Protein AF-A0ABD0LF87-F1 (afdb_monomer_lite)

Secondary structure (DSSP, 8-state):
----B---SSS-----SS---S-EEE-SS--SS-----SS---S-EEE--EEESS--EEEE-GGGTGGGEEEEEEE-SEEBTTB--EEEEEEE-GGGTT--EEEEEEEEEEEEE---TT-SS--S-EEEEEEEEEEEEE-SS-EEEEE-TTS-SS-SS--B-S-TT--S--B--S---TTTTTHHHHHHHHHTT-EEEEE-S-GGGS-GGG-SEEEEES--SPPPHHHHHHHHHHHHTT-EEEEE-----HHHHHHS-EEETTTTEEE--SSSSS-HHHHHHHHGGGT-EEEEEEEEEEEEETTEEEEEEEEEEEEE--TTSEEEEEEEEEHHHHHHHS---EEEEEEEEEEEE--SSTT--EEEEES--TTT-SSS-SS--HHHHHHHHHHHHH----TTT--SPPPPPP--S-------

Structure (mmCIF, N/CA/C/O backbone):
data_AF-A0ABD0LF87-F1
#
_entry.id   AF-A0ABD0LF87-F1
#
loop_
_atom_site.group_PDB
_atom_site.id
_atom_site.type_symbol
_atom_site.label_atom_id
_atom_site.label_alt_id
_atom_site.label_comp_id
_atom_site.label_asym_id
_atom_site.label_entity_id
_atom_site.label_seq_id
_atom_site.pdbx_PDB_ins_code
_atom_site.Cartn_x
_atom_site.Cartn_y
_atom_site.Cartn_z
_atom_site.occupancy
_atom_site.B_iso_or_equiv
_atom_site.auth_seq_id
_atom_site.auth_comp_id
_atom_site.auth_asym_id
_atom_site.auth_atom_id
_atom_site.pdbx_PDB_model_num
ATOM 1 N N . MET A 1 1 ? 60.309 19.559 -19.993 1.00 33.53 1 MET A N 1
ATOM 2 C CA . MET A 1 1 ? 59.482 19.916 -18.822 1.00 33.53 1 MET A CA 1
ATOM 3 C C . MET A 1 1 ? 58.079 19.515 -19.223 1.00 33.53 1 MET A C 1
ATOM 5 O O . MET A 1 1 ? 57.554 20.128 -20.139 1.00 33.53 1 MET A O 1
ATOM 9 N N . VAL A 1 2 ? 57.564 18.403 -18.695 1.00 36.59 2 VAL A N 1
ATOM 10 C CA . VAL A 1 2 ? 56.225 17.924 -19.071 1.00 36.59 2 VAL A CA 1
ATOM 11 C C . VAL A 1 2 ? 55.220 18.906 -18.485 1.00 36.59 2 VAL A C 1
ATOM 13 O O . VAL A 1 2 ? 55.272 19.192 -17.288 1.00 36.59 2 VAL A O 1
ATOM 16 N N . LEU A 1 3 ? 54.385 19.489 -19.340 1.00 37.03 3 LEU A N 1
ATOM 17 C CA . LEU A 1 3 ? 53.330 20.401 -18.923 1.00 37.03 3 LEU A CA 1
ATOM 18 C C . LEU A 1 3 ? 52.067 19.556 -18.755 1.00 37.03 3 LEU A C 1
ATOM 20 O O . LEU A 1 3 ? 51.491 19.108 -19.739 1.00 37.03 3 LEU A O 1
ATOM 24 N N . THR A 1 4 ? 51.678 19.280 -17.513 1.00 38.22 4 THR A N 1
ATOM 25 C CA . THR A 1 4 ? 50.438 18.558 -17.206 1.00 38.22 4 THR A CA 1
ATOM 26 C C . THR A 1 4 ? 49.334 19.585 -16.991 1.00 38.22 4 THR A C 1
ATOM 28 O O . THR A 1 4 ? 49.434 20.403 -16.075 1.00 38.22 4 THR A O 1
ATOM 31 N N . VAL A 1 5 ? 48.296 19.571 -17.827 1.00 41.12 5 VAL A N 1
ATOM 32 C CA . VAL A 1 5 ? 47.159 20.498 -17.714 1.00 41.12 5 VAL A CA 1
ATOM 33 C C . VAL A 1 5 ? 45.900 19.693 -17.412 1.00 41.12 5 VAL A C 1
ATOM 35 O O . VAL A 1 5 ? 45.488 18.859 -18.210 1.00 41.12 5 VAL A O 1
ATOM 38 N N . GLY A 1 6 ? 45.296 19.930 -16.247 1.00 33.97 6 GLY A N 1
ATOM 39 C CA . GLY A 1 6 ? 43.991 19.378 -15.884 1.00 33.97 6 GLY A CA 1
ATOM 40 C C . GLY A 1 6 ? 42.908 20.438 -16.061 1.00 33.97 6 GLY A C 1
ATOM 41 O O . GLY A 1 6 ? 42.973 21.485 -15.419 1.00 33.97 6 GLY A O 1
ATOM 42 N N . GLY A 1 7 ? 41.920 20.174 -16.916 1.00 37.59 7 GLY A N 1
ATOM 43 C CA . GLY A 1 7 ? 40.782 21.062 -17.150 1.00 37.59 7 GLY A CA 1
ATOM 44 C C . GLY A 1 7 ? 39.470 20.285 -17.226 1.00 37.59 7 GLY A C 1
ATOM 45 O O . GLY A 1 7 ? 39.374 19.286 -17.931 1.00 37.59 7 GLY A O 1
ATOM 46 N N . LEU A 1 8 ? 38.461 20.751 -16.489 1.00 35.38 8 LEU A N 1
ATOM 47 C CA . LEU A 1 8 ? 37.076 20.288 -16.572 1.00 35.38 8 LEU A CA 1
ATOM 48 C C . LEU A 1 8 ? 36.273 21.302 -17.398 1.00 35.38 8 LEU A C 1
ATOM 50 O O . LEU A 1 8 ? 36.164 22.459 -16.997 1.00 35.38 8 LEU A O 1
ATOM 54 N N . GLY A 1 9 ? 35.661 20.861 -18.500 1.00 39.66 9 GLY A N 1
ATOM 55 C CA . GLY A 1 9 ? 34.565 21.584 -19.158 1.00 39.66 9 GLY A CA 1
ATOM 56 C C . GLY A 1 9 ? 34.793 22.015 -20.612 1.00 39.66 9 GLY A C 1
ATOM 57 O O . GLY A 1 9 ? 35.902 22.016 -21.128 1.00 39.66 9 GLY A O 1
ATOM 58 N N . HIS A 1 10 ? 33.685 22.394 -21.261 1.00 37.75 10 HIS A N 1
ATOM 59 C CA . HIS A 1 10 ? 33.508 22.713 -22.689 1.00 37.75 10 HIS A CA 1
ATOM 60 C C . HIS A 1 10 ? 34.242 23.970 -23.222 1.00 37.75 10 HIS A C 1
ATOM 62 O O . HIS A 1 10 ? 33.817 24.550 -24.221 1.00 37.75 10 HIS A O 1
ATOM 68 N N . HIS A 1 11 ? 35.330 24.413 -22.595 1.00 40.56 11 HIS A N 1
ATOM 69 C CA . HIS A 1 11 ? 36.119 25.554 -23.068 1.00 40.56 11 HIS A CA 1
ATOM 70 C C . HIS A 1 11 ? 37.506 25.096 -23.534 1.00 40.56 11 HIS A C 1
ATOM 72 O O . HIS A 1 11 ? 38.064 24.148 -22.988 1.00 40.56 11 HIS A O 1
ATOM 78 N N . GLY A 1 12 ? 38.033 25.741 -24.581 1.00 39.53 12 GLY A N 1
ATOM 79 C CA . GLY A 1 12 ? 39.335 25.412 -25.165 1.00 39.53 12 GLY A CA 1
ATOM 80 C C . GLY A 1 12 ? 40.473 25.454 -24.138 1.00 39.53 12 GLY A C 1
ATOM 81 O O . GLY A 1 12 ? 40.430 26.222 -23.177 1.00 39.53 12 GLY A O 1
ATOM 82 N N . VAL A 1 13 ? 41.484 24.606 -24.337 1.00 45.25 13 VAL A N 1
ATOM 83 C CA . VAL A 1 13 ? 42.685 24.552 -23.491 1.00 45.25 13 VAL A CA 1
ATOM 84 C C . VAL A 1 13 ? 43.708 25.552 -24.029 1.00 45.25 13 VAL A C 1
ATOM 86 O O . VAL A 1 13 ? 44.352 25.283 -25.039 1.00 45.25 13 VAL A O 1
ATOM 89 N N . ASP A 1 14 ? 43.863 26.687 -23.345 1.00 39.56 14 ASP A N 1
ATOM 90 C CA . ASP A 1 14 ? 44.859 27.716 -23.672 1.00 39.56 14 ASP A CA 1
ATOM 91 C C . ASP A 1 14 ? 46.142 27.521 -22.849 1.00 39.56 14 ASP A C 1
ATOM 93 O O . ASP A 1 14 ? 46.138 27.621 -21.619 1.00 39.56 14 ASP A O 1
ATOM 97 N N . CYS A 1 15 ? 47.272 27.296 -23.523 1.00 45.88 15 CYS A N 1
ATOM 98 C CA . CYS A 1 15 ? 48.593 27.202 -22.893 1.00 45.88 15 CYS A CA 1
ATOM 99 C C . CYS A 1 15 ? 49.389 28.499 -23.100 1.00 45.88 15 CYS A C 1
ATOM 101 O O . CYS A 1 15 ? 49.680 28.874 -24.233 1.00 45.88 15 CYS A O 1
ATOM 103 N N . TRP A 1 16 ? 49.788 29.168 -22.012 1.00 35.72 16 TRP A N 1
ATOM 104 C CA . TRP A 1 16 ? 50.552 30.422 -22.058 1.00 35.72 16 TRP A CA 1
ATOM 105 C C . TRP A 1 16 ? 52.007 30.201 -21.608 1.00 35.72 16 TRP A C 1
ATOM 107 O O . TRP A 1 16 ? 52.248 29.826 -20.461 1.00 35.72 16 TRP A O 1
ATOM 117 N N . GLY A 1 17 ? 52.991 30.458 -22.482 1.00 43.91 17 GLY A N 1
ATOM 118 C CA . GLY A 1 17 ? 54.421 30.372 -22.141 1.00 43.91 17 GLY A CA 1
ATOM 119 C C . GLY A 1 17 ? 55.371 30.283 -23.345 1.00 43.91 17 GLY A C 1
ATOM 120 O O . GLY A 1 17 ? 54.944 30.176 -24.491 1.00 43.91 17 GLY A O 1
ATOM 121 N N . THR A 1 18 ? 56.686 30.330 -23.095 1.00 40.56 18 THR A N 1
ATOM 122 C CA . THR A 1 18 ? 57.717 30.062 -24.117 1.00 40.56 18 THR A CA 1
ATOM 123 C C . THR A 1 18 ? 57.697 28.571 -24.461 1.00 40.56 18 THR A C 1
ATOM 125 O O . THR A 1 18 ? 57.829 27.760 -23.548 1.00 40.56 18 THR A O 1
ATOM 128 N N . GLY A 1 19 ? 57.495 28.225 -25.738 1.00 44.94 19 GLY A N 1
ATOM 129 C CA . GLY A 1 19 ? 57.107 26.887 -26.211 1.00 44.94 19 GLY A CA 1
ATOM 130 C C . GLY A 1 19 ? 57.844 25.682 -25.606 1.00 44.94 19 GLY A C 1
ATOM 131 O O . GLY A 1 19 ? 59.015 25.752 -25.228 1.00 44.94 19 GLY A O 1
ATOM 132 N N . THR A 1 20 ? 57.137 24.552 -25.535 1.00 43.94 20 THR A N 1
ATOM 133 C CA . THR A 1 20 ? 57.639 23.267 -25.033 1.00 43.94 20 THR A CA 1
ATOM 134 C C . THR A 1 20 ? 58.163 22.390 -26.175 1.00 43.94 20 THR A C 1
ATOM 136 O O . THR A 1 20 ? 57.627 22.387 -27.278 1.00 43.94 20 THR A O 1
ATOM 139 N N . SER A 1 21 ? 59.223 21.620 -25.910 1.00 43.53 21 SER A N 1
ATOM 140 C CA . SER A 1 21 ? 59.815 20.644 -26.844 1.00 43.53 21 SER A CA 1
ATOM 141 C C . SER A 1 21 ? 59.520 19.181 -26.470 1.00 43.53 21 SER A C 1
ATOM 143 O O . SER A 1 21 ? 60.155 18.269 -26.992 1.00 43.53 21 SER A O 1
ATOM 145 N N . SER A 1 22 ? 58.587 18.950 -25.541 1.00 45.72 22 SER A N 1
ATOM 146 C CA . SER A 1 22 ? 58.173 17.625 -25.051 1.00 45.72 22 SER A CA 1
ATOM 147 C C . SER A 1 22 ? 56.683 17.374 -25.310 1.00 45.72 22 SER A C 1
ATOM 149 O O . SER A 1 22 ? 55.935 18.334 -25.500 1.00 45.72 22 SER A O 1
ATOM 151 N N . THR A 1 23 ? 56.263 16.103 -25.321 1.00 45.34 23 THR A N 1
ATOM 152 C CA . THR A 1 23 ? 54.857 15.670 -25.447 1.00 45.34 23 THR A CA 1
ATOM 153 C C . THR A 1 23 ? 53.969 16.362 -24.411 1.00 45.34 23 THR A C 1
ATOM 155 O O . THR A 1 23 ? 54.395 16.587 -23.271 1.00 45.34 23 THR A O 1
ATOM 158 N N . VAL A 1 24 ? 52.762 16.740 -24.831 1.00 47.25 24 VAL A N 1
ATOM 159 C CA . VAL A 1 24 ? 51.715 17.306 -23.972 1.00 47.25 24 VAL A CA 1
ATOM 160 C C . VAL A 1 24 ? 50.645 16.232 -23.792 1.00 47.25 24 VAL A C 1
ATOM 162 O O . VAL A 1 24 ? 49.949 15.910 -24.752 1.00 47.25 24 VAL A O 1
ATOM 165 N N . ASP A 1 25 ? 50.530 15.695 -22.575 1.00 42.47 25 ASP A N 1
ATOM 166 C CA . ASP A 1 25 ? 49.552 14.655 -22.238 1.00 42.47 25 ASP A CA 1
ATOM 167 C C . ASP A 1 25 ? 48.288 15.290 -21.650 1.00 42.47 25 ASP A C 1
ATOM 169 O O . ASP A 1 25 ? 48.321 15.903 -20.573 1.00 42.47 25 ASP A O 1
ATOM 173 N N . CYS A 1 26 ? 47.158 15.112 -22.332 1.00 46.09 26 CYS A N 1
ATOM 174 C CA . CYS A 1 26 ? 45.856 15.599 -21.882 1.00 46.09 26 CYS A CA 1
ATOM 175 C C . CYS A 1 26 ? 45.095 14.482 -21.150 1.00 46.09 26 CYS A C 1
ATOM 177 O O . CYS A 1 26 ? 44.627 13.529 -21.768 1.00 46.09 26 CYS A O 1
ATOM 179 N N . TRP A 1 27 ? 44.926 14.615 -19.831 1.00 37.59 27 TRP A N 1
ATOM 180 C CA . TRP A 1 27 ? 44.174 13.664 -19.001 1.00 37.59 27 TRP A CA 1
ATOM 181 C C . TRP A 1 27 ? 42.794 14.250 -18.652 1.00 37.59 27 TRP A C 1
ATOM 183 O O . TRP A 1 27 ? 42.719 15.268 -17.963 1.00 37.59 27 TRP A O 1
ATOM 193 N N . GLY A 1 28 ? 41.694 13.636 -19.112 1.00 42.78 28 GLY A N 1
ATOM 194 C CA . GLY A 1 28 ? 40.325 14.114 -18.839 1.00 42.78 28 GLY A CA 1
ATOM 195 C C . GLY A 1 28 ? 39.301 13.781 -19.934 1.00 42.78 28 GLY A C 1
ATOM 196 O O . GLY A 1 28 ? 39.541 12.925 -20.774 1.00 42.78 28 GLY A O 1
ATOM 197 N N . THR A 1 29 ? 38.149 14.466 -19.942 1.00 35.53 29 THR A N 1
ATOM 198 C CA . THR A 1 29 ? 36.982 14.192 -20.820 1.00 35.53 29 THR A CA 1
ATOM 199 C C . THR A 1 29 ? 37.167 14.534 -22.309 1.00 35.53 29 THR A C 1
ATOM 201 O O . THR A 1 29 ? 36.178 14.608 -23.033 1.00 35.53 29 THR A O 1
ATOM 204 N N . GLY A 1 30 ? 38.399 14.757 -22.773 1.00 41.75 30 GLY A N 1
ATOM 205 C CA . GLY A 1 30 ? 38.693 15.216 -24.134 1.00 41.75 30 GLY A CA 1
ATOM 206 C C . GLY A 1 30 ? 38.186 16.636 -24.435 1.00 41.75 30 GLY A C 1
ATOM 207 O O . GLY A 1 30 ? 37.290 17.164 -23.774 1.00 41.75 30 GLY A O 1
ATOM 208 N N . THR A 1 31 ? 38.775 17.279 -25.445 1.00 38.94 31 THR A N 1
ATOM 209 C CA . THR A 1 31 ? 38.328 18.571 -25.988 1.00 38.94 31 THR A CA 1
ATOM 210 C C . THR A 1 31 ? 37.788 18.365 -27.406 1.00 38.94 31 THR A C 1
ATOM 212 O O . THR A 1 31 ? 38.346 17.602 -28.189 1.00 38.94 31 THR A O 1
ATOM 215 N N . SER A 1 32 ? 36.689 19.034 -27.761 1.00 39.66 32 SER A N 1
ATOM 216 C CA . SER A 1 32 ? 36.088 18.979 -29.108 1.00 39.66 32 SER A CA 1
ATOM 217 C C . SER A 1 32 ? 36.500 20.153 -30.013 1.00 39.66 32 SER A C 1
ATOM 219 O O . SER A 1 32 ? 35.931 20.336 -31.088 1.00 39.66 32 SER A O 1
ATOM 221 N N . SER A 1 33 ? 37.476 20.963 -29.586 1.00 38.09 33 SER A N 1
ATOM 222 C CA . SER A 1 33 ? 37.966 22.162 -30.280 1.00 38.09 33 SER A CA 1
ATOM 223 C C . SER A 1 33 ? 39.459 22.060 -30.613 1.00 38.09 33 SER A C 1
ATOM 225 O O . SER A 1 33 ? 40.201 21.366 -29.921 1.00 38.09 33 SER A O 1
ATOM 227 N N . THR A 1 34 ? 39.915 22.805 -31.628 1.00 39.31 34 THR A N 1
ATOM 228 C CA . THR A 1 34 ? 41.345 23.015 -31.923 1.00 39.31 34 THR A CA 1
ATOM 229 C C . THR A 1 34 ? 42.090 23.491 -30.676 1.00 39.31 34 THR A C 1
ATOM 231 O O . THR A 1 34 ? 41.661 24.446 -30.031 1.00 39.31 34 THR A O 1
ATOM 234 N N . VAL A 1 35 ? 43.197 22.824 -30.342 1.00 45.72 35 VAL A N 1
ATOM 235 C CA . VAL A 1 35 ? 44.143 23.272 -29.312 1.00 45.72 35 VAL A CA 1
ATOM 236 C C . VAL A 1 35 ? 44.964 24.409 -29.917 1.00 45.72 35 VAL A C 1
ATOM 238 O O . VAL A 1 35 ? 45.737 24.171 -30.844 1.00 45.72 35 VAL A O 1
ATOM 241 N N . ASP A 1 36 ? 44.765 25.640 -29.445 1.00 38.16 36 ASP A N 1
ATOM 242 C CA . ASP A 1 36 ? 45.473 26.820 -29.952 1.00 38.16 36 ASP A CA 1
ATOM 243 C C . ASP A 1 36 ? 46.607 27.198 -28.984 1.00 38.16 36 ASP A C 1
ATOM 245 O O . ASP A 1 36 ? 46.387 27.503 -27.814 1.00 38.16 36 ASP A O 1
ATOM 249 N N . CYS A 1 37 ? 47.855 27.113 -29.445 1.00 41.19 37 CYS A N 1
ATOM 250 C CA . CYS A 1 37 ? 49.040 27.431 -28.646 1.00 41.19 37 CYS A CA 1
ATOM 251 C C . CYS A 1 37 ? 49.646 28.745 -29.145 1.00 41.19 37 CYS A C 1
ATOM 253 O O . CYS A 1 37 ? 50.353 28.771 -30.154 1.00 41.19 37 CYS A O 1
ATOM 255 N N . TRP A 1 38 ? 49.404 29.844 -28.432 1.00 34.50 38 TRP A N 1
ATOM 256 C CA . TRP A 1 38 ? 49.941 31.153 -28.810 1.00 34.50 38 TRP A CA 1
ATOM 257 C C . TRP A 1 38 ? 51.393 31.323 -28.328 1.00 34.50 38 TRP A C 1
ATOM 259 O O . TRP A 1 38 ? 51.665 31.448 -27.136 1.00 34.50 38 TRP A O 1
ATOM 269 N N . GLY A 1 39 ? 52.338 31.325 -29.278 1.00 45.84 39 GLY A N 1
ATOM 270 C CA . GLY A 1 39 ? 53.790 31.389 -29.053 1.00 45.84 39 GLY A CA 1
ATOM 271 C C . GLY A 1 39 ? 54.588 30.932 -30.286 1.00 45.84 39 GLY A C 1
ATOM 272 O O . GLY A 1 39 ? 54.054 30.901 -31.389 1.00 45.84 39 GLY A O 1
ATOM 273 N N . THR A 1 40 ? 55.860 30.537 -30.134 1.00 34.28 40 THR A N 1
ATOM 274 C CA . THR A 1 40 ? 56.743 30.074 -31.240 1.00 34.28 40 THR A CA 1
ATOM 275 C C . THR A 1 40 ? 56.353 28.722 -31.872 1.00 34.28 40 THR A C 1
ATOM 277 O O . THR A 1 40 ? 57.175 28.116 -32.554 1.00 34.28 40 THR A O 1
ATOM 280 N N . GLY A 1 41 ? 55.115 28.258 -31.675 1.00 41.09 41 GLY A N 1
ATOM 281 C CA . GLY A 1 41 ? 54.602 26.978 -32.161 1.00 41.09 41 GLY A CA 1
ATOM 282 C C . GLY A 1 41 ? 55.087 25.768 -31.355 1.00 41.09 41 GLY A C 1
ATOM 283 O O . GLY A 1 41 ? 56.213 25.734 -30.855 1.00 41.09 41 GLY A O 1
ATOM 284 N N . THR A 1 42 ? 54.214 24.769 -31.234 1.00 39.78 42 THR A N 1
ATOM 285 C CA . THR A 1 42 ? 54.488 23.442 -30.664 1.00 39.78 42 THR A CA 1
ATOM 286 C C . THR A 1 42 ? 54.944 22.514 -31.792 1.00 39.78 42 THR A C 1
ATOM 288 O O . THR A 1 42 ? 54.279 22.422 -32.820 1.00 39.78 42 THR A O 1
ATOM 291 N N . SER A 1 43 ? 56.085 21.838 -31.635 1.00 43.03 43 SER A N 1
ATOM 292 C CA . SER A 1 43 ? 56.636 20.902 -32.634 1.00 43.03 43 SER A CA 1
ATOM 293 C C . SER A 1 43 ? 56.532 19.425 -32.224 1.00 43.03 43 SER A C 1
ATOM 295 O O . SER A 1 43 ? 57.102 18.566 -32.895 1.00 43.03 43 SER A O 1
ATOM 297 N N . SER A 1 44 ? 55.819 19.123 -31.133 1.00 46.03 44 SER A N 1
ATOM 298 C CA . SER A 1 44 ? 55.598 17.775 -30.593 1.00 46.03 44 SER A CA 1
ATOM 299 C C . SER A 1 44 ? 54.147 17.303 -30.765 1.00 46.03 44 SER A C 1
ATOM 301 O O . SER A 1 44 ? 53.229 18.107 -30.926 1.00 46.03 44 SER A O 1
ATOM 303 N N . THR A 1 45 ? 53.954 15.981 -30.751 1.00 40.69 45 THR A N 1
ATOM 304 C CA . THR A 1 45 ? 52.655 15.296 -30.806 1.00 40.69 45 THR A CA 1
ATOM 305 C C . THR A 1 45 ? 51.815 15.569 -29.552 1.00 40.69 45 THR A C 1
ATOM 307 O O . THR A 1 45 ? 52.342 15.627 -28.439 1.00 40.69 45 THR A O 1
ATOM 310 N N . VAL A 1 46 ? 50.505 15.743 -29.747 1.00 43.75 46 VAL A N 1
ATOM 311 C CA . VAL A 1 46 ? 49.490 15.831 -28.685 1.00 43.75 46 VAL A CA 1
ATOM 312 C C . VAL A 1 46 ? 48.811 14.469 -28.593 1.00 43.75 46 VAL A C 1
ATOM 314 O O . VAL A 1 46 ? 48.330 13.980 -29.614 1.00 43.75 46 VAL A O 1
ATOM 317 N N . ASP A 1 47 ? 48.795 13.873 -27.402 1.00 37.94 47 ASP A N 1
ATOM 318 C CA . ASP A 1 47 ? 48.276 12.525 -27.160 1.00 37.94 47 ASP A CA 1
ATOM 319 C C . ASP A 1 47 ? 47.032 12.570 -26.247 1.00 37.94 47 ASP A C 1
ATOM 321 O O . ASP A 1 47 ? 47.041 13.196 -25.180 1.00 37.94 47 ASP A O 1
ATOM 325 N N . CYS A 1 48 ? 45.935 11.953 -26.698 1.00 40.47 48 CYS A N 1
ATOM 326 C CA . CYS A 1 48 ? 44.607 12.004 -26.077 1.00 40.47 48 CYS A CA 1
ATOM 327 C C . CYS A 1 48 ? 44.055 10.579 -25.894 1.00 40.47 48 CYS A C 1
ATOM 329 O O . CYS A 1 48 ? 43.708 9.920 -26.873 1.00 40.47 48 CYS A O 1
ATOM 331 N N . TRP A 1 49 ? 43.894 10.125 -24.646 1.00 36.62 49 TRP A N 1
ATOM 332 C CA . TRP A 1 49 ? 43.511 8.742 -24.318 1.00 36.62 49 TRP A CA 1
ATOM 333 C C . TRP A 1 49 ? 42.017 8.600 -23.948 1.00 36.62 49 TRP A C 1
ATOM 335 O O . TRP A 1 49 ? 41.525 9.315 -23.075 1.00 36.62 49 TRP A O 1
ATOM 345 N N . GLY A 1 50 ? 41.296 7.642 -24.560 1.00 40.44 50 GLY A N 1
ATOM 346 C CA . GLY A 1 50 ? 39.902 7.287 -24.221 1.00 40.44 50 GLY A CA 1
ATOM 347 C C . GLY A 1 50 ? 39.277 6.222 -25.141 1.00 40.44 50 GLY A C 1
ATOM 348 O O . GLY A 1 50 ? 39.480 6.276 -26.348 1.00 40.44 50 GLY A O 1
ATOM 349 N N . THR A 1 51 ? 38.492 5.265 -24.612 1.00 42.03 51 THR A N 1
ATOM 350 C CA . THR A 1 51 ? 37.653 4.373 -25.455 1.00 42.03 51 THR A CA 1
ATOM 351 C C . THR A 1 51 ? 36.272 4.990 -25.660 1.00 42.03 51 THR A C 1
ATOM 353 O O . THR A 1 51 ? 35.739 5.626 -24.748 1.00 42.03 51 THR A O 1
ATOM 356 N N . GLY A 1 52 ? 35.699 4.849 -26.855 1.00 43.72 52 GLY A N 1
ATOM 357 C CA . GLY A 1 52 ? 34.439 5.481 -27.245 1.00 43.72 52 GLY A CA 1
ATOM 358 C C . GLY A 1 52 ? 33.384 4.473 -27.690 1.00 43.72 52 GLY A C 1
ATOM 359 O O . GLY A 1 52 ? 33.694 3.381 -28.171 1.00 43.72 52 GLY A O 1
ATOM 360 N N . THR A 1 53 ? 32.107 4.828 -27.560 1.00 44.22 53 THR A N 1
ATOM 361 C CA . THR A 1 53 ? 31.037 4.085 -28.240 1.00 44.22 53 THR A CA 1
ATOM 362 C C . THR A 1 53 ? 30.973 4.539 -29.696 1.00 44.22 53 THR A C 1
ATOM 364 O O . THR A 1 53 ? 30.538 5.654 -29.975 1.00 44.22 53 THR A O 1
ATOM 367 N N . SER A 1 54 ? 31.394 3.680 -30.625 1.00 49.59 54 SER A N 1
ATOM 368 C CA . SER A 1 54 ? 31.372 3.965 -32.072 1.00 49.59 54 SER A CA 1
ATOM 369 C C . SER A 1 54 ? 29.952 3.953 -32.650 1.00 49.59 54 SER A C 1
ATOM 371 O O . SER A 1 54 ? 29.626 4.651 -33.609 1.00 49.59 54 SER A O 1
ATOM 373 N N . SER A 1 55 ? 29.064 3.171 -32.029 1.00 61.94 55 SER A N 1
ATOM 374 C CA . SER A 1 55 ? 27.659 3.066 -32.414 1.00 61.94 55 SER A CA 1
ATOM 375 C C . SER A 1 55 ? 26.746 3.115 -31.196 1.00 61.94 55 SER A C 1
ATOM 377 O O . SER A 1 55 ? 27.104 2.663 -30.108 1.00 61.94 55 SER A O 1
ATOM 379 N N . THR A 1 56 ? 25.545 3.662 -31.381 1.00 73.69 56 THR A N 1
ATOM 380 C CA . THR A 1 56 ? 24.486 3.564 -30.377 1.00 73.69 56 THR A CA 1
ATOM 381 C C . THR A 1 56 ? 24.080 2.095 -30.207 1.00 73.69 56 THR A C 1
ATOM 383 O O . THR A 1 56 ? 23.986 1.384 -31.215 1.00 73.69 56 THR A O 1
ATOM 386 N N . PRO A 1 57 ? 23.832 1.618 -28.968 1.00 86.12 57 PRO A N 1
ATOM 387 C CA . PRO A 1 57 ? 23.353 0.258 -28.756 1.00 86.12 57 PRO A CA 1
ATOM 388 C C . PRO A 1 57 ? 22.087 -0.004 -29.573 1.00 86.12 57 PRO A C 1
ATOM 390 O O . PRO A 1 57 ? 21.220 0.867 -29.701 1.00 86.12 57 PRO A O 1
ATOM 393 N N . ARG A 1 58 ? 21.980 -1.211 -30.129 1.00 89.25 58 ARG A N 1
ATOM 394 C CA . ARG A 1 58 ? 20.867 -1.614 -30.992 1.00 89.25 58 ARG A CA 1
ATOM 395 C C . ARG A 1 58 ? 20.078 -2.738 -30.352 1.00 89.25 58 ARG A C 1
ATOM 397 O O . ARG A 1 58 ? 20.658 -3.720 -29.902 1.00 89.25 58 ARG A O 1
ATOM 404 N N . TRP A 1 59 ? 18.757 -2.593 -30.342 1.00 90.62 59 TRP A N 1
ATOM 405 C CA . TRP A 1 59 ? 17.829 -3.652 -29.964 1.00 90.62 59 TRP A CA 1
ATOM 406 C C . TRP A 1 59 ? 17.475 -4.504 -31.183 1.00 90.62 59 TRP A C 1
ATOM 408 O O . TRP A 1 59 ? 17.017 -3.982 -32.199 1.00 90.62 59 TRP A O 1
ATOM 418 N N . GLU A 1 60 ? 17.660 -5.814 -31.061 1.00 92.94 60 GLU A N 1
ATOM 419 C CA . GLU A 1 60 ? 17.352 -6.805 -32.087 1.00 92.94 60 GLU A CA 1
ATOM 420 C C . GLU A 1 60 ? 16.317 -7.793 -31.524 1.00 92.94 60 GLU A C 1
ATOM 422 O O . GLU A 1 60 ? 16.672 -8.740 -30.810 1.00 92.94 60 GLU A O 1
ATOM 427 N N . PRO A 1 61 ? 15.014 -7.573 -31.788 1.00 91.38 61 PRO A N 1
ATOM 428 C CA . PRO A 1 61 ? 13.961 -8.433 -31.270 1.00 91.38 61 PRO A CA 1
ATOM 429 C C . PRO A 1 61 ? 13.965 -9.794 -31.972 1.00 91.38 61 PRO A C 1
ATOM 431 O O . PRO A 1 61 ? 13.983 -9.877 -33.203 1.00 91.38 61 PRO A O 1
ATOM 434 N N . TYR A 1 62 ? 13.846 -10.881 -31.208 1.00 92.44 62 TYR A N 1
ATOM 435 C CA . TYR A 1 62 ? 13.630 -12.204 -31.791 1.00 92.44 62 TYR A CA 1
ATOM 436 C C . TYR A 1 62 ? 12.159 -12.353 -32.175 1.00 92.44 62 TYR A C 1
ATOM 438 O O . TYR A 1 62 ? 11.306 -12.613 -31.329 1.00 92.44 62 TYR A O 1
ATOM 446 N N . VAL A 1 63 ? 11.852 -12.186 -33.464 1.00 86.75 63 VAL A N 1
ATOM 447 C CA . VAL A 1 63 ? 10.473 -12.235 -33.987 1.00 86.75 63 VAL A CA 1
ATOM 448 C C . VAL A 1 63 ? 9.732 -13.530 -33.605 1.00 86.75 63 VAL A C 1
ATOM 450 O O . VAL A 1 63 ? 8.606 -13.422 -33.122 1.00 86.75 63 VAL A O 1
ATOM 453 N N . PRO A 1 64 ? 10.326 -14.739 -33.722 1.00 90.44 64 PRO A N 1
ATOM 454 C CA . PRO A 1 64 ? 9.651 -15.977 -33.315 1.00 90.44 64 PRO A CA 1
ATOM 455 C C . PRO A 1 64 ? 9.438 -16.101 -31.799 1.00 90.44 64 PRO A C 1
ATOM 457 O O . PRO A 1 64 ? 8.627 -16.910 -31.360 1.00 90.44 64 PRO A O 1
ATOM 460 N N . GLU A 1 65 ? 10.166 -15.317 -31.002 1.00 92.31 65 GLU A N 1
ATOM 461 C CA . GLU A 1 65 ? 10.146 -15.347 -29.535 1.00 92.31 65 GLU A CA 1
ATOM 462 C C . GLU A 1 65 ? 9.587 -14.044 -28.949 1.00 92.31 65 GLU A C 1
ATOM 464 O O . GLU A 1 65 ? 9.999 -13.598 -27.876 1.00 92.31 65 GLU A O 1
ATOM 469 N N . PHE A 1 66 ? 8.646 -13.426 -29.669 1.00 92.50 66 PHE A N 1
ATOM 470 C CA . PHE A 1 66 ? 7.871 -12.265 -29.225 1.00 92.50 66 PHE A CA 1
ATOM 471 C C . PHE A 1 66 ? 8.716 -11.044 -28.839 1.00 92.50 66 PHE A C 1
ATOM 473 O O . PHE A 1 66 ? 8.275 -10.212 -28.052 1.00 92.50 66 PHE A O 1
ATOM 480 N N . GLY A 1 67 ? 9.917 -10.880 -29.401 1.00 88.12 67 GLY A N 1
ATOM 481 C CA . GLY A 1 67 ? 10.781 -9.735 -29.094 1.00 88.12 67 GLY A CA 1
ATOM 482 C C . GLY A 1 67 ? 10.143 -8.374 -29.391 1.00 88.12 67 GLY A C 1
ATOM 483 O O . GLY A 1 67 ? 10.475 -7.390 -28.741 1.00 88.12 67 GLY A O 1
ATOM 484 N N . SER A 1 68 ? 9.174 -8.317 -30.311 1.00 88.69 68 SER A N 1
ATOM 485 C CA . SER A 1 68 ? 8.381 -7.112 -30.597 1.00 88.69 68 SER A CA 1
ATOM 486 C C . SER A 1 68 ? 7.473 -6.677 -29.444 1.00 88.69 68 SER A C 1
ATOM 488 O O . SER A 1 68 ? 6.913 -5.588 -29.496 1.00 88.69 68 SER A O 1
ATOM 490 N N . TYR A 1 69 ? 7.287 -7.518 -28.423 1.00 90.81 69 TYR A N 1
ATOM 491 C CA . TYR A 1 69 ? 6.517 -7.181 -27.225 1.00 90.81 69 TYR A CA 1
ATOM 492 C C . TYR A 1 69 ? 7.330 -6.422 -26.179 1.00 90.81 69 TYR A C 1
ATOM 494 O O . TYR A 1 69 ? 6.761 -5.966 -25.186 1.00 90.81 69 TYR A O 1
ATOM 502 N N . ILE A 1 70 ? 8.631 -6.254 -26.418 1.00 90.56 70 ILE A N 1
ATOM 503 C CA . ILE A 1 70 ? 9.543 -5.485 -25.584 1.00 90.56 70 ILE A CA 1
ATOM 504 C C . ILE A 1 70 ? 9.974 -4.239 -26.356 1.00 90.56 70 ILE A C 1
ATOM 506 O O . ILE A 1 70 ? 10.440 -4.316 -27.494 1.00 90.56 70 ILE A O 1
ATOM 510 N N . GLU A 1 71 ? 9.867 -3.097 -25.696 1.00 90.06 71 GLU A N 1
ATOM 511 C CA . GLU A 1 71 ? 10.485 -1.847 -26.107 1.00 90.06 71 GLU A CA 1
ATOM 512 C C . GLU A 1 71 ? 11.757 -1.649 -25.276 1.00 90.06 71 GLU A C 1
ATOM 514 O O . GLU A 1 71 ? 11.756 -1.827 -24.056 1.00 90.06 71 GLU A O 1
ATOM 519 N N . VAL A 1 72 ? 12.865 -1.333 -25.947 1.00 89.69 72 VAL A N 1
ATOM 520 C CA . VAL A 1 72 ? 14.163 -1.131 -25.298 1.00 89.69 72 VAL A CA 1
ATOM 521 C C . VAL A 1 72 ? 14.691 0.245 -25.668 1.00 89.69 72 VAL A C 1
ATOM 523 O O . VAL A 1 72 ? 14.782 0.587 -26.847 1.00 89.69 72 VAL A O 1
ATOM 526 N N . ALA A 1 73 ? 15.052 1.020 -24.652 1.00 89.38 73 ALA A N 1
ATOM 527 C CA . ALA A 1 73 ? 15.690 2.318 -24.796 1.00 89.38 73 ALA A CA 1
ATOM 528 C C . ALA A 1 73 ? 17.071 2.304 -24.139 1.00 89.38 73 ALA A C 1
ATOM 530 O O . ALA A 1 73 ? 17.314 1.579 -23.172 1.00 89.38 73 ALA A O 1
ATOM 531 N N . PHE A 1 74 ? 17.972 3.130 -24.661 1.00 87.44 74 PHE A N 1
ATOM 532 C CA . PHE A 1 74 ? 19.362 3.170 -24.226 1.00 87.44 74 PHE A CA 1
ATOM 533 C C . PHE A 1 74 ? 19.757 4.571 -23.787 1.00 87.44 74 PHE A C 1
ATOM 535 O O . PHE A 1 74 ? 19.373 5.558 -24.412 1.00 87.44 74 PHE A O 1
ATOM 542 N N . SER A 1 75 ? 20.573 4.641 -22.742 1.00 88.44 75 SER A N 1
ATOM 543 C CA . SER A 1 75 ? 21.328 5.839 -22.387 1.00 88.44 75 SER A CA 1
ATOM 544 C C . SER A 1 75 ? 22.776 5.431 -22.170 1.00 88.44 75 SER A C 1
ATOM 546 O O . SER A 1 75 ? 23.047 4.477 -21.442 1.00 88.44 75 SER A O 1
ATOM 548 N N . THR A 1 76 ? 23.707 6.097 -22.843 1.00 86.00 76 THR A N 1
ATOM 549 C CA . THR A 1 76 ? 25.119 5.707 -22.847 1.00 86.00 76 THR A CA 1
ATOM 550 C C . THR A 1 76 ? 26.024 6.908 -22.665 1.00 86.00 76 THR A C 1
ATOM 552 O O . THR A 1 76 ? 25.723 8.011 -23.120 1.00 86.00 76 THR A O 1
ATOM 555 N N . SER A 1 77 ? 27.174 6.679 -22.042 1.00 85.50 77 SER A N 1
ATOM 556 C CA . SER A 1 77 ? 28.294 7.619 -22.106 1.00 85.50 77 SER A CA 1
ATOM 557 C C . SER A 1 77 ? 28.982 7.520 -23.467 1.00 85.50 77 SER A C 1
ATOM 559 O O . SER A 1 77 ? 29.157 6.418 -23.977 1.00 85.50 77 SER A O 1
ATOM 561 N N . ALA A 1 78 ? 29.398 8.655 -24.038 1.00 80.75 78 ALA A N 1
ATOM 562 C CA . ALA A 1 78 ? 30.166 8.670 -25.289 1.00 80.75 78 ALA A CA 1
ATOM 563 C C . ALA A 1 78 ? 31.533 7.983 -25.139 1.00 80.75 78 ALA A C 1
ATOM 565 O O . ALA A 1 78 ? 32.040 7.393 -26.092 1.00 80.75 78 ALA A O 1
ATOM 566 N N . HIS A 1 79 ? 32.097 8.035 -23.929 1.00 80.81 79 HIS A N 1
ATOM 567 C CA . HIS A 1 79 ? 33.367 7.419 -23.577 1.00 80.81 79 HIS A CA 1
ATOM 568 C C . HIS A 1 79 ? 33.193 6.428 -22.431 1.00 80.81 79 HIS A C 1
ATOM 570 O O . HIS A 1 79 ? 32.444 6.679 -21.482 1.00 80.81 79 HIS A O 1
ATOM 576 N N . LEU A 1 80 ? 33.915 5.316 -22.523 1.00 79.81 80 LEU A N 1
ATOM 577 C CA . LEU A 1 80 ? 34.063 4.331 -21.463 1.00 79.81 80 LEU A CA 1
ATOM 578 C C . LEU A 1 80 ? 35.523 4.363 -20.998 1.00 79.81 80 LEU A C 1
ATOM 580 O O . LEU A 1 80 ? 36.455 4.408 -21.804 1.00 79.81 80 LEU A O 1
ATOM 584 N N . TRP A 1 81 ? 35.732 4.363 -19.689 1.00 79.62 81 TRP A N 1
ATOM 585 C CA . TRP A 1 81 ? 37.058 4.305 -19.080 1.00 79.62 81 TRP A CA 1
ATOM 586 C C . TRP A 1 81 ? 36.999 3.357 -17.885 1.00 79.62 81 TRP A C 1
ATOM 588 O O . TRP A 1 81 ? 35.920 3.172 -17.315 1.00 79.62 81 TRP A O 1
ATOM 598 N N . PRO A 1 82 ? 38.109 2.733 -17.458 1.00 76.81 82 PRO A N 1
ATOM 599 C CA . PRO A 1 82 ? 38.110 1.991 -16.208 1.00 76.81 82 PRO A CA 1
ATOM 600 C C . PRO A 1 82 ? 37.469 2.813 -15.080 1.00 76.81 82 PRO A C 1
ATOM 602 O O . PRO A 1 82 ? 37.900 3.928 -14.786 1.00 76.81 82 PRO A O 1
ATOM 605 N N . TRP A 1 83 ? 36.414 2.255 -14.480 1.00 77.50 83 TRP A N 1
ATOM 606 C CA . TRP A 1 83 ? 35.636 2.860 -13.389 1.00 77.50 83 TRP A CA 1
ATOM 607 C C . TRP A 1 83 ? 34.821 4.116 -13.751 1.00 77.50 83 TRP A C 1
ATOM 609 O O . TRP A 1 83 ? 34.293 4.761 -12.849 1.00 77.50 83 TRP A O 1
ATOM 619 N N . SER A 1 84 ? 34.689 4.476 -15.035 1.00 82.81 84 SER A N 1
ATOM 620 C CA . SER A 1 84 ? 33.889 5.625 -15.494 1.00 82.81 84 SER A CA 1
ATOM 621 C C . SER A 1 84 ? 33.096 5.324 -16.772 1.00 82.81 84 SER A C 1
ATOM 623 O O . SER A 1 84 ? 33.573 4.665 -17.694 1.00 82.81 84 SER A O 1
ATOM 625 N N . GLY A 1 85 ? 31.888 5.882 -16.854 1.00 85.38 85 GLY A N 1
ATOM 626 C CA . GLY A 1 85 ? 30.968 5.674 -17.971 1.00 85.38 85 GLY A CA 1
ATOM 627 C C . GLY A 1 85 ? 29.926 4.591 -17.690 1.00 85.38 85 GLY A C 1
ATOM 628 O O . GLY A 1 85 ? 30.054 3.795 -16.761 1.00 85.38 85 GLY A O 1
ATOM 629 N N . PHE A 1 86 ? 28.847 4.600 -18.469 1.00 86.94 86 PHE A N 1
ATOM 630 C CA . PHE A 1 86 ? 27.722 3.686 -18.282 1.00 86.94 86 PHE A CA 1
ATOM 631 C C . PHE A 1 86 ? 27.031 3.335 -19.599 1.00 86.94 86 PHE A C 1
ATOM 633 O O . PHE A 1 86 ? 27.059 4.096 -20.571 1.00 86.94 86 PHE A O 1
ATOM 640 N N . ILE A 1 87 ? 26.349 2.191 -19.576 1.00 86.81 87 ILE A N 1
ATOM 641 C CA . ILE A 1 87 ? 25.327 1.799 -20.542 1.00 86.81 87 ILE A CA 1
ATOM 642 C C . ILE A 1 87 ? 24.097 1.421 -19.722 1.00 86.81 87 ILE A C 1
ATOM 644 O O . ILE A 1 87 ? 24.111 0.439 -18.982 1.00 86.81 87 ILE A O 1
ATOM 648 N N . ALA A 1 88 ? 23.046 2.218 -19.834 1.00 89.56 88 ALA A N 1
ATOM 649 C CA . ALA A 1 88 ? 21.760 1.954 -19.219 1.00 89.56 88 ALA A CA 1
ATOM 650 C C . ALA A 1 88 ? 20.813 1.386 -20.274 1.00 89.56 88 ALA A C 1
ATOM 652 O O . ALA A 1 88 ? 20.650 1.958 -21.354 1.00 89.56 88 ALA A O 1
ATOM 653 N N . VAL A 1 89 ? 20.184 0.263 -19.936 1.00 90.31 89 VAL A N 1
ATOM 654 C CA . VAL A 1 89 ? 19.169 -0.397 -20.756 1.00 90.31 89 VAL A CA 1
ATOM 655 C C . VAL A 1 89 ? 17.842 -0.275 -20.019 1.00 90.31 89 VAL A C 1
ATOM 657 O O . VAL A 1 89 ? 17.670 -0.857 -18.949 1.00 90.31 89 VAL A O 1
ATOM 660 N N . SER A 1 90 ? 16.918 0.498 -20.578 1.00 90.62 90 SER A N 1
ATOM 661 C CA . SER A 1 90 ? 15.546 0.601 -20.089 1.00 90.62 90 SER A CA 1
ATOM 662 C C . SER A 1 90 ? 14.665 -0.341 -20.895 1.00 90.62 90 SER A C 1
ATOM 664 O O . SER A 1 90 ? 14.717 -0.334 -22.123 1.00 90.62 90 SER A O 1
ATOM 666 N N . ILE A 1 91 ? 13.890 -1.171 -20.203 1.00 90.69 91 ILE A N 1
ATOM 667 C CA . ILE A 1 91 ? 13.086 -2.236 -20.798 1.00 90.69 91 ILE A CA 1
ATOM 668 C C . ILE A 1 91 ? 11.637 -2.025 -20.376 1.00 90.69 91 ILE A C 1
ATOM 670 O O . ILE A 1 91 ? 11.326 -2.050 -19.184 1.00 90.69 91 ILE A O 1
ATOM 674 N N . THR A 1 92 ? 10.747 -1.867 -21.348 1.00 88.94 92 THR A N 1
ATOM 675 C CA . THR A 1 92 ? 9.310 -1.696 -21.127 1.00 88.94 92 THR A CA 1
ATOM 676 C C . THR A 1 92 ? 8.518 -2.707 -21.947 1.00 88.94 92 THR A C 1
ATOM 678 O O . THR A 1 92 ? 8.935 -3.145 -23.019 1.00 88.94 92 THR A O 1
ATOM 681 N N . ALA A 1 93 ? 7.362 -3.122 -21.433 1.00 88.38 93 ALA A N 1
ATOM 682 C CA . ALA A 1 93 ? 6.425 -3.909 -22.224 1.00 88.38 93 ALA A CA 1
ATOM 683 C C . ALA A 1 93 ? 5.731 -2.988 -23.237 1.00 88.38 93 ALA A C 1
ATOM 685 O O . ALA A 1 93 ? 5.260 -1.909 -22.876 1.00 88.38 93 ALA A O 1
ATOM 686 N N . SER A 1 94 ? 5.651 -3.419 -24.494 1.00 88.81 94 SER A N 1
ATOM 687 C CA . SER A 1 94 ? 4.912 -2.688 -25.527 1.00 88.81 94 SER A CA 1
ATOM 688 C C . SER A 1 94 ? 3.405 -2.713 -25.251 1.00 88.81 94 SER A C 1
ATOM 690 O O . SER A 1 94 ? 2.879 -3.658 -24.655 1.00 88.81 94 SER A O 1
ATOM 692 N N . LYS A 1 95 ? 2.665 -1.739 -25.792 1.00 85.88 95 LYS A N 1
ATOM 693 C CA . LYS A 1 95 ? 1.190 -1.715 -25.693 1.00 85.88 95 LYS A CA 1
ATOM 694 C C . LYS A 1 95 ? 0.517 -2.953 -26.298 1.00 85.88 95 LYS A C 1
ATOM 696 O O . LYS A 1 95 ? -0.551 -3.347 -25.840 1.00 85.88 95 LYS A O 1
ATOM 701 N N . ALA A 1 96 ? 1.138 -3.588 -27.295 1.00 87.38 96 ALA A N 1
ATOM 702 C CA . ALA A 1 96 ? 0.623 -4.815 -27.907 1.00 87.38 96 ALA A CA 1
ATOM 703 C C . ALA A 1 96 ? 0.612 -6.007 -26.932 1.00 87.38 96 ALA A C 1
ATOM 705 O O . ALA A 1 96 ? -0.166 -6.940 -27.110 1.00 87.38 96 ALA A O 1
ATOM 706 N N . ALA A 1 97 ? 1.439 -5.956 -25.885 1.00 88.69 97 ALA A N 1
ATOM 707 C CA . ALA A 1 97 ? 1.560 -6.998 -24.874 1.00 88.69 97 ALA A CA 1
ATOM 708 C C . ALA A 1 97 ? 0.695 -6.749 -23.624 1.00 88.69 97 ALA A C 1
ATOM 710 O O . ALA A 1 97 ? 0.806 -7.496 -22.657 1.00 88.69 97 ALA A O 1
ATOM 711 N N . ALA A 1 98 ? -0.172 -5.727 -23.624 1.00 84.00 98 ALA A N 1
ATOM 712 C CA . ALA A 1 98 ? -0.925 -5.304 -22.436 1.00 84.00 98 ALA A CA 1
ATOM 713 C C . ALA A 1 98 ? -1.785 -6.414 -21.797 1.00 84.00 98 ALA A C 1
ATOM 715 O O . ALA A 1 98 ? -1.982 -6.421 -20.586 1.00 84.00 98 ALA A O 1
ATOM 716 N N . SER A 1 99 ? -2.281 -7.357 -22.602 1.00 85.94 99 SER A N 1
ATOM 717 C CA . SER A 1 99 ? -3.082 -8.511 -22.162 1.00 85.94 99 SER A CA 1
ATOM 718 C C . SER A 1 99 ? -2.356 -9.852 -22.327 1.00 85.94 99 SER A C 1
ATOM 720 O O . SER A 1 99 ? -2.971 -10.910 -22.193 1.00 85.94 99 SER A O 1
ATOM 722 N N . TRP A 1 100 ? -1.058 -9.830 -22.635 1.00 89.94 100 TRP A N 1
ATOM 723 C CA . TRP A 1 100 ? -0.289 -11.026 -22.956 1.00 89.94 100 TRP A CA 1
ATOM 724 C C . TRP A 1 100 ? 0.558 -11.493 -21.772 1.00 89.94 100 TRP A C 1
ATOM 726 O O . TRP A 1 100 ? 1.298 -10.708 -21.181 1.00 89.94 100 TRP A O 1
ATOM 736 N N . ASP A 1 101 ? 0.477 -12.789 -21.466 1.00 90.31 101 ASP A N 1
ATOM 737 C CA . ASP A 1 101 ? 1.353 -13.472 -20.512 1.00 90.31 101 ASP A CA 1
ATOM 738 C C . ASP A 1 101 ? 2.337 -14.361 -21.276 1.00 90.31 101 ASP A C 1
ATOM 740 O O . ASP A 1 101 ? 1.937 -15.205 -22.086 1.00 90.31 101 ASP A O 1
ATOM 744 N N . GLY A 1 102 ? 3.631 -14.169 -21.031 1.00 91.38 102 GLY A N 1
ATOM 745 C CA . GLY A 1 102 ? 4.652 -15.024 -21.608 1.00 91.38 102 GLY A CA 1
ATOM 746 C C . GLY A 1 102 ? 6.066 -14.488 -21.455 1.00 91.38 102 GLY A C 1
ATOM 747 O O . GLY A 1 102 ? 6.350 -13.566 -20.690 1.00 91.38 102 GLY A O 1
ATOM 748 N N . ILE A 1 103 ? 6.993 -15.111 -22.180 1.00 94.69 103 ILE A N 1
ATOM 749 C CA . ILE A 1 103 ? 8.407 -14.737 -22.180 1.00 94.69 103 ILE A CA 1
ATOM 750 C C . ILE A 1 103 ? 8.763 -14.183 -23.550 1.00 94.69 103 ILE A C 1
ATOM 752 O O . ILE A 1 103 ? 8.663 -14.901 -24.543 1.00 94.69 103 ILE A O 1
ATOM 756 N N . ALA A 1 104 ? 9.207 -12.933 -23.580 1.00 94.56 104 ALA A N 1
ATOM 757 C CA . ALA A 1 104 ? 9.717 -12.279 -24.772 1.00 94.56 104 ALA A CA 1
ATOM 758 C C . ALA A 1 104 ? 11.252 -12.234 -24.735 1.00 94.56 104 ALA A C 1
ATOM 760 O O . ALA A 1 104 ? 11.862 -12.115 -23.661 1.00 94.56 104 ALA A O 1
ATOM 761 N N . LYS A 1 105 ? 11.884 -12.374 -25.904 1.00 96.19 105 LYS A N 1
ATOM 762 C CA . LYS A 1 105 ? 13.345 -12.420 -26.029 1.00 96.19 105 LYS A CA 1
ATOM 763 C C . LYS A 1 105 ? 13.874 -11.558 -27.170 1.00 96.19 105 LYS A C 1
ATOM 765 O O . LYS A 1 105 ? 13.191 -11.292 -28.155 1.00 96.19 105 LYS A O 1
ATOM 770 N N . GLY A 1 106 ? 15.131 -11.173 -27.041 1.00 94.44 106 GLY A N 1
ATOM 771 C CA . GLY A 1 106 ? 15.911 -10.532 -28.091 1.00 94.44 106 GLY A CA 1
ATOM 772 C C . GLY A 1 106 ? 17.338 -10.329 -27.620 1.00 94.44 106 GLY A C 1
ATOM 773 O O . GLY A 1 106 ? 17.760 -10.940 -26.634 1.00 94.44 106 GLY A O 1
ATOM 774 N N . GLN A 1 107 ? 18.077 -9.462 -28.292 1.00 95.19 107 GLN A N 1
ATOM 775 C CA . GLN A 1 107 ? 19.430 -9.117 -27.880 1.00 95.19 107 GLN A CA 1
ATOM 776 C C . GLN A 1 107 ? 19.727 -7.639 -28.088 1.00 95.19 107 GLN A C 1
ATOM 778 O O . GLN A 1 107 ? 19.151 -6.979 -28.951 1.00 95.19 107 GLN A O 1
ATOM 783 N N . VAL A 1 108 ? 20.636 -7.127 -27.269 1.00 93.69 108 VAL A N 1
ATOM 784 C CA . VAL A 1 108 ? 21.232 -5.807 -27.438 1.00 93.69 108 VAL A CA 1
ATOM 785 C C . VAL A 1 108 ? 22.633 -5.991 -27.986 1.00 93.69 108 VAL A C 1
ATOM 787 O O . VAL A 1 108 ? 23.438 -6.698 -27.383 1.00 93.69 108 VAL A O 1
ATOM 790 N N . THR A 1 109 ? 22.925 -5.333 -29.099 1.00 92.38 109 THR A N 1
ATOM 791 C CA . THR A 1 109 ? 24.245 -5.353 -29.728 1.00 92.38 109 THR A CA 1
ATOM 792 C C . THR A 1 109 ? 24.875 -3.970 -29.610 1.00 92.38 109 THR A C 1
ATOM 794 O O . THR A 1 109 ? 24.250 -2.962 -29.946 1.00 92.38 109 THR A O 1
ATOM 797 N N . LEU A 1 110 ? 26.109 -3.913 -29.114 1.00 89.75 110 LEU A N 1
ATOM 798 C CA . LEU A 1 110 ? 26.888 -2.685 -28.975 1.00 89.75 110 LEU A CA 1
ATOM 799 C C . LEU A 1 110 ? 28.305 -2.914 -29.486 1.00 89.75 110 LEU A C 1
ATOM 801 O O . LEU A 1 110 ? 28.973 -3.848 -29.052 1.00 89.75 110 LEU A O 1
ATOM 805 N N . THR A 1 111 ? 28.788 -2.018 -30.340 1.00 88.88 111 THR A N 1
ATOM 806 C CA . THR A 1 111 ? 30.189 -2.004 -30.764 1.00 88.88 111 THR A CA 1
ATOM 807 C C . THR A 1 111 ? 30.951 -0.920 -30.009 1.00 88.88 111 THR A C 1
ATOM 809 O O . THR A 1 111 ? 30.626 0.267 -30.102 1.00 88.88 111 THR A O 1
ATOM 812 N N . ILE A 1 112 ? 31.958 -1.353 -29.256 1.00 86.56 112 ILE A N 1
ATOM 813 C CA . ILE A 1 112 ? 32.904 -0.519 -28.516 1.00 86.56 112 ILE A CA 1
ATOM 814 C C . ILE A 1 112 ? 34.158 -0.372 -29.370 1.00 86.56 112 ILE A C 1
ATOM 816 O O . ILE A 1 112 ? 34.640 -1.355 -29.939 1.00 86.56 112 ILE A O 1
ATOM 820 N N . GLU A 1 113 ? 34.684 0.842 -29.446 1.00 85.62 113 GLU A N 1
ATOM 821 C CA . GLU A 1 113 ? 35.910 1.145 -30.169 1.00 85.62 113 GLU A CA 1
ATOM 822 C C . GLU A 1 113 ? 36.968 1.648 -29.190 1.00 85.62 113 GLU A C 1
ATOM 824 O O . GLU A 1 113 ? 36.722 2.549 -28.380 1.00 85.62 113 GLU A O 1
ATOM 829 N N . SER A 1 114 ? 38.142 1.030 -29.239 1.00 84.25 114 SER A N 1
ATOM 830 C CA . SER A 1 114 ? 39.315 1.481 -28.502 1.00 84.25 114 SER A CA 1
ATOM 831 C C . SER A 1 114 ? 40.385 1.959 -29.479 1.00 84.25 114 SER A C 1
ATOM 833 O O . SER A 1 114 ? 40.487 1.401 -30.577 1.00 84.25 114 SER A O 1
ATOM 835 N N . PRO A 1 115 ? 41.195 2.957 -29.090 1.00 81.56 115 PRO A N 1
ATOM 836 C CA . PRO A 1 115 ? 42.315 3.393 -29.909 1.00 81.56 115 PRO A CA 1
ATOM 837 C C . PRO A 1 115 ? 43.272 2.221 -30.212 1.00 81.56 115 PRO A C 1
ATOM 839 O O . PRO A 1 115 ? 43.279 1.229 -29.465 1.00 81.56 115 PRO A O 1
ATOM 842 N N . PRO A 1 116 ? 44.025 2.303 -31.324 1.00 80.44 116 PRO A N 1
ATOM 843 C CA . PRO A 1 116 ? 45.093 1.353 -31.625 1.00 80.44 116 PRO A CA 1
ATOM 844 C C . PRO A 1 116 ? 46.143 1.327 -30.507 1.00 80.44 116 PRO A C 1
ATOM 846 O O . PRO A 1 116 ? 46.252 2.260 -29.715 1.00 80.44 116 PRO A O 1
ATOM 849 N N . ASP A 1 117 ? 46.907 0.238 -30.421 1.00 75.62 117 ASP A N 1
ATOM 850 C CA . ASP A 1 117 ? 48.021 0.152 -29.479 1.00 75.62 117 ASP A CA 1
ATOM 851 C C . ASP A 1 117 ? 49.230 0.916 -30.025 1.00 75.62 117 ASP A C 1
ATOM 853 O O . ASP A 1 117 ? 49.919 0.438 -30.932 1.00 75.62 117 ASP A O 1
ATOM 857 N N . ASP A 1 118 ? 49.497 2.084 -29.437 1.00 66.69 118 ASP A N 1
ATOM 858 C CA . ASP A 1 118 ? 50.592 2.985 -29.817 1.00 66.69 118 ASP A CA 1
ATOM 859 C C . ASP A 1 118 ? 51.987 2.343 -29.702 1.00 66.69 118 ASP A C 1
ATOM 861 O O . ASP A 1 118 ? 52.965 2.868 -30.235 1.00 66.69 118 ASP A O 1
ATOM 865 N N . MET A 1 119 ? 52.108 1.201 -29.014 1.00 67.19 119 MET A N 1
ATOM 866 C CA . MET A 1 119 ? 53.361 0.446 -28.898 1.00 67.19 119 MET A CA 1
ATOM 867 C C . MET A 1 119 ? 53.552 -0.597 -30.009 1.00 67.19 119 MET A C 1
ATOM 869 O O . MET A 1 119 ? 54.569 -1.299 -30.018 1.00 67.19 119 MET A O 1
ATOM 873 N N . SER A 1 120 ? 52.608 -0.717 -30.946 1.00 67.56 120 SER A N 1
ATOM 874 C CA . SER A 1 120 ? 52.685 -1.655 -32.065 1.00 67.56 120 SER A CA 1
ATOM 875 C C . SER A 1 120 ? 52.791 -0.923 -33.411 1.00 67.56 120 SER A C 1
ATOM 877 O O . SER A 1 120 ? 51.950 -0.120 -33.790 1.00 67.56 120 SER A O 1
ATOM 879 N N . GLU A 1 121 ? 53.835 -1.227 -34.184 1.00 67.19 121 GLU A N 1
ATOM 880 C CA . GLU A 1 121 ? 54.057 -0.635 -35.520 1.00 67.19 121 GLU A CA 1
ATOM 881 C C . GLU A 1 121 ? 53.065 -1.154 -36.587 1.00 67.19 121 GLU A C 1
ATOM 883 O O . GLU A 1 121 ? 52.961 -0.613 -37.694 1.00 67.19 121 GLU A O 1
ATOM 888 N N . GLU A 1 122 ? 52.345 -2.229 -36.260 1.00 71.94 122 GLU A N 1
ATOM 889 C CA . GLU A 1 122 ? 51.455 -2.965 -37.160 1.00 71.94 122 GLU A CA 1
ATOM 890 C C . GLU A 1 122 ? 49.979 -2.571 -36.989 1.00 71.94 122 GLU A C 1
ATOM 892 O O . GLU A 1 122 ? 49.212 -2.673 -37.949 1.00 71.94 122 GLU A O 1
ATOM 897 N N . GLU A 1 123 ? 49.572 -2.078 -35.814 1.00 68.69 123 GLU A N 1
ATOM 898 C CA . GLU A 1 123 ? 48.181 -1.730 -35.527 1.00 68.69 123 GLU A CA 1
ATOM 899 C C . GLU A 1 123 ? 47.957 -0.224 -35.626 1.00 68.69 123 GLU A C 1
ATOM 901 O O . GLU A 1 123 ? 48.174 0.535 -34.692 1.00 68.69 123 GLU A O 1
ATOM 906 N N . LYS A 1 124 ? 47.523 0.216 -36.806 1.00 71.25 124 LYS A N 1
ATOM 907 C CA . LYS A 1 124 ? 47.265 1.637 -37.088 1.00 71.25 124 LYS A CA 1
ATOM 908 C C . LYS A 1 124 ? 45.787 2.007 -37.029 1.00 71.25 124 LYS A C 1
ATOM 910 O O . LYS A 1 124 ? 45.456 3.185 -37.047 1.00 71.25 124 LYS A O 1
ATOM 915 N N . GLU A 1 125 ? 44.915 1.005 -36.976 1.00 80.00 125 GLU A N 1
ATOM 916 C CA . GLU A 1 125 ? 43.466 1.173 -37.028 1.00 80.00 125 GLU A CA 1
ATOM 917 C C . GLU A 1 125 ? 42.836 0.928 -35.648 1.00 80.00 125 GLU A C 1
ATOM 919 O O . GLU A 1 125 ? 43.311 0.061 -34.909 1.00 80.00 125 GLU A O 1
ATOM 924 N N . PRO A 1 126 ? 41.748 1.637 -35.295 1.00 81.50 126 PRO A N 1
ATOM 925 C CA . PRO A 1 126 ? 41.027 1.409 -34.049 1.00 81.50 126 PRO A CA 1
ATOM 926 C C . PRO A 1 126 ? 40.534 -0.035 -33.902 1.00 81.50 126 PRO A C 1
ATOM 928 O O . PRO A 1 126 ? 39.993 -0.640 -34.834 1.00 81.50 126 PRO A O 1
ATOM 931 N N . ARG A 1 127 ? 40.653 -0.583 -32.690 1.00 84.69 127 ARG A N 1
ATOM 932 C CA . ARG A 1 127 ? 40.115 -1.908 -32.361 1.00 84.69 127 ARG A CA 1
ATOM 933 C C . ARG A 1 127 ? 38.615 -1.796 -32.136 1.00 84.69 127 ARG A C 1
ATOM 935 O O . ARG A 1 127 ? 38.165 -1.057 -31.263 1.00 84.69 127 ARG A O 1
ATOM 942 N N . GLN A 1 128 ? 37.839 -2.597 -32.856 1.00 86.44 128 GLN A N 1
ATOM 943 C CA . GLN A 1 128 ? 36.396 -2.703 -32.649 1.00 86.44 128 GLN A CA 1
ATOM 944 C C . GLN A 1 128 ? 36.044 -4.030 -31.981 1.00 86.44 128 GLN A C 1
ATOM 946 O O . GLN A 1 128 ? 36.391 -5.105 -32.467 1.00 86.44 128 GLN A O 1
ATOM 951 N N . SER A 1 129 ? 35.316 -3.957 -30.871 1.00 87.25 129 SER A N 1
ATOM 952 C CA . SER A 1 129 ? 34.780 -5.113 -30.154 1.00 87.25 129 SER A CA 1
ATOM 953 C C . SER A 1 129 ? 33.265 -5.018 -30.098 1.00 87.25 129 SER A C 1
ATOM 955 O O . SER A 1 129 ? 32.717 -4.033 -29.611 1.00 87.25 129 SER A O 1
ATOM 957 N N . THR A 1 130 ? 32.571 -6.046 -30.581 1.00 89.94 130 THR A N 1
ATOM 958 C CA . THR A 1 130 ? 31.106 -6.101 -30.513 1.00 89.94 130 THR A CA 1
ATOM 959 C C . THR A 1 130 ? 30.669 -6.987 -29.356 1.00 89.94 130 THR A C 1
ATOM 961 O O . THR A 1 130 ? 31.064 -8.148 -29.266 1.00 89.94 130 THR A O 1
ATOM 964 N N . VAL A 1 131 ? 29.852 -6.425 -28.471 1.00 90.00 131 VAL A N 1
ATOM 965 C CA . VAL A 1 131 ? 29.248 -7.097 -27.324 1.00 90.00 131 VAL A CA 1
ATOM 966 C C . VAL A 1 131 ? 27.784 -7.373 -27.638 1.00 90.00 131 VAL A C 1
ATOM 968 O O . VAL A 1 131 ? 27.048 -6.473 -28.047 1.00 90.00 131 VAL A O 1
ATOM 971 N N . THR A 1 132 ? 27.358 -8.611 -27.404 1.00 92.81 132 THR A N 1
ATOM 972 C CA . THR A 1 132 ? 25.965 -9.038 -27.549 1.00 92.81 132 THR A CA 1
ATOM 973 C C . THR A 1 132 ? 25.419 -9.454 -26.191 1.00 92.81 132 THR A C 1
ATOM 975 O O . THR A 1 132 ? 25.926 -10.382 -25.561 1.00 92.81 132 THR A O 1
ATOM 978 N N . LEU A 1 133 ? 24.372 -8.767 -25.743 1.00 92.50 133 LEU A N 1
ATOM 979 C CA . LEU A 1 133 ? 23.681 -9.020 -24.487 1.00 92.50 133 LEU A CA 1
ATOM 980 C C . LEU A 1 133 ? 22.298 -9.627 -24.779 1.00 92.50 133 LEU A C 1
ATOM 982 O O . LEU A 1 133 ? 21.391 -8.896 -25.183 1.00 92.50 133 LEU A O 1
ATOM 986 N N . PRO A 1 134 ? 22.096 -10.941 -24.584 1.00 94.56 134 PRO A N 1
ATOM 987 C CA . PRO A 1 134 ? 20.781 -11.547 -24.742 1.00 94.56 134 PRO A CA 1
ATOM 988 C C . PRO A 1 134 ? 19.838 -11.096 -23.616 1.00 94.56 134 PRO A C 1
ATOM 990 O O . PRO A 1 134 ? 20.181 -11.149 -22.435 1.00 94.56 134 PRO A O 1
ATOM 993 N N . ILE A 1 135 ? 18.623 -10.697 -23.984 1.00 93.88 135 ILE A N 1
ATOM 994 C CA . ILE A 1 135 ? 17.565 -10.257 -23.072 1.00 93.88 135 ILE A CA 1
ATOM 995 C C . ILE A 1 135 ? 16.430 -11.281 -23.074 1.00 93.88 135 ILE A C 1
ATOM 997 O O . ILE A 1 135 ? 15.950 -11.719 -24.121 1.00 93.88 135 ILE A O 1
ATOM 1001 N N . ARG A 1 136 ? 15.965 -11.632 -21.872 1.00 94.81 136 ARG A N 1
ATOM 1002 C CA . ARG A 1 136 ? 14.797 -12.485 -21.638 1.00 94.81 136 ARG A CA 1
ATOM 1003 C C . ARG A 1 136 ? 13.912 -11.842 -20.577 1.00 94.81 136 ARG A C 1
ATOM 1005 O O . ARG A 1 136 ? 14.334 -11.720 -19.431 1.00 94.81 136 ARG A O 1
ATOM 1012 N N . VAL A 1 137 ? 12.685 -11.481 -20.941 1.00 91.88 137 VAL A N 1
ATOM 1013 C CA . VAL A 1 137 ? 11.741 -10.767 -20.064 1.00 91.88 137 VAL A CA 1
ATOM 1014 C C . VAL A 1 137 ? 10.451 -11.565 -19.953 1.00 91.88 137 VAL A C 1
ATOM 1016 O O . VAL A 1 137 ? 9.889 -11.976 -20.966 1.00 91.88 137 VAL A O 1
ATOM 1019 N N . LYS A 1 138 ? 9.971 -11.785 -18.726 1.00 90.56 138 LYS A N 1
ATOM 1020 C CA . LYS A 1 138 ? 8.621 -12.302 -18.484 1.00 90.56 138 LYS A CA 1
ATOM 1021 C C . LYS A 1 138 ? 7.654 -11.120 -18.420 1.00 90.56 138 LYS A C 1
ATOM 1023 O O . LYS A 1 138 ? 7.831 -10.248 -17.573 1.00 90.56 138 LYS A O 1
ATOM 1028 N N . ILE A 1 139 ? 6.662 -11.102 -19.302 1.00 89.06 139 ILE A N 1
ATOM 1029 C CA . ILE A 1 139 ? 5.583 -10.111 -19.325 1.00 89.06 139 ILE A CA 1
ATOM 1030 C C . ILE A 1 139 ? 4.354 -10.769 -18.699 1.00 89.06 139 ILE A C 1
ATOM 1032 O O . ILE A 1 139 ? 4.029 -11.906 -19.036 1.00 89.06 139 ILE A O 1
ATOM 1036 N N . VAL A 1 140 ? 3.717 -10.077 -17.754 1.00 83.25 140 VAL A N 1
ATOM 1037 C CA . VAL A 1 140 ? 2.529 -10.559 -17.039 1.00 83.25 140 VAL A CA 1
ATOM 1038 C C . VAL A 1 140 ? 1.506 -9.423 -16.989 1.00 83.25 140 VAL A C 1
ATOM 1040 O O . VAL A 1 140 ? 1.843 -8.344 -16.492 1.00 83.25 140 VAL A O 1
ATOM 1043 N N . PRO A 1 141 ? 0.270 -9.630 -17.467 1.00 80.19 141 PRO A N 1
ATOM 1044 C CA . PRO A 1 141 ? -0.757 -8.602 -17.433 1.00 80.19 141 PRO A CA 1
ATOM 1045 C C . PRO A 1 141 ? -1.321 -8.456 -16.013 1.00 80.19 141 PRO A C 1
ATOM 1047 O O . PRO A 1 141 ? -1.534 -9.441 -15.307 1.00 80.19 141 PRO A O 1
ATOM 1050 N N . THR A 1 142 ? -1.634 -7.225 -15.595 1.00 71.31 142 THR A N 1
ATOM 1051 C CA . THR A 1 142 ? -2.510 -6.916 -14.438 1.00 71.31 142 THR A CA 1
ATOM 1052 C C . THR A 1 142 ? -2.086 -7.429 -13.046 1.00 71.31 142 THR A C 1
ATOM 1054 O O . THR A 1 142 ? -2.834 -7.260 -12.091 1.00 71.31 142 THR A O 1
ATOM 1057 N N . LYS A 1 143 ? -0.870 -7.976 -12.875 1.00 84.19 143 LYS A N 1
ATOM 1058 C CA . LYS A 1 143 ? -0.306 -8.397 -11.567 1.00 84.19 143 LYS A CA 1
ATOM 1059 C C . LYS A 1 143 ? 0.678 -7.389 -10.957 1.00 84.19 143 LYS A C 1
ATOM 1061 O O . LYS A 1 143 ? 1.588 -7.769 -10.216 1.00 84.19 143 LYS A O 1
ATOM 1066 N N . ARG A 1 144 ? 0.526 -6.109 -11.303 1.00 91.44 144 ARG A N 1
ATOM 1067 C CA . ARG A 1 144 ? 1.284 -5.006 -10.701 1.00 91.44 144 ARG A CA 1
ATOM 1068 C C . ARG A 1 144 ? 0.533 -4.449 -9.500 1.00 91.44 144 ARG A C 1
ATOM 1070 O O . ARG A 1 144 ? -0.609 -4.009 -9.638 1.00 91.44 144 ARG A O 1
ATOM 1077 N N . ILE A 1 145 ? 1.203 -4.480 -8.358 1.00 95.62 145 ILE A N 1
ATOM 1078 C CA . ILE A 1 145 ? 0.771 -3.923 -7.085 1.00 95.62 145 ILE A CA 1
ATOM 1079 C C . ILE A 1 145 ? 1.578 -2.651 -6.856 1.00 95.62 145 ILE A C 1
ATOM 1081 O O . ILE A 1 145 ? 2.804 -2.669 -6.982 1.00 95.62 145 ILE A O 1
ATOM 1085 N N . LEU A 1 146 ? 0.889 -1.569 -6.523 1.00 97.38 146 LEU A N 1
ATOM 1086 C CA . LEU A 1 146 ? 1.516 -0.356 -6.022 1.00 97.38 146 LEU A CA 1
ATOM 1087 C C . LEU A 1 146 ? 1.432 -0.381 -4.498 1.00 97.38 146 LEU A C 1
ATOM 1089 O O . LEU A 1 146 ? 0.332 -0.419 -3.962 1.00 97.38 146 LEU A O 1
ATOM 1093 N N . TRP A 1 147 ? 2.570 -0.413 -3.821 1.00 97.62 147 TRP A N 1
ATOM 1094 C CA . TRP A 1 147 ? 2.668 -0.246 -2.375 1.00 97.62 147 TRP A CA 1
ATOM 1095 C C . TRP A 1 147 ? 2.750 1.244 -2.064 1.00 97.62 147 TRP A C 1
ATOM 1097 O O . TRP A 1 147 ? 3.643 1.922 -2.580 1.00 97.62 147 TRP A O 1
ATOM 1107 N N . ASP A 1 148 ? 1.833 1.749 -1.251 1.00 97.62 148 ASP A N 1
ATOM 1108 C CA . ASP A 1 148 ? 1.936 3.096 -0.705 1.00 97.62 148 ASP A CA 1
ATOM 1109 C C . ASP A 1 148 ? 3.058 3.131 0.335 1.00 97.62 148 ASP A C 1
ATOM 1111 O O . ASP A 1 148 ? 2.944 2.482 1.352 1.00 97.62 148 ASP A O 1
ATOM 1115 N N . GLN A 1 149 ? 4.167 3.825 0.066 1.00 96.06 149 GLN A N 1
ATOM 1116 C CA . GLN A 1 149 ? 5.229 4.065 1.058 1.00 96.06 149 GLN A CA 1
ATOM 1117 C C . GLN A 1 149 ? 5.206 5.505 1.562 1.00 96.06 149 GLN A C 1
ATOM 1119 O O . GLN A 1 149 ? 5.926 5.865 2.497 1.00 96.06 149 GLN A O 1
ATOM 1124 N N . TYR A 1 150 ? 4.471 6.376 0.871 1.00 95.62 150 TYR A N 1
ATOM 1125 C CA . TYR A 1 150 ? 4.479 7.796 1.159 1.00 95.62 150 TYR A CA 1
ATOM 1126 C C . TYR A 1 150 ? 3.790 8.084 2.489 1.00 95.62 150 TYR A C 1
ATOM 1128 O O . TYR A 1 150 ? 4.260 8.975 3.192 1.00 95.62 150 TYR A O 1
ATOM 1136 N N . HIS A 1 151 ? 2.775 7.286 2.831 1.00 95.69 151 HIS A N 1
ATOM 1137 C CA . HIS A 1 151 ? 1.990 7.439 4.052 1.00 95.69 151 HIS A CA 1
ATOM 1138 C C . HIS A 1 151 ? 2.369 6.486 5.195 1.00 95.69 151 HIS A C 1
ATOM 1140 O O . HIS A 1 151 ? 1.678 6.462 6.207 1.00 95.69 151 HIS A O 1
ATOM 1146 N N . ASN A 1 152 ? 3.457 5.734 5.021 1.00 92.88 152 ASN A N 1
ATOM 1147 C CA . ASN A 1 152 ? 4.012 4.829 6.021 1.00 92.88 152 ASN A CA 1
ATOM 1148 C C . ASN A 1 152 ? 5.139 5.485 6.821 1.00 92.88 152 ASN A C 1
ATOM 1150 O O . ASN A 1 152 ? 5.921 6.291 6.284 1.00 92.88 152 ASN A O 1
ATOM 1154 N N . LEU A 1 153 ? 5.312 5.044 8.061 1.00 87.25 153 LEU A N 1
ATOM 1155 C CA . LEU A 1 153 ? 6.414 5.438 8.924 1.00 87.25 153 LEU A CA 1
ATOM 1156 C C . LEU A 1 153 ? 7.768 5.059 8.302 1.00 87.25 153 LEU A C 1
ATOM 1158 O O . LEU A 1 153 ? 8.140 3.901 8.157 1.00 87.25 153 LEU A O 1
ATOM 1162 N N . ARG A 1 154 ? 8.584 6.051 7.939 1.00 82.00 154 ARG A N 1
ATOM 1163 C CA . ARG A 1 154 ? 9.932 5.789 7.378 1.00 82.00 154 ARG A CA 1
ATOM 1164 C C . ARG A 1 154 ? 10.975 5.545 8.461 1.00 82.00 154 ARG A C 1
ATOM 1166 O O . ARG A 1 154 ? 11.892 4.746 8.297 1.00 82.00 154 ARG A O 1
ATOM 1173 N N . TYR A 1 155 ? 10.871 6.338 9.516 1.00 75.88 155 TYR A N 1
ATOM 1174 C CA . TYR A 1 155 ? 11.651 6.296 10.742 1.00 75.88 155 TYR A CA 1
ATOM 1175 C C . TYR A 1 155 ? 10.992 7.306 11.686 1.00 75.88 155 TYR A C 1
ATOM 1177 O O . TYR A 1 155 ? 10.825 8.460 11.273 1.00 75.88 155 TYR A O 1
ATOM 1185 N N . PRO A 1 156 ? 10.600 6.924 12.907 1.00 65.12 156 PRO A N 1
ATOM 1186 C CA . PRO A 1 156 ? 9.762 7.771 13.747 1.00 65.12 156 PRO A CA 1
ATOM 1187 C C . PRO A 1 156 ? 10.486 9.056 14.184 1.00 65.12 156 PRO A C 1
ATOM 1189 O O . PRO A 1 156 ? 11.533 8.987 14.835 1.00 65.12 156 PRO A O 1
ATOM 1192 N N . PRO A 1 157 ? 9.935 10.250 13.887 1.00 70.19 157 PRO A N 1
ATOM 1193 C CA . PRO A 1 157 ? 10.323 11.482 14.570 1.00 70.19 157 PRO A CA 1
ATOM 1194 C C . PRO A 1 157 ? 9.590 11.661 15.915 1.00 70.19 157 PRO A C 1
ATOM 1196 O O . PRO A 1 157 ? 9.978 12.531 16.695 1.00 70.19 157 PRO A O 1
ATOM 1199 N N . GLY A 1 158 ? 8.536 10.871 16.164 1.00 81.62 158 GLY A N 1
ATOM 1200 C CA . GLY A 1 158 ? 7.609 10.986 17.294 1.00 81.62 158 GLY A CA 1
ATOM 1201 C C . GLY A 1 158 ? 7.310 9.648 17.977 1.00 81.62 158 GLY A C 1
ATOM 1202 O O . GLY A 1 158 ? 8.039 8.671 17.787 1.00 81.62 158 GLY A O 1
ATOM 1203 N N . TYR A 1 159 ? 6.261 9.605 18.803 1.00 86.00 159 TYR A N 1
ATOM 1204 C CA . TYR A 1 159 ? 5.856 8.372 19.486 1.00 86.00 159 TYR A CA 1
ATOM 1205 C C . TYR A 1 159 ? 4.810 7.635 18.650 1.00 86.00 159 TYR A C 1
ATOM 1207 O O . TYR A 1 159 ? 3.628 7.971 18.689 1.00 86.00 159 TYR A O 1
ATOM 1215 N N . PHE A 1 160 ? 5.249 6.577 17.978 1.00 86.38 160 PHE A N 1
ATOM 1216 C CA . PHE A 1 160 ? 4.376 5.599 17.339 1.00 86.38 160 PHE A CA 1
ATOM 1217 C C . PHE A 1 160 ? 4.404 4.313 18.173 1.00 86.38 160 PHE A C 1
ATOM 1219 O O . PHE A 1 160 ? 5.490 3.759 18.385 1.00 86.38 160 PHE A O 1
ATOM 1226 N N . PRO A 1 161 ? 3.272 3.913 18.777 1.00 86.75 161 PRO A N 1
ATOM 1227 C CA . PRO A 1 161 ? 3.194 2.699 19.566 1.00 86.75 161 PRO A CA 1
ATOM 1228 C C . PRO A 1 161 ? 3.205 1.472 18.652 1.00 86.75 161 PRO A C 1
ATOM 1230 O O . PRO A 1 161 ? 2.875 1.569 17.482 1.00 86.75 161 PRO A O 1
ATOM 1233 N N . ARG A 1 162 ? 3.533 0.305 19.207 1.00 87.56 162 ARG A N 1
ATOM 1234 C CA . ARG A 1 162 ? 3.430 -0.965 18.476 1.00 87.56 162 ARG A CA 1
ATOM 1235 C C . ARG A 1 162 ? 2.002 -1.273 18.030 1.00 87.56 162 ARG A C 1
ATOM 123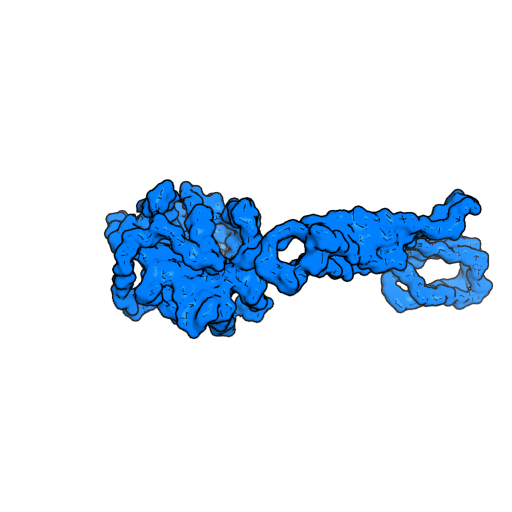7 O O . ARG A 1 162 ? 1.052 -1.036 18.787 1.00 87.56 162 ARG A O 1
ATOM 1244 N N . ASP A 1 163 ? 1.896 -1.978 16.912 1.00 86.56 163 ASP A N 1
ATOM 1245 C CA . ASP A 1 163 ? 0.635 -2.536 16.413 1.00 86.56 163 ASP A CA 1
ATOM 1246 C C . ASP A 1 163 ? 0.058 -3.513 17.430 1.00 86.56 163 ASP A C 1
ATOM 1248 O O . ASP A 1 163 ? -1.084 -3.391 17.856 1.00 86.56 163 ASP A O 1
ATOM 1252 N N . ASN A 1 164 ? 0.884 -4.427 17.945 1.00 89.06 164 ASN A N 1
ATOM 1253 C CA . ASN A 1 164 ? 0.456 -5.396 18.945 1.00 89.06 164 ASN A CA 1
ATOM 1254 C C . ASN A 1 164 ? 0.568 -4.861 20.385 1.00 89.06 164 ASN A C 1
ATOM 1256 O O . ASN A 1 164 ? 1.630 -4.901 21.016 1.00 89.06 164 ASN A O 1
ATOM 1260 N N . LEU A 1 165 ? -0.571 -4.497 20.980 1.00 88.94 165 LEU A N 1
ATOM 1261 C CA . LEU A 1 165 ? -0.667 -3.972 22.351 1.00 88.94 165 LEU A CA 1
ATOM 1262 C C . LEU A 1 165 ? -0.233 -4.955 23.458 1.00 88.94 165 LEU A C 1
ATOM 1264 O O . LEU A 1 165 ? -0.057 -4.547 24.615 1.00 88.94 165 LEU A O 1
ATOM 1268 N N . ARG A 1 166 ? -0.042 -6.252 23.166 1.00 87.56 166 ARG A N 1
ATOM 1269 C CA . ARG A 1 166 ? 0.536 -7.191 24.149 1.00 87.56 166 ARG A CA 1
ATOM 1270 C C . ARG A 1 166 ? 2.028 -6.973 24.369 1.00 87.56 166 ARG A C 1
ATOM 1272 O O . ARG A 1 166 ? 2.562 -7.434 25.386 1.00 87.56 166 ARG A O 1
ATOM 1279 N N . MET A 1 167 ? 2.703 -6.287 23.457 1.00 82.00 167 MET A N 1
ATOM 1280 C CA . MET A 1 167 ? 4.140 -6.071 23.514 1.00 82.00 167 MET A CA 1
ATOM 1281 C C . MET A 1 167 ? 4.493 -4.887 24.405 1.00 82.00 167 MET A C 1
ATOM 1283 O O . MET A 1 167 ? 4.309 -3.733 24.049 1.00 82.00 167 MET A O 1
ATOM 1287 N N . LYS A 1 168 ? 5.014 -5.186 25.600 1.00 74.62 168 LYS A N 1
ATOM 1288 C CA . LYS A 1 168 ? 5.287 -4.174 26.638 1.00 74.62 168 LYS A CA 1
ATOM 1289 C C . LYS A 1 168 ? 6.763 -3.841 26.839 1.00 74.62 168 LYS A C 1
ATOM 1291 O O . LYS A 1 168 ? 7.067 -2.893 27.553 1.00 74.62 168 LYS A O 1
ATOM 1296 N N . ASN A 1 169 ? 7.671 -4.643 26.282 1.00 71.31 169 ASN A N 1
ATOM 1297 C CA . ASN A 1 169 ? 9.108 -4.500 26.536 1.00 71.31 169 ASN A CA 1
ATOM 1298 C C . ASN A 1 169 ? 9.745 -3.363 25.728 1.00 71.31 169 ASN A C 1
ATOM 1300 O O . ASN A 1 169 ? 10.796 -2.869 26.123 1.00 71.31 169 ASN A O 1
ATOM 1304 N N . ASP A 1 170 ? 9.117 -2.970 24.622 1.00 72.38 170 ASP A N 1
ATOM 1305 C CA . ASP A 1 170 ? 9.581 -1.915 23.734 1.00 72.38 170 ASP A CA 1
ATOM 1306 C C . ASP A 1 170 ? 8.362 -1.193 23.141 1.00 72.38 170 ASP A C 1
ATOM 1308 O O . ASP A 1 170 ? 7.656 -1.784 22.319 1.00 72.38 170 ASP A O 1
ATOM 1312 N N . PRO A 1 171 ? 8.053 0.025 23.618 1.00 74.81 171 PRO A N 1
ATOM 1313 C CA . PRO A 1 171 ? 6.809 0.695 23.275 1.00 74.81 171 PRO A CA 1
ATOM 1314 C C . PRO A 1 171 ? 6.822 1.314 21.877 1.00 74.81 171 PRO A C 1
ATOM 1316 O O . PRO A 1 171 ? 5.745 1.625 21.388 1.00 74.81 171 PRO A O 1
ATOM 1319 N N . LEU A 1 172 ? 7.989 1.523 21.259 1.00 81.00 172 LEU A N 1
ATOM 1320 C CA . LEU A 1 172 ? 8.115 2.270 20.006 1.00 81.00 172 LEU A CA 1
ATOM 1321 C C . LEU A 1 172 ? 8.140 1.337 18.803 1.00 81.00 172 LEU A C 1
ATOM 1323 O O . LEU A 1 172 ? 8.847 0.330 18.856 1.00 81.00 172 LEU A O 1
ATOM 1327 N N . ASP A 1 173 ? 7.483 1.718 17.708 1.00 80.81 173 ASP A N 1
ATOM 1328 C CA . ASP A 1 173 ? 7.804 1.143 16.405 1.00 80.81 173 ASP A CA 1
ATOM 1329 C C . ASP A 1 173 ? 8.986 1.859 15.749 1.00 80.81 173 ASP A C 1
ATOM 1331 O O . ASP A 1 173 ? 8.919 3.033 15.400 1.00 80.81 173 ASP A O 1
ATOM 1335 N N . TRP A 1 174 ? 10.118 1.165 15.642 1.00 77.69 174 TRP A N 1
ATOM 1336 C CA . TRP A 1 174 ? 11.379 1.697 15.113 1.00 77.69 174 TRP A CA 1
ATOM 1337 C C . TRP A 1 174 ? 11.818 1.015 13.821 1.00 77.69 174 TRP A C 1
ATOM 1339 O O . TRP A 1 174 ? 12.880 1.361 13.291 1.00 77.69 174 TRP A O 1
ATOM 1349 N N . ASN A 1 175 ? 11.050 0.044 13.319 1.00 78.75 175 ASN A N 1
ATOM 1350 C CA . ASN A 1 175 ? 11.514 -0.814 12.233 1.00 78.75 175 ASN A CA 1
ATOM 1351 C C . ASN A 1 175 ? 11.312 -0.186 10.849 1.00 78.75 175 ASN A C 1
ATOM 1353 O O . ASN A 1 175 ? 11.992 -0.611 9.909 1.00 78.75 175 ASN A O 1
ATOM 1357 N N . GLY A 1 176 ? 10.478 0.857 10.765 1.00 82.19 176 GLY A N 1
ATOM 1358 C CA . GLY A 1 176 ? 10.156 1.585 9.545 1.00 82.19 176 GLY A CA 1
ATOM 1359 C C . GLY A 1 176 ? 9.386 0.700 8.570 1.00 82.19 176 GLY A C 1
ATOM 1360 O O . GLY A 1 176 ? 9.916 -0.300 8.083 1.00 82.19 176 GLY A O 1
ATOM 1361 N N . ASP A 1 177 ? 8.165 1.097 8.256 1.00 88.62 177 ASP A N 1
ATOM 1362 C CA . ASP A 1 177 ? 7.175 0.324 7.518 1.00 88.62 177 ASP A CA 1
ATOM 1363 C C . ASP A 1 177 ? 7.480 0.309 6.028 1.00 88.62 177 ASP A C 1
ATOM 1365 O O . ASP A 1 177 ? 6.989 1.112 5.233 1.00 88.62 177 ASP A O 1
ATOM 1369 N N . HIS A 1 178 ? 8.380 -0.598 5.641 1.00 92.88 178 HIS A N 1
ATOM 1370 C CA . HIS A 1 178 ? 8.856 -0.729 4.272 1.00 92.88 178 HIS A CA 1
ATOM 1371 C C . HIS A 1 178 ? 8.875 -2.187 3.817 1.00 92.88 178 HIS A C 1
ATOM 1373 O O . HIS A 1 178 ? 9.335 -3.103 4.501 1.00 92.88 178 HIS A O 1
ATOM 1379 N N . ILE A 1 179 ? 8.539 -2.406 2.542 1.00 93.56 179 ILE A N 1
ATOM 1380 C CA . ILE A 1 179 ? 8.565 -3.722 1.867 1.00 93.56 179 ILE A CA 1
ATOM 1381 C C . ILE A 1 179 ? 9.932 -4.437 1.849 1.00 93.56 179 ILE A C 1
ATOM 1383 O O . ILE A 1 179 ? 10.079 -5.519 1.278 1.00 93.56 179 ILE A O 1
ATOM 1387 N N . HIS A 1 180 ? 10.976 -3.809 2.384 1.00 91.69 180 HIS A N 1
ATOM 1388 C CA . HIS A 1 180 ? 12.346 -4.323 2.406 1.00 91.69 180 HIS A CA 1
ATOM 1389 C C . HIS A 1 180 ? 12.908 -4.440 3.830 1.00 91.69 180 HIS A C 1
ATOM 1391 O O . HIS A 1 180 ? 14.007 -4.976 3.985 1.00 91.69 180 HIS A O 1
ATOM 1397 N N . THR A 1 181 ? 12.154 -4.000 4.840 1.00 89.88 181 THR A N 1
ATOM 1398 C CA . THR A 1 181 ? 12.458 -4.102 6.271 1.00 89.88 181 THR A CA 1
ATOM 1399 C C . THR A 1 181 ? 11.492 -5.106 6.911 1.00 89.88 181 THR A C 1
ATOM 1401 O O . THR A 1 181 ? 11.639 -6.309 6.682 1.00 89.88 181 THR A O 1
ATOM 1404 N N . ASN A 1 182 ? 10.498 -4.643 7.661 1.00 89.62 182 ASN A N 1
ATOM 1405 C CA . ASN A 1 182 ? 9.538 -5.437 8.418 1.00 89.62 182 ASN A CA 1
ATOM 1406 C C . ASN A 1 182 ? 8.526 -6.189 7.533 1.00 89.62 182 ASN A C 1
ATOM 1408 O O . ASN A 1 182 ? 8.163 -7.327 7.840 1.00 89.62 182 ASN A O 1
ATOM 1412 N N . PHE A 1 183 ? 8.208 -5.658 6.350 1.00 94.44 183 PHE A N 1
ATOM 1413 C CA . PHE A 1 183 ? 7.365 -6.326 5.345 1.00 94.44 183 PHE A CA 1
ATOM 1414 C C . PHE A 1 183 ? 8.157 -7.151 4.309 1.00 94.44 183 PHE A C 1
ATOM 1416 O O . PHE A 1 183 ? 7.635 -7.530 3.252 1.00 94.44 183 PHE A O 1
ATOM 1423 N N . ARG A 1 184 ? 9.439 -7.452 4.567 1.00 94.50 184 ARG A N 1
ATOM 1424 C CA . ARG A 1 184 ? 10.311 -8.161 3.611 1.00 94.50 184 ARG A CA 1
ATOM 1425 C C . ARG A 1 184 ? 9.798 -9.550 3.231 1.00 94.50 184 ARG A C 1
ATOM 1427 O O . ARG A 1 184 ? 9.888 -9.912 2.053 1.00 94.50 184 ARG A O 1
ATOM 1434 N N . ASP A 1 185 ? 9.285 -10.337 4.173 1.00 95.12 185 ASP A N 1
ATOM 1435 C CA . ASP A 1 185 ? 8.839 -11.701 3.849 1.00 95.12 185 ASP A CA 1
ATOM 1436 C C . ASP A 1 185 ? 7.493 -11.692 3.118 1.00 95.12 185 ASP A C 1
ATOM 1438 O O . ASP A 1 185 ? 7.318 -12.464 2.172 1.00 95.12 185 ASP A O 1
ATOM 1442 N N . MET A 1 186 ? 6.601 -10.745 3.441 1.00 95.62 186 MET A N 1
ATOM 1443 C CA . MET A 1 186 ? 5.406 -10.463 2.639 1.00 95.62 186 MET A CA 1
ATOM 1444 C C . MET A 1 186 ? 5.801 -10.137 1.192 1.00 95.62 186 MET A C 1
ATOM 1446 O O . MET A 1 186 ? 5.286 -10.749 0.250 1.00 95.62 186 MET A O 1
ATOM 1450 N N . TYR A 1 187 ? 6.762 -9.228 0.990 1.00 96.06 187 TYR A N 1
ATOM 1451 C CA . TYR A 1 187 ? 7.277 -8.905 -0.341 1.00 96.06 187 TYR A CA 1
ATOM 1452 C C . TYR A 1 187 ? 7.791 -10.157 -1.062 1.00 96.06 187 TYR A C 1
ATOM 1454 O O . TYR A 1 187 ? 7.396 -10.420 -2.201 1.00 96.06 187 TYR A O 1
ATOM 1462 N N . GLN A 1 188 ? 8.621 -10.974 -0.409 1.00 95.75 188 GLN A N 1
ATOM 1463 C CA . GLN A 1 188 ? 9.120 -12.219 -1.002 1.00 95.75 188 GLN A CA 1
ATOM 1464 C C . GLN A 1 188 ? 7.982 -13.176 -1.372 1.00 95.75 188 GLN A C 1
ATOM 1466 O O . GLN A 1 188 ? 8.004 -13.755 -2.460 1.00 95.75 188 GLN A O 1
ATOM 1471 N N . HIS A 1 189 ? 6.963 -13.307 -0.522 1.00 95.38 189 HIS A N 1
ATOM 1472 C CA . HIS A 1 189 ? 5.792 -14.138 -0.789 1.00 95.38 189 HIS A CA 1
ATOM 1473 C C . HIS A 1 189 ? 5.026 -13.671 -2.037 1.00 95.38 189 HIS A C 1
ATOM 1475 O O . HIS A 1 189 ? 4.676 -14.485 -2.902 1.00 95.38 189 HIS A O 1
ATOM 1481 N N . LEU A 1 190 ? 4.817 -12.359 -2.180 1.00 94.88 190 LEU A N 1
ATOM 1482 C CA . LEU A 1 190 ? 4.177 -11.762 -3.354 1.00 94.88 190 LEU A CA 1
ATOM 1483 C C . LEU A 1 190 ? 4.994 -12.008 -4.628 1.00 94.88 190 LEU A C 1
ATOM 1485 O O . LEU A 1 190 ? 4.443 -12.445 -5.644 1.00 94.88 190 LEU A O 1
ATOM 1489 N N . ARG A 1 191 ? 6.317 -11.804 -4.568 1.00 93.00 191 ARG A N 1
ATOM 1490 C CA . ARG A 1 191 ? 7.228 -12.062 -5.697 1.00 93.00 191 ARG A CA 1
ATOM 1491 C C . ARG A 1 191 ? 7.225 -13.534 -6.103 1.00 93.00 191 ARG A C 1
ATOM 1493 O O . ARG A 1 191 ? 7.124 -13.831 -7.294 1.00 93.00 191 ARG A O 1
ATOM 1500 N N . ASN A 1 192 ? 7.253 -14.446 -5.133 1.00 93.56 192 ASN A N 1
ATOM 1501 C CA . ASN A 1 192 ? 7.172 -15.892 -5.363 1.00 93.56 192 ASN A CA 1
ATOM 1502 C C . ASN A 1 192 ? 5.819 -16.309 -5.962 1.00 93.56 192 ASN A C 1
ATOM 1504 O O . ASN A 1 192 ? 5.757 -17.244 -6.759 1.00 93.56 192 ASN A O 1
ATOM 1508 N N . SER A 1 193 ? 4.749 -15.576 -5.647 1.00 90.38 193 SER A N 1
ATOM 1509 C CA . SER A 1 193 ? 3.417 -15.754 -6.241 1.00 90.38 193 SER A CA 1
ATOM 1510 C C . SER A 1 193 ? 3.257 -15.092 -7.621 1.00 90.38 193 SER A C 1
ATOM 1512 O O . SER A 1 193 ? 2.201 -15.205 -8.243 1.00 90.38 193 SER A O 1
ATOM 1514 N N . GLY A 1 194 ? 4.304 -14.439 -8.139 1.00 89.25 194 GLY A N 1
ATOM 1515 C CA . GLY A 1 194 ? 4.334 -13.845 -9.477 1.00 89.25 194 GLY A CA 1
ATOM 1516 C C . GLY A 1 194 ? 3.810 -12.410 -9.565 1.00 89.25 194 GLY A C 1
ATOM 1517 O O . GLY A 1 194 ? 3.676 -11.899 -10.678 1.00 89.25 194 GLY A O 1
ATOM 1518 N N . TYR A 1 195 ? 3.538 -11.756 -8.434 1.00 91.62 195 TYR A N 1
ATOM 1519 C CA . TYR A 1 195 ? 3.184 -10.337 -8.396 1.00 91.62 195 TYR A CA 1
ATOM 1520 C C . TYR A 1 195 ? 4.421 -9.457 -8.505 1.00 91.62 195 TYR A C 1
ATOM 1522 O O . TYR A 1 195 ? 5.496 -9.812 -8.018 1.00 91.62 195 TYR A O 1
ATOM 1530 N N . TYR A 1 196 ? 4.270 -8.289 -9.122 1.00 91.75 196 TYR A N 1
ATOM 1531 C CA . TYR A 1 196 ? 5.282 -7.235 -9.157 1.00 91.75 196 TYR A CA 1
ATOM 1532 C C . TYR A 1 196 ? 4.848 -6.103 -8.247 1.00 91.75 196 TYR A C 1
ATOM 1534 O O . TYR A 1 196 ? 3.766 -5.566 -8.437 1.00 91.75 196 TYR A O 1
ATOM 1542 N N . VAL A 1 197 ? 5.690 -5.774 -7.271 1.00 94.88 197 VAL A N 1
ATOM 1543 C CA . VAL A 1 197 ? 5.429 -4.718 -6.292 1.00 94.88 197 VAL A CA 1
ATOM 1544 C C . VAL A 1 197 ? 6.323 -3.533 -6.627 1.00 94.88 197 VAL A C 1
ATOM 1546 O O . VAL A 1 197 ? 7.538 -3.702 -6.759 1.00 94.88 197 VAL A O 1
ATOM 1549 N N . GLU A 1 198 ? 5.711 -2.369 -6.793 1.00 95.12 198 GLU A N 1
ATOM 1550 C CA . GLU A 1 198 ? 6.376 -1.078 -6.960 1.00 95.12 198 GLU A CA 1
ATOM 1551 C C . GLU A 1 198 ? 6.117 -0.211 -5.727 1.00 95.12 198 GLU A C 1
ATOM 1553 O O . GLU A 1 198 ? 5.040 -0.289 -5.144 1.00 95.12 198 GLU A O 1
ATOM 1558 N N . VAL A 1 199 ? 7.106 0.582 -5.319 1.00 96.62 199 VAL A N 1
ATOM 1559 C CA . VAL A 1 199 ? 7.053 1.407 -4.104 1.00 96.62 199 VAL A CA 1
ATOM 1560 C C . VAL A 1 199 ? 6.720 2.841 -4.488 1.00 96.62 199 VAL A C 1
ATOM 1562 O O . VAL A 1 199 ? 7.504 3.499 -5.175 1.00 96.62 199 VAL A O 1
ATOM 1565 N N . LEU A 1 200 ? 5.576 3.337 -4.029 1.00 96.75 200 LEU A N 1
ATOM 1566 C CA . LEU A 1 200 ? 5.149 4.712 -4.236 1.00 96.75 200 LEU A CA 1
ATOM 1567 C C . LEU A 1 200 ? 5.709 5.610 -3.128 1.00 96.75 200 LEU A C 1
ATOM 1569 O O . LEU A 1 200 ? 5.182 5.654 -2.024 1.00 96.75 200 LEU A O 1
ATOM 1573 N N . GLY A 1 201 ? 6.770 6.355 -3.436 1.00 95.88 201 GLY A N 1
ATOM 1574 C CA . GLY A 1 201 ? 7.376 7.327 -2.518 1.00 95.88 201 GLY A CA 1
ATOM 1575 C C . GLY A 1 201 ? 6.815 8.752 -2.619 1.00 95.88 201 GLY A C 1
ATOM 1576 O O . GLY A 1 201 ? 7.487 9.685 -2.175 1.00 95.88 201 GLY A O 1
ATOM 1577 N N . SER A 1 202 ? 5.652 8.945 -3.246 1.00 96.56 202 SER A N 1
ATOM 1578 C CA . SER A 1 202 ? 5.023 10.247 -3.511 1.00 96.56 202 SER A CA 1
ATOM 1579 C C . SER A 1 202 ? 3.497 10.195 -3.323 1.00 96.56 202 SER A C 1
ATOM 1581 O O . SER A 1 202 ? 2.935 9.103 -3.308 1.00 96.56 202 SER A O 1
ATOM 1583 N N . PRO A 1 203 ? 2.808 11.347 -3.210 1.00 97.06 203 PRO A N 1
ATOM 1584 C CA . PRO A 1 203 ? 1.354 11.382 -3.071 1.00 97.06 203 PRO A CA 1
ATOM 1585 C C . PRO A 1 203 ? 0.631 10.667 -4.215 1.00 97.06 203 PRO A C 1
ATOM 1587 O O . PRO A 1 203 ? 1.129 10.587 -5.348 1.00 97.06 203 PRO A O 1
ATOM 1590 N N . PHE A 1 204 ? -0.607 10.239 -3.975 1.00 97.88 204 PHE A N 1
ATOM 1591 C CA . PHE A 1 204 ? -1.412 9.525 -4.964 1.00 97.88 204 PHE A CA 1
ATOM 1592 C C . PHE A 1 204 ? -1.587 10.317 -6.255 1.00 97.88 204 PHE A C 1
ATOM 1594 O O . PHE A 1 204 ? -1.674 9.722 -7.324 1.00 97.88 204 PHE A O 1
ATOM 1601 N N . THR A 1 205 ? -1.569 11.647 -6.204 1.00 96.75 205 THR A N 1
ATOM 1602 C CA . THR A 1 205 ? -1.663 12.521 -7.383 1.00 96.75 205 THR A CA 1
ATOM 1603 C C . THR A 1 205 ? -0.540 12.318 -8.413 1.00 96.75 205 THR A C 1
ATOM 1605 O O . THR A 1 205 ? -0.714 12.710 -9.568 1.00 96.75 205 THR A O 1
ATOM 1608 N N . CYS A 1 206 ? 0.576 11.680 -8.046 1.00 96.06 206 CYS A N 1
ATOM 1609 C CA . CYS A 1 206 ? 1.758 11.532 -8.898 1.00 96.06 206 CYS A CA 1
ATOM 1610 C C . CYS A 1 206 ? 1.807 10.252 -9.752 1.00 96.06 206 CYS A C 1
ATOM 1612 O O . CYS A 1 206 ? 2.691 10.157 -10.604 1.00 96.06 206 CYS A O 1
ATOM 1614 N N . PHE A 1 207 ? 0.908 9.277 -9.562 1.00 95.88 207 PHE A N 1
ATOM 1615 C CA . PHE A 1 207 ? 0.952 8.009 -10.308 1.00 95.88 207 PHE A CA 1
ATOM 1616 C C . PHE A 1 207 ? -0.237 7.806 -11.254 1.00 95.88 207 PHE A C 1
ATOM 1618 O O . PHE A 1 207 ? -1.372 8.195 -10.961 1.00 95.88 207 PHE A O 1
ATOM 1625 N N . ASP A 1 208 ? 0.022 7.122 -12.371 1.00 94.88 208 ASP A N 1
ATOM 1626 C CA . ASP A 1 208 ? -0.998 6.662 -13.315 1.00 94.88 208 ASP A CA 1
ATOM 1627 C C . ASP A 1 208 ? -1.562 5.304 -12.874 1.00 94.88 208 ASP A C 1
ATOM 1629 O O . ASP A 1 208 ? -0.902 4.269 -12.983 1.00 94.88 208 ASP A O 1
ATOM 1633 N N . ALA A 1 209 ? -2.801 5.307 -12.382 1.00 94.44 209 ALA A N 1
ATOM 1634 C CA . ALA A 1 209 ? -3.478 4.105 -11.909 1.00 94.44 209 ALA A CA 1
ATOM 1635 C C . ALA A 1 209 ? -3.730 3.057 -12.997 1.00 94.44 209 ALA A C 1
ATOM 1637 O O . ALA A 1 209 ? -3.846 1.880 -12.669 1.00 94.44 209 ALA A O 1
ATOM 1638 N N . SER A 1 210 ? -3.750 3.436 -14.281 1.00 90.81 210 SER A N 1
ATOM 1639 C CA . SER A 1 210 ? -3.957 2.481 -15.379 1.00 90.81 210 SER A CA 1
ATOM 1640 C C . SER A 1 210 ? -2.828 1.447 -15.507 1.00 90.81 210 SER A C 1
ATOM 1642 O O . SER A 1 210 ? -3.000 0.417 -16.158 1.00 90.81 210 SER A O 1
ATOM 1644 N N . GLN A 1 211 ? -1.677 1.705 -14.876 1.00 89.50 211 GLN A N 1
ATOM 1645 C CA . GLN A 1 211 ? -0.514 0.816 -14.869 1.00 89.50 211 GLN A CA 1
ATOM 1646 C C . GLN A 1 211 ? -0.574 -0.268 -13.779 1.00 89.50 211 GLN A C 1
ATOM 1648 O O . GLN A 1 211 ? 0.259 -1.183 -13.785 1.00 89.50 211 GLN A O 1
ATOM 1653 N N . TYR A 1 212 ? -1.534 -0.180 -12.854 1.00 93.31 212 TYR A N 1
ATOM 1654 C CA . TYR A 1 212 ? -1.609 -1.018 -11.660 1.00 93.31 212 TYR A CA 1
ATOM 1655 C C . TYR A 1 212 ? -2.955 -1.729 -11.564 1.00 93.31 212 TYR A C 1
ATOM 1657 O O . TYR A 1 212 ? -3.999 -1.175 -11.892 1.00 93.31 212 TYR A O 1
ATOM 1665 N N . GLY A 1 213 ? -2.930 -2.976 -11.092 1.00 92.81 213 GLY A N 1
ATOM 1666 C CA . GLY A 1 213 ? -4.155 -3.720 -10.794 1.00 92.81 213 GLY A CA 1
ATOM 1667 C C . GLY A 1 213 ? -4.673 -3.431 -9.387 1.00 92.81 213 GLY A C 1
ATOM 1668 O O . GLY A 1 213 ? -5.878 -3.467 -9.139 1.00 92.81 213 GLY A O 1
ATOM 1669 N N . THR A 1 214 ? -3.772 -3.163 -8.440 1.00 96.12 214 THR A N 1
ATOM 1670 C CA . THR A 1 214 ? -4.131 -2.934 -7.037 1.00 96.12 214 THR A CA 1
ATOM 1671 C C . THR A 1 214 ? -3.168 -1.954 -6.371 1.00 96.12 214 THR A C 1
ATOM 1673 O O . THR A 1 214 ? -1.955 -2.098 -6.511 1.00 96.12 214 THR A O 1
ATOM 1676 N N . LEU A 1 215 ? -3.716 -0.981 -5.646 1.00 98.00 215 LEU A N 1
ATOM 1677 C CA . LEU A 1 215 ? -3.022 -0.166 -4.653 1.00 98.00 215 LEU A CA 1
ATOM 1678 C C . LEU A 1 215 ? -3.135 -0.862 -3.291 1.00 98.00 215 LEU A C 1
ATOM 1680 O O . LEU A 1 215 ? -4.232 -1.239 -2.880 1.00 98.00 215 LEU A O 1
ATOM 1684 N N . LEU A 1 216 ? -2.007 -1.050 -2.623 1.00 98.12 216 LEU A N 1
ATOM 1685 C CA . LEU A 1 216 ? -1.890 -1.692 -1.325 1.00 98.12 216 LEU A CA 1
ATOM 1686 C C . LEU A 1 216 ? -1.472 -0.631 -0.301 1.00 98.12 216 LEU A C 1
ATOM 1688 O O . LEU A 1 216 ? -0.397 -0.048 -0.433 1.00 98.12 216 LEU A O 1
ATOM 1692 N N . ILE A 1 217 ? -2.352 -0.386 0.666 1.00 98.31 217 ILE A N 1
ATOM 1693 C CA . ILE A 1 217 ? -2.168 0.513 1.807 1.00 98.31 217 ILE A CA 1
ATOM 1694 C C . ILE A 1 217 ? -2.118 -0.393 3.034 1.00 98.31 217 ILE A C 1
ATOM 1696 O O . ILE A 1 217 ? -3.068 -1.136 3.281 1.00 98.31 217 ILE A O 1
ATOM 1700 N N . VAL A 1 218 ? -1.003 -0.413 3.745 1.00 97.19 218 VAL A N 1
ATOM 1701 C CA . VAL A 1 218 ? -0.791 -1.296 4.897 1.00 97.19 218 VAL A CA 1
ATOM 1702 C C . VAL A 1 218 ? -0.145 -0.450 5.963 1.00 97.19 218 VAL A C 1
ATOM 1704 O O . VAL A 1 218 ? 0.840 0.200 5.641 1.00 97.19 218 VAL A O 1
ATOM 1707 N N . ASP A 1 219 ? -0.714 -0.453 7.163 1.00 94.81 219 ASP A N 1
ATOM 1708 C CA . ASP A 1 219 ? -0.197 0.283 8.314 1.00 94.81 219 ASP A CA 1
ATOM 1709 C C . ASP A 1 219 ? 0.151 1.750 7.997 1.00 94.81 219 ASP A C 1
ATOM 1711 O O . ASP A 1 219 ? 1.304 2.153 7.940 1.00 94.81 219 ASP A O 1
ATOM 1715 N N . ALA A 1 220 ? -0.864 2.532 7.614 1.00 95.31 220 ALA A N 1
ATOM 1716 C CA . ALA A 1 220 ? -0.668 3.928 7.227 1.00 95.31 220 ALA A CA 1
ATOM 1717 C C . ALA A 1 220 ? -0.867 4.866 8.424 1.00 95.31 220 ALA A C 1
ATOM 1719 O O . ALA A 1 220 ? -1.942 4.880 9.038 1.00 95.31 220 ALA A O 1
ATOM 1720 N N . GLU A 1 221 ? 0.124 5.708 8.708 1.00 93.44 221 GLU A N 1
ATOM 1721 C CA . GLU A 1 221 ? 0.153 6.621 9.856 1.00 93.44 221 GLU A CA 1
ATOM 1722 C C . GLU A 1 221 ? 0.057 8.104 9.464 1.00 93.44 221 GLU A C 1
ATOM 1724 O O . GLU A 1 221 ? -0.276 8.951 10.299 1.00 93.44 221 GLU A O 1
ATOM 1729 N N . GLU A 1 222 ? 0.295 8.438 8.196 1.00 93.56 222 GLU A N 1
ATOM 1730 C CA . GLU A 1 222 ? 0.224 9.814 7.689 1.00 93.56 222 GLU A CA 1
ATOM 1731 C C . GLU A 1 222 ? -1.169 10.211 7.174 1.00 93.56 222 GLU A C 1
ATOM 1733 O O . GLU A 1 222 ? -2.052 9.391 6.915 1.00 93.56 222 GLU A O 1
ATOM 1738 N N . GLU A 1 223 ? -1.372 11.520 7.022 1.00 94.50 223 GLU A N 1
ATOM 1739 C CA . GLU A 1 223 ? -2.618 12.089 6.506 1.00 94.50 223 GLU A CA 1
ATOM 1740 C C . GLU A 1 223 ? -2.658 12.137 4.972 1.00 94.50 223 GLU A C 1
ATOM 1742 O O . GLU A 1 223 ? -1.644 12.350 4.311 1.00 94.50 223 GLU A O 1
ATOM 1747 N N . TYR A 1 224 ? -3.869 12.030 4.415 1.00 97.00 224 TYR A N 1
ATOM 1748 C CA . TYR A 1 224 ? -4.128 12.156 2.980 1.00 97.00 224 TYR A CA 1
ATOM 1749 C C . TYR A 1 224 ? -4.641 13.551 2.625 1.00 97.00 224 TYR A C 1
ATOM 1751 O O . TYR A 1 224 ? -5.551 14.085 3.272 1.00 97.00 224 TYR A O 1
ATOM 1759 N N . PHE A 1 225 ? -4.137 14.118 1.533 1.00 97.06 225 PHE A N 1
ATOM 1760 C CA . PHE A 1 225 ? -4.645 15.379 1.004 1.00 97.06 225 PHE A CA 1
ATOM 1761 C C . PHE A 1 225 ? -6.019 15.199 0.325 1.00 97.06 225 PHE A C 1
ATOM 1763 O O . PHE A 1 225 ? -6.285 14.160 -0.289 1.00 97.06 225 PHE A O 1
ATOM 1770 N N . PRO A 1 226 ? -6.906 16.215 0.334 1.00 97.69 226 PRO A N 1
ATOM 1771 C CA . PRO A 1 226 ? -8.210 16.143 -0.342 1.00 97.69 226 PRO A CA 1
ATOM 1772 C C . PRO A 1 226 ? -8.126 15.790 -1.839 1.00 97.69 226 PRO A C 1
ATOM 1774 O O . PRO A 1 226 ? -9.012 15.129 -2.400 1.00 97.69 226 PRO A O 1
ATOM 1777 N N . GLU A 1 227 ? -7.049 16.212 -2.502 1.00 97.94 227 GLU A N 1
ATOM 1778 C CA . GLU A 1 227 ? -6.757 15.886 -3.895 1.00 97.94 227 GLU A CA 1
ATOM 1779 C C . GLU A 1 227 ? -6.501 14.388 -4.086 1.00 97.94 227 GLU A C 1
ATOM 1781 O O . GLU A 1 227 ? -6.912 13.827 -5.103 1.00 97.94 227 GLU A O 1
ATOM 1786 N N . GLU A 1 228 ? -5.874 13.726 -3.114 1.00 98.44 228 GLU A N 1
ATOM 1787 C CA . GLU A 1 228 ? -5.624 12.284 -3.135 1.00 98.44 228 GLU A CA 1
ATOM 1788 C C . GLU A 1 228 ? -6.910 11.496 -2.954 1.00 98.44 228 GLU A C 1
ATOM 1790 O O . GLU A 1 228 ? -7.151 10.562 -3.715 1.00 98.44 228 GLU A O 1
ATOM 1795 N N . VAL A 1 229 ? -7.779 11.926 -2.035 1.00 98.38 229 VAL A N 1
ATOM 1796 C CA . VAL A 1 229 ? -9.109 11.329 -1.834 1.00 98.38 229 VAL A CA 1
ATOM 1797 C C . VAL A 1 229 ? -9.920 11.377 -3.131 1.00 98.38 229 VAL A C 1
ATOM 1799 O O . VAL A 1 229 ? -10.462 10.370 -3.597 1.00 98.38 229 VAL A O 1
ATOM 1802 N N . THR A 1 230 ? -9.946 12.546 -3.775 1.00 97.88 230 THR A N 1
ATOM 1803 C CA . THR A 1 230 ? -10.658 12.742 -5.046 1.00 97.88 230 THR A CA 1
ATOM 1804 C C . THR A 1 230 ? -10.045 11.903 -6.168 1.00 97.88 230 THR A C 1
ATOM 1806 O O . THR A 1 230 ? -10.762 11.276 -6.958 1.00 97.88 230 THR A O 1
ATOM 1809 N N . LYS A 1 231 ? -8.711 11.872 -6.245 1.00 97.88 231 LYS A N 1
ATOM 1810 C CA . LYS A 1 231 ? -7.971 11.115 -7.256 1.00 97.88 231 LYS A CA 1
ATOM 1811 C C . LYS A 1 231 ? -8.181 9.614 -7.093 1.00 97.88 231 LYS A C 1
ATOM 1813 O O . LYS A 1 231 ? -8.471 8.950 -8.085 1.00 97.88 231 LYS A O 1
ATOM 1818 N N . LEU A 1 232 ? -8.114 9.094 -5.868 1.00 98.25 232 LEU A N 1
ATOM 1819 C CA . LEU A 1 232 ? -8.332 7.680 -5.581 1.00 98.25 232 LEU A CA 1
ATOM 1820 C C . LEU A 1 232 ? -9.744 7.251 -5.979 1.00 98.25 232 LEU A C 1
ATOM 1822 O O . LEU A 1 232 ? -9.895 6.242 -6.663 1.00 98.25 232 LEU A O 1
ATOM 1826 N N . LYS A 1 233 ? -10.772 8.040 -5.641 1.00 97.44 233 LYS A N 1
ATOM 1827 C CA . LYS A 1 233 ? -12.153 7.750 -6.056 1.00 97.44 233 LYS A CA 1
ATOM 1828 C C . LYS A 1 233 ? -12.274 7.588 -7.568 1.00 97.44 233 LYS A C 1
ATOM 1830 O O . LYS A 1 233 ? -12.833 6.600 -8.041 1.00 97.44 233 LYS A O 1
ATOM 1835 N N . ARG A 1 234 ? -11.715 8.535 -8.322 1.00 97.19 234 ARG A N 1
ATOM 1836 C CA . ARG A 1 234 ? -11.718 8.497 -9.789 1.00 97.19 234 ARG A CA 1
ATOM 1837 C C . ARG A 1 234 ? -10.970 7.277 -10.330 1.00 97.19 234 ARG A C 1
ATOM 1839 O O . ARG A 1 234 ? -11.415 6.660 -11.293 1.00 97.19 234 ARG A O 1
ATOM 1846 N N . ASP A 1 235 ? -9.831 6.945 -9.744 1.00 97.56 235 ASP A N 1
ATOM 1847 C CA . ASP A 1 235 ? -9.006 5.834 -10.207 1.00 97.56 235 ASP A CA 1
ATOM 1848 C C . ASP A 1 235 ? -9.663 4.480 -9.919 1.00 97.56 235 ASP A C 1
ATOM 1850 O O . ASP A 1 235 ? -9.645 3.598 -10.780 1.00 97.56 235 ASP A O 1
ATOM 1854 N N . VAL A 1 236 ? -10.321 4.340 -8.764 1.00 97.44 236 VAL A N 1
ATOM 1855 C CA . VAL A 1 236 ? -11.133 3.160 -8.443 1.00 97.44 236 VAL A CA 1
ATOM 1856 C C . VAL A 1 236 ? -12.304 3.029 -9.403 1.00 97.44 236 VAL A C 1
ATOM 1858 O O . VAL A 1 236 ? -12.541 1.947 -9.943 1.00 97.44 236 VAL A O 1
ATOM 1861 N N . ASP A 1 237 ? -12.995 4.128 -9.706 1.00 96.19 237 ASP A N 1
ATOM 1862 C CA . ASP A 1 237 ? -14.064 4.110 -10.704 1.00 96.19 237 ASP A CA 1
ATOM 1863 C C . ASP A 1 237 ? -13.547 3.610 -12.062 1.00 96.19 237 ASP A C 1
ATOM 1865 O O . ASP A 1 237 ? -14.259 2.870 -12.743 1.00 96.19 237 ASP A O 1
ATOM 1869 N N . ASN A 1 238 ? -12.300 3.936 -12.418 1.00 95.06 238 ASN A N 1
ATOM 1870 C CA . ASN A 1 238 ? -11.618 3.529 -13.651 1.00 95.06 238 ASN A CA 1
ATOM 1871 C C . ASN A 1 238 ? -10.914 2.157 -13.588 1.00 95.06 238 ASN A C 1
ATOM 1873 O O . ASN A 1 238 ? -10.195 1.807 -14.524 1.00 95.06 238 ASN A O 1
ATOM 1877 N N . GLY A 1 239 ? -11.125 1.368 -12.531 1.00 94.00 239 GLY A N 1
ATOM 1878 C CA . GLY A 1 239 ? -10.693 -0.033 -12.470 1.00 94.00 239 GLY A CA 1
ATOM 1879 C C . GLY A 1 239 ? -9.532 -0.335 -11.524 1.00 94.00 239 GLY A C 1
ATOM 1880 O O . GLY A 1 239 ? -9.202 -1.510 -11.353 1.00 94.00 239 GLY A O 1
ATOM 1881 N N . LEU A 1 240 ? -8.938 0.670 -10.870 1.00 96.25 240 LEU A N 1
ATOM 1882 C CA . LEU A 1 240 ? -7.942 0.430 -9.823 1.00 96.25 240 LEU A CA 1
ATOM 1883 C C . LEU A 1 240 ? -8.606 -0.250 -8.625 1.00 96.25 240 LEU A C 1
ATOM 1885 O O . LEU A 1 240 ? -9.593 0.250 -8.095 1.00 96.25 240 LEU A O 1
ATOM 1889 N N . SER A 1 241 ? -8.057 -1.365 -8.157 1.00 97.31 241 SER A N 1
ATOM 1890 C CA . SER A 1 241 ? -8.495 -1.932 -6.879 1.00 97.31 241 SER A CA 1
ATOM 1891 C C . SER A 1 241 ? -7.653 -1.411 -5.719 1.00 97.31 241 SER A C 1
ATOM 1893 O O . SER A 1 241 ? -6.503 -1.030 -5.914 1.00 97.31 241 SER A O 1
ATOM 1895 N N . VAL A 1 242 ? -8.209 -1.406 -4.513 1.00 98.19 242 VAL A N 1
ATOM 1896 C CA . VAL A 1 242 ? -7.542 -0.945 -3.292 1.00 98.19 242 VAL A CA 1
ATOM 1897 C C . VAL A 1 242 ? -7.650 -2.029 -2.232 1.00 98.19 242 VAL A C 1
ATOM 1899 O O . VAL A 1 242 ? -8.709 -2.628 -2.051 1.00 98.19 242 VAL A O 1
ATOM 1902 N N . VAL A 1 243 ? -6.554 -2.285 -1.538 1.00 98.50 243 VAL A N 1
ATOM 1903 C CA . VAL A 1 243 ? -6.506 -3.169 -0.378 1.00 98.50 243 VAL A CA 1
ATOM 1904 C C . VAL A 1 243 ? -5.946 -2.361 0.778 1.00 98.50 243 VAL A C 1
ATOM 1906 O O . VAL A 1 243 ? -4.877 -1.771 0.630 1.00 98.50 243 VAL A O 1
ATOM 1909 N N . VAL A 1 244 ? -6.673 -2.331 1.890 1.00 98.69 244 VAL A N 1
ATOM 1910 C CA . VAL A 1 244 ? -6.266 -1.651 3.119 1.00 98.69 244 VAL A CA 1
ATOM 1911 C C . VAL A 1 244 ? -6.103 -2.687 4.222 1.00 98.69 244 VAL A C 1
ATOM 1913 O O . VAL A 1 244 ? -7.072 -3.370 4.556 1.00 98.69 244 VAL A O 1
ATOM 1916 N N . PHE A 1 245 ? -4.893 -2.792 4.762 1.00 98.31 245 PHE A N 1
ATOM 1917 C CA . PHE A 1 245 ? -4.624 -3.394 6.065 1.00 98.31 245 PHE A CA 1
ATOM 1918 C C . PHE A 1 245 ? -4.366 -2.235 7.028 1.00 98.31 245 PHE A C 1
ATOM 1920 O O . PHE A 1 245 ? -3.550 -1.366 6.736 1.00 98.31 245 PHE A O 1
ATOM 1927 N N 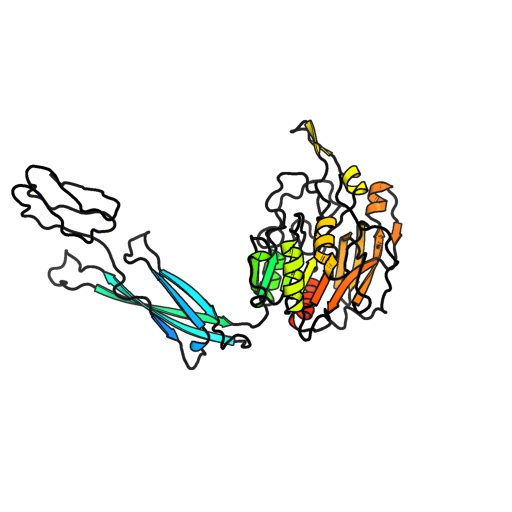. ALA A 1 246 ? -5.140 -2.160 8.098 1.00 96.94 246 ALA A N 1
ATOM 1928 C CA . ALA A 1 246 ? -5.004 -1.123 9.114 1.00 96.94 246 ALA A CA 1
ATOM 1929 C C . ALA A 1 246 ? -4.643 -1.758 10.457 1.00 96.94 246 ALA A C 1
ATOM 1931 O O . ALA A 1 246 ? -4.571 -2.972 10.544 1.00 96.94 246 ALA A O 1
ATOM 1932 N N . ASP A 1 247 ? -4.522 -0.956 11.509 1.00 95.88 247 ASP A N 1
ATOM 1933 C CA . ASP A 1 247 ? -4.310 -1.436 12.876 1.00 95.88 247 ASP A CA 1
ATOM 1934 C C . ASP A 1 247 ? -5.237 -0.720 13.854 1.00 95.88 247 ASP A C 1
ATOM 1936 O O . ASP A 1 247 ? -6.192 -0.031 13.471 1.00 95.88 247 ASP A O 1
ATOM 1940 N N . TRP A 1 248 ? -5.021 -0.918 15.150 1.00 96.12 248 TRP A N 1
ATOM 1941 C CA . TRP A 1 248 ? -5.811 -0.255 16.172 1.00 96.12 248 TRP A CA 1
ATOM 1942 C C . TRP A 1 248 ? -5.666 1.265 16.152 1.00 96.12 248 TRP A C 1
ATOM 1944 O O . TRP A 1 248 ? -4.590 1.832 15.965 1.00 96.12 248 TRP A O 1
ATOM 1954 N N . TYR A 1 249 ? -6.760 1.925 16.514 1.00 96.44 249 TYR A N 1
ATOM 1955 C CA . TYR A 1 249 ? -6.767 3.318 16.926 1.00 96.44 249 TYR A CA 1
ATOM 1956 C C . TYR A 1 249 ? -7.765 3.499 18.059 1.00 96.44 249 TYR A C 1
ATOM 1958 O O . TYR A 1 249 ? -8.935 3.174 17.907 1.00 96.44 249 TYR A O 1
ATOM 1966 N N . ASN A 1 250 ? -7.331 4.022 19.206 1.00 96.56 250 ASN A N 1
ATOM 1967 C CA . ASN A 1 250 ? -8.254 4.387 20.278 1.00 96.56 250 ASN A CA 1
ATOM 1968 C C . ASN A 1 250 ? -7.640 5.446 21.196 1.00 96.56 250 ASN A C 1
ATOM 1970 O O . ASN A 1 250 ? -6.694 5.172 21.936 1.00 96.56 250 ASN A O 1
ATOM 1974 N N . VAL A 1 251 ? -8.230 6.641 21.221 1.00 95.56 251 VAL A N 1
ATOM 1975 C CA . VAL A 1 251 ? -7.710 7.791 21.982 1.00 95.56 251 VAL A CA 1
ATOM 1976 C C . VAL A 1 251 ? -7.561 7.489 23.480 1.00 95.56 251 VAL A C 1
ATOM 1978 O O . VAL A 1 251 ? -6.614 7.945 24.126 1.00 95.56 251 VAL A O 1
ATOM 1981 N N . SER A 1 252 ? -8.474 6.708 24.064 1.00 95.38 252 SER A N 1
ATOM 1982 C CA . SER A 1 252 ? -8.398 6.347 25.487 1.00 95.38 252 SER A CA 1
ATOM 1983 C C . SER A 1 252 ? -7.248 5.381 25.763 1.00 95.38 252 SER A C 1
ATOM 1985 O O . SER A 1 252 ? -6.537 5.549 26.759 1.00 95.38 252 SER A O 1
ATOM 1987 N N . VAL A 1 253 ? -7.043 4.397 24.884 1.00 94.44 253 VAL A N 1
ATOM 1988 C CA . VAL A 1 253 ? -5.910 3.459 24.958 1.00 94.44 253 VAL A CA 1
ATOM 1989 C C . VAL A 1 253 ? -4.593 4.208 24.767 1.00 94.44 253 VAL A C 1
ATOM 1991 O O . VAL A 1 253 ? -3.702 4.069 25.602 1.00 94.44 253 VAL A O 1
ATOM 1994 N N . MET A 1 254 ? -4.497 5.088 23.767 1.00 93.81 254 MET A N 1
ATOM 1995 C CA . MET A 1 254 ? -3.317 5.930 23.522 1.00 93.81 254 MET A CA 1
ATOM 1996 C C . MET A 1 254 ? -2.933 6.751 24.766 1.00 93.81 254 MET A C 1
ATOM 1998 O O . MET A 1 254 ? -1.780 6.760 25.197 1.00 93.81 254 MET A O 1
ATOM 2002 N N . LYS A 1 255 ? -3.917 7.371 25.435 1.00 92.94 255 LYS A N 1
ATOM 2003 C CA . LYS A 1 255 ? -3.709 8.101 26.702 1.00 92.94 255 LYS A CA 1
ATOM 2004 C C . LYS A 1 255 ? -3.232 7.215 27.853 1.00 92.94 255 LYS A C 1
ATOM 2006 O O . LYS A 1 255 ? -2.613 7.726 28.792 1.00 92.94 255 LYS A O 1
ATOM 2011 N N . LYS A 1 256 ? -3.528 5.914 27.811 1.00 91.50 256 LYS A N 1
ATOM 2012 C CA . LYS A 1 256 ? -3.126 4.931 28.823 1.00 91.50 256 LYS A CA 1
ATOM 2013 C C . LYS A 1 256 ? -1.708 4.402 28.596 1.00 91.50 256 LYS A C 1
ATOM 2015 O O . LYS A 1 256 ? -1.021 4.167 29.587 1.00 91.50 256 LYS A O 1
ATOM 2020 N N . VAL A 1 257 ? -1.283 4.245 27.340 1.00 89.00 257 VAL A N 1
ATOM 2021 C CA . VAL A 1 257 ? 0.044 3.713 26.956 1.00 89.00 257 VAL A CA 1
ATOM 2022 C C . VAL A 1 257 ? 1.137 4.785 26.851 1.00 89.00 257 VAL A C 1
ATOM 2024 O O . VAL A 1 257 ? 2.268 4.492 26.464 1.00 89.00 257 VAL A O 1
ATOM 2027 N N . LYS A 1 258 ? 0.832 6.032 27.222 1.00 88.81 258 LYS A N 1
ATOM 2028 C CA . LYS A 1 258 ? 1.840 7.084 27.376 1.00 88.81 258 LYS A CA 1
ATOM 2029 C C . LYS A 1 258 ? 2.904 6.687 28.397 1.00 88.81 258 LYS A C 1
ATOM 2031 O O . LYS A 1 258 ? 2.589 6.111 29.443 1.00 88.81 258 LYS A O 1
ATOM 2036 N N . PHE A 1 259 ? 4.145 7.073 28.143 1.00 86.69 259 PHE A N 1
ATOM 2037 C CA . PHE A 1 259 ? 5.247 6.834 29.069 1.00 86.69 259 PHE A CA 1
ATOM 2038 C C . PHE A 1 259 ? 6.054 8.109 29.302 1.00 86.69 259 PHE A C 1
ATOM 2040 O O . PHE A 1 259 ? 5.963 9.081 28.552 1.00 86.69 259 PHE A O 1
ATOM 2047 N N . TYR A 1 260 ? 6.795 8.126 30.406 1.00 86.19 260 TYR A N 1
ATOM 2048 C CA . TYR A 1 260 ? 7.712 9.212 30.715 1.00 86.19 260 TYR A CA 1
ATOM 2049 C C . TYR A 1 260 ? 9.086 8.842 30.168 1.00 86.19 260 TYR A C 1
ATOM 2051 O O . TYR A 1 260 ? 9.683 7.875 30.639 1.00 86.19 260 TYR A O 1
ATOM 2059 N N . ASP A 1 261 ? 9.565 9.585 29.174 1.00 83.81 261 ASP A N 1
ATOM 2060 C CA . ASP A 1 261 ? 10.916 9.399 28.659 1.00 83.81 261 ASP A CA 1
ATOM 2061 C C . ASP A 1 261 ? 11.914 10.127 29.561 1.00 83.81 261 ASP A C 1
ATOM 2063 O O . ASP A 1 261 ? 11.850 11.346 29.757 1.00 83.81 261 ASP A O 1
ATOM 2067 N N . GLU A 1 262 ? 12.861 9.373 30.112 1.00 86.00 262 GLU A N 1
ATOM 2068 C CA . GLU A 1 262 ? 13.892 9.915 30.992 1.00 86.00 262 GLU A CA 1
ATOM 2069 C C . GLU A 1 262 ? 14.896 10.795 30.233 1.00 86.00 262 GLU A C 1
ATOM 2071 O O . GLU A 1 262 ? 15.461 11.722 30.826 1.00 86.00 262 GLU A O 1
ATOM 2076 N N . ASN A 1 263 ? 15.090 10.554 28.929 1.00 85.56 263 ASN A N 1
ATOM 2077 C CA . ASN A 1 263 ? 16.066 11.281 28.117 1.00 85.56 263 ASN A CA 1
ATOM 2078 C C . ASN A 1 263 ? 15.590 12.703 27.791 1.00 85.56 263 ASN A C 1
ATOM 2080 O O . ASN A 1 263 ? 16.321 13.665 28.043 1.00 85.56 263 ASN A O 1
ATOM 2084 N N . THR A 1 264 ? 14.361 12.869 27.289 1.00 85.06 264 THR A N 1
ATOM 2085 C CA . THR A 1 264 ? 13.775 14.196 27.033 1.00 85.06 264 THR A CA 1
ATOM 2086 C C . THR A 1 264 ? 13.118 14.815 28.264 1.00 85.06 264 THR A C 1
ATOM 2088 O O . THR A 1 264 ? 12.817 16.011 28.256 1.00 85.06 264 THR A O 1
ATOM 2091 N N . ARG A 1 265 ? 12.929 14.038 29.343 1.00 88.94 265 ARG A N 1
ATOM 2092 C CA . ARG A 1 265 ? 12.218 14.431 30.575 1.00 88.94 265 ARG A CA 1
ATOM 2093 C C . ARG A 1 265 ? 10.776 14.865 30.326 1.00 88.94 265 ARG A C 1
ATOM 2095 O O . ARG A 1 265 ? 10.254 15.739 31.029 1.00 88.94 265 ARG A O 1
ATOM 2102 N N . GLN A 1 266 ? 10.129 14.262 29.339 1.00 87.81 266 GLN A N 1
ATOM 2103 C CA . GLN A 1 266 ? 8.772 14.598 28.925 1.00 87.81 266 GLN A CA 1
ATOM 2104 C C . GLN A 1 266 ? 7.890 13.353 28.898 1.00 87.81 266 GLN A C 1
ATOM 2106 O O . GLN A 1 266 ? 8.359 12.228 28.742 1.00 87.81 266 GLN A O 1
ATOM 2111 N N . TRP A 1 267 ? 6.586 13.568 29.059 1.00 86.31 267 TRP A N 1
ATOM 2112 C CA . TRP A 1 267 ? 5.603 12.532 28.768 1.00 86.31 267 TRP A CA 1
ATOM 2113 C C . TRP A 1 267 ? 5.446 12.432 27.260 1.00 86.31 267 TRP A C 1
ATOM 2115 O O . TRP A 1 267 ? 5.010 13.393 26.630 1.00 86.31 267 TRP A O 1
ATOM 2125 N N . TRP A 1 268 ? 5.794 11.277 26.710 1.00 87.69 268 TRP A N 1
ATOM 2126 C CA . TRP A 1 268 ? 5.564 10.966 25.310 1.00 87.69 268 TRP A CA 1
ATOM 2127 C C . TRP A 1 268 ? 4.138 10.446 25.171 1.00 87.69 268 TRP A C 1
ATOM 2129 O O . TRP A 1 268 ? 3.736 9.478 25.824 1.00 87.69 268 TRP A O 1
ATOM 2139 N N . MET A 1 269 ? 3.363 11.143 24.349 1.00 88.88 269 MET A N 1
ATOM 2140 C CA . MET A 1 269 ? 2.000 10.790 23.973 1.00 88.88 269 MET A CA 1
ATOM 2141 C C . MET A 1 269 ? 2.030 10.234 22.552 1.00 88.88 269 MET A C 1
ATOM 2143 O O . MET A 1 269 ? 2.700 10.849 21.729 1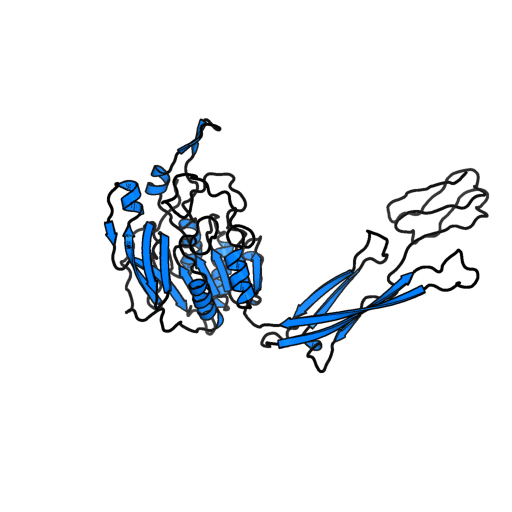.00 88.88 269 MET A O 1
ATOM 2147 N N . PRO A 1 270 ? 1.347 9.110 22.271 1.00 90.44 270 PRO A N 1
ATOM 2148 C CA . PRO A 1 270 ? 1.261 8.595 20.912 1.00 90.44 270 PRO A CA 1
ATOM 2149 C C . PRO A 1 270 ? 0.687 9.636 19.951 1.00 90.44 270 PRO A C 1
ATOM 2151 O O . PRO A 1 270 ? -0.351 10.229 20.263 1.00 90.44 270 PRO A O 1
ATOM 2154 N N . ASP A 1 271 ? 1.332 9.823 18.801 1.00 89.88 271 ASP A N 1
ATOM 2155 C CA . ASP A 1 271 ? 0.839 10.702 17.732 1.00 89.88 271 ASP A CA 1
ATOM 2156 C C . ASP A 1 271 ? -0.374 10.068 17.019 1.00 89.88 271 ASP A C 1
ATOM 2158 O O . ASP A 1 271 ? -1.351 10.749 16.700 1.00 89.88 271 ASP A O 1
ATOM 2162 N N . THR A 1 272 ? -0.353 8.741 16.858 1.00 92.44 272 THR A N 1
ATOM 2163 C CA . THR A 1 272 ? -1.469 7.904 16.391 1.00 92.44 272 THR A CA 1
ATOM 2164 C C . THR A 1 272 ? -1.453 6.525 17.080 1.00 92.44 272 THR A C 1
ATOM 2166 O O . THR A 1 272 ? -0.630 6.292 17.970 1.00 92.44 272 THR A O 1
ATOM 2169 N N . GLY A 1 273 ? -2.446 5.673 16.794 1.00 92.12 273 GLY A N 1
ATOM 2170 C CA . GLY A 1 273 ? -2.485 4.269 17.234 1.00 92.12 273 GLY A CA 1
ATOM 2171 C C . GLY A 1 273 ? -1.435 3.422 16.507 1.00 92.12 273 GLY A C 1
ATOM 2172 O O . GLY A 1 273 ? -0.373 3.946 16.202 1.00 92.12 273 GLY A O 1
ATOM 2173 N N . GLY A 1 274 ? -1.735 2.152 16.218 1.00 91.88 274 GLY A N 1
ATOM 2174 C CA . GLY A 1 274 ? -0.939 1.395 15.237 1.00 91.88 274 GLY A CA 1
ATOM 2175 C C . GLY A 1 274 ? -1.037 2.080 13.873 1.00 91.88 274 GLY A C 1
ATOM 2176 O O . GLY A 1 274 ? -0.061 2.600 13.369 1.00 91.88 274 GLY A O 1
ATOM 2177 N N . ALA A 1 275 ? -2.270 2.328 13.412 1.00 94.50 275 ALA A N 1
ATOM 2178 C CA . ALA A 1 275 ? -2.532 3.084 12.188 1.00 94.50 275 ALA A CA 1
ATOM 2179 C C . ALA A 1 275 ? -3.285 4.401 12.452 1.00 94.50 275 ALA A C 1
ATOM 2181 O O . ALA A 1 275 ? -3.987 4.581 13.458 1.00 94.50 275 ALA A O 1
ATOM 2182 N N . ASN A 1 276 ? -3.220 5.335 11.504 1.00 95.81 276 ASN A N 1
ATOM 2183 C CA . ASN A 1 276 ? -4.006 6.572 11.495 1.00 95.81 276 ASN A CA 1
ATOM 2184 C C . ASN A 1 276 ? -5.403 6.342 10.905 1.00 95.81 276 ASN A C 1
ATOM 2186 O O . ASN A 1 276 ? -5.754 6.798 9.814 1.00 95.81 276 ASN A O 1
ATOM 2190 N N . ILE A 1 277 ? -6.235 5.632 11.672 1.00 97.62 277 ILE A N 1
ATOM 2191 C CA . ILE A 1 277 ? -7.624 5.327 11.305 1.00 97.62 277 ILE A CA 1
ATOM 2192 C C . ILE A 1 277 ? -8.447 6.578 10.938 1.00 97.62 277 ILE A C 1
ATOM 2194 O O . ILE A 1 277 ? -9.182 6.501 9.951 1.00 97.62 277 ILE A O 1
ATOM 2198 N N . PRO A 1 278 ? -8.349 7.736 11.627 1.00 97.25 278 PRO A N 1
ATOM 2199 C CA . PRO A 1 278 ? -9.037 8.951 11.183 1.00 97.25 278 PRO A CA 1
ATOM 2200 C C . PRO A 1 278 ? -8.654 9.384 9.756 1.00 97.25 278 PRO A C 1
ATOM 2202 O O . PRO A 1 278 ? -9.536 9.701 8.953 1.00 97.25 278 PRO A O 1
ATOM 2205 N N . ALA A 1 279 ? -7.365 9.351 9.402 1.00 97.25 279 ALA A N 1
ATOM 2206 C CA . ALA A 1 279 ? -6.906 9.672 8.049 1.00 97.25 279 ALA A CA 1
ATOM 2207 C C . ALA A 1 279 ? -7.385 8.642 7.014 1.00 97.25 279 ALA A C 1
ATOM 2209 O O . ALA A 1 279 ? -7.913 9.021 5.964 1.00 97.25 279 ALA A O 1
ATOM 2210 N N . ILE A 1 280 ? -7.284 7.349 7.333 1.00 98.19 280 ILE A N 1
ATOM 2211 C CA . ILE A 1 280 ? -7.783 6.259 6.480 1.00 98.19 280 ILE A CA 1
ATOM 2212 C C . ILE A 1 280 ? -9.299 6.399 6.261 1.00 98.19 280 ILE A C 1
ATOM 2214 O O . ILE A 1 280 ? -9.788 6.256 5.141 1.00 98.19 280 ILE A O 1
ATOM 2218 N N . ASN A 1 281 ? -10.065 6.751 7.293 1.00 97.81 281 ASN A N 1
ATOM 2219 C CA . ASN A 1 281 ? -11.507 6.969 7.181 1.00 97.81 281 ASN A CA 1
ATOM 2220 C C . ASN A 1 281 ? -11.853 8.166 6.283 1.00 97.81 281 ASN A C 1
ATOM 2222 O O . ASN A 1 281 ? -12.810 8.086 5.512 1.00 97.81 281 ASN A O 1
ATOM 2226 N N . ASN A 1 282 ? -11.064 9.245 6.313 1.00 97.31 282 ASN A N 1
ATOM 2227 C CA . ASN A 1 282 ? -11.221 10.363 5.376 1.00 97.31 282 ASN A CA 1
ATOM 2228 C C . ASN A 1 282 ? -10.972 9.928 3.922 1.00 97.31 282 ASN A C 1
ATOM 2230 O O . ASN A 1 282 ? -11.719 10.327 3.024 1.00 97.31 282 ASN A O 1
ATOM 2234 N N . LEU A 1 283 ? -9.975 9.068 3.694 1.00 98.19 283 LEU A N 1
ATOM 2235 C CA . LEU A 1 283 ? -9.696 8.479 2.383 1.00 98.19 283 LEU A CA 1
ATOM 2236 C C . LEU A 1 283 ? -10.841 7.575 1.894 1.00 98.19 283 LEU A C 1
ATOM 2238 O O . LEU A 1 283 ? -11.189 7.592 0.710 1.00 98.19 283 LEU A O 1
ATOM 2242 N N . LEU A 1 284 ? -11.440 6.804 2.803 1.00 97.75 284 LEU A N 1
ATOM 2243 C CA . LEU A 1 284 ? -12.507 5.841 2.517 1.00 97.75 284 LEU A CA 1
ATOM 2244 C C . LEU A 1 284 ? -13.915 6.459 2.448 1.00 97.75 284 LEU A C 1
ATOM 2246 O O . LEU A 1 284 ? -14.846 5.826 1.935 1.00 97.75 284 LEU A O 1
ATOM 2250 N N . LEU A 1 285 ? -14.075 7.709 2.892 1.00 95.62 285 LEU A N 1
ATOM 2251 C CA . LEU A 1 285 ? -15.351 8.424 2.942 1.00 95.62 285 LEU A CA 1
ATOM 2252 C C . LEU A 1 285 ? -16.147 8.380 1.617 1.00 95.62 285 LEU A C 1
ATOM 2254 O O . LEU A 1 285 ? -17.344 8.074 1.670 1.00 95.62 285 LEU A O 1
ATOM 2258 N N . PRO A 1 286 ? -15.547 8.599 0.423 1.00 96.50 286 PRO A N 1
ATOM 2259 C CA . PRO A 1 286 ? -16.273 8.548 -0.852 1.00 96.50 286 PRO A CA 1
ATOM 2260 C C . PRO A 1 286 ? -16.852 7.171 -1.205 1.00 96.50 286 PRO A C 1
ATOM 2262 O O . PRO A 1 286 ? -17.682 7.072 -2.111 1.00 96.50 286 PRO A O 1
ATOM 2265 N N . PHE A 1 287 ? -16.401 6.113 -0.529 1.00 95.75 287 PHE A N 1
ATOM 2266 C CA . PHE A 1 287 ? -16.828 4.731 -0.744 1.00 95.75 287 PHE A CA 1
ATOM 2267 C C . PHE A 1 287 ? -17.827 4.248 0.310 1.00 95.75 287 PHE A C 1
ATOM 2269 O O . PHE A 1 287 ? -18.223 3.086 0.278 1.00 95.75 287 PHE A O 1
ATOM 2276 N N . ASN A 1 288 ? -18.256 5.130 1.221 1.00 95.00 288 ASN A N 1
ATOM 2277 C CA . ASN A 1 288 ? -19.145 4.792 2.331 1.00 95.00 288 ASN A CA 1
ATOM 2278 C C . ASN A 1 288 ? -18.566 3.691 3.242 1.00 95.00 288 ASN A C 1
ATOM 2280 O O . ASN A 1 288 ? -19.293 2.820 3.718 1.00 95.00 288 ASN A O 1
ATOM 2284 N N . MET A 1 289 ? -17.254 3.743 3.472 1.00 96.62 289 MET A N 1
ATOM 2285 C CA . MET A 1 289 ? -16.500 2.780 4.269 1.00 96.62 289 MET A CA 1
ATOM 2286 C C . MET A 1 289 ? -15.761 3.475 5.408 1.00 96.62 289 MET A C 1
ATOM 2288 O O . MET A 1 289 ? -15.351 4.624 5.254 1.00 96.62 289 MET A O 1
ATOM 2292 N N . ALA A 1 290 ? -15.594 2.783 6.534 1.00 97.44 290 ALA A N 1
ATOM 2293 C CA . ALA A 1 290 ? -14.792 3.263 7.654 1.00 97.44 290 ALA A CA 1
ATOM 2294 C C . ALA A 1 290 ? -14.461 2.142 8.649 1.00 97.44 290 ALA A C 1
ATOM 2296 O O . ALA A 1 290 ? -15.242 1.201 8.813 1.00 97.44 290 ALA A O 1
ATOM 2297 N N . PHE A 1 291 ? -13.360 2.303 9.376 1.00 97.81 291 PHE A N 1
ATOM 2298 C CA . PHE A 1 291 ? -13.011 1.544 10.574 1.00 97.81 291 PHE A CA 1
ATOM 2299 C C . PHE A 1 291 ? -13.502 2.248 11.852 1.00 97.81 291 PHE A C 1
ATOM 2301 O O . PHE A 1 291 ? -13.673 3.470 11.887 1.00 97.81 291 PHE A O 1
ATOM 2308 N N . SER A 1 292 ? -13.750 1.461 12.898 1.00 96.25 292 SER A N 1
ATOM 2309 C CA . SER A 1 292 ? -14.100 1.909 14.252 1.00 96.25 292 SER A CA 1
ATOM 2310 C C . SER A 1 292 ? -12.858 2.262 15.074 1.00 96.25 292 SER A C 1
ATOM 2312 O O . SER A 1 292 ? -11.750 1.912 14.684 1.00 96.25 292 SER A O 1
ATOM 2314 N N . ASP A 1 293 ? -13.054 2.813 16.271 1.00 95.50 293 ASP A N 1
ATOM 2315 C CA . ASP A 1 293 ? -12.014 2.937 17.303 1.00 95.50 293 ASP A CA 1
ATOM 2316 C C . ASP A 1 293 ? -11.985 1.766 18.307 1.00 95.50 293 ASP A C 1
ATOM 2318 O O . ASP A 1 293 ? -11.272 1.799 19.314 1.00 95.50 293 ASP A O 1
ATOM 2322 N N . GLU A 1 294 ? -12.800 0.730 18.095 1.00 95.31 294 GLU A N 1
ATOM 2323 C CA . GLU A 1 294 ? -12.786 -0.464 18.931 1.00 95.31 294 GLU A CA 1
ATOM 2324 C C . GLU A 1 294 ? -11.609 -1.372 18.560 1.00 95.31 294 GLU A C 1
ATOM 2326 O O . GLU A 1 294 ? -11.416 -1.707 17.392 1.00 95.31 294 GLU A O 1
ATOM 2331 N N . VAL A 1 295 ? -10.863 -1.808 19.579 1.00 97.06 295 VAL A N 1
ATOM 2332 C CA . VAL A 1 295 ? -9.640 -2.604 19.422 1.00 97.06 295 VAL A CA 1
ATOM 2333 C C . VAL A 1 295 ? -9.883 -4.041 19.853 1.00 97.06 295 VAL A C 1
ATOM 2335 O O . VAL A 1 295 ? -10.262 -4.290 21.006 1.00 97.06 295 VAL A O 1
ATOM 2338 N N . PHE A 1 296 ? -9.633 -4.986 18.950 1.00 97.69 296 PHE A N 1
ATOM 2339 C CA . PHE A 1 296 ? -9.920 -6.400 19.158 1.00 97.69 296 PHE A CA 1
ATOM 2340 C C . PHE A 1 296 ? -8.689 -7.288 19.058 1.00 97.69 296 PHE A C 1
ATOM 2342 O O . PHE A 1 296 ? -7.719 -6.985 18.372 1.00 97.69 296 PHE A O 1
ATOM 2349 N N . GLU A 1 297 ? -8.760 -8.429 19.737 1.00 96.75 297 GLU A N 1
ATOM 2350 C CA . GLU A 1 297 ? -7.722 -9.448 19.700 1.00 96.75 297 GLU A CA 1
ATOM 2351 C C . GLU A 1 297 ? -8.323 -10.857 19.768 1.00 96.75 297 GLU A C 1
ATOM 2353 O O . GLU A 1 297 ? -9.254 -11.111 20.540 1.00 96.75 297 GLU A O 1
ATOM 2358 N N . GLY A 1 298 ? -7.760 -11.812 19.032 1.00 96.38 298 GLY A N 1
ATOM 2359 C CA . GLY A 1 298 ? -8.066 -13.224 19.249 1.00 96.38 298 GLY A CA 1
ATOM 2360 C C . GLY A 1 298 ? -7.681 -14.141 18.099 1.00 96.38 298 GLY A C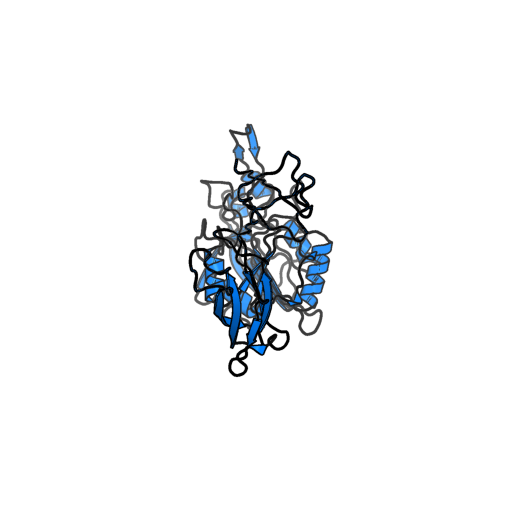 1
ATOM 2361 O O . GLY A 1 298 ? -7.487 -13.709 16.969 1.00 96.38 298 GLY A O 1
ATOM 2362 N N . ASP A 1 299 ? -7.602 -15.434 18.398 1.00 96.31 299 ASP A N 1
ATOM 2363 C CA . ASP A 1 299 ? -7.475 -16.470 17.380 1.00 96.31 299 ASP A CA 1
ATOM 2364 C C . ASP A 1 299 ? -8.832 -16.769 16.740 1.00 96.31 299 ASP A C 1
ATOM 2366 O O . ASP A 1 299 ? -9.862 -16.811 17.416 1.00 96.31 299 ASP A O 1
ATOM 2370 N N . PHE A 1 300 ? -8.813 -17.035 15.441 1.00 94.31 300 PHE A N 1
ATOM 2371 C CA . PHE A 1 300 ? -9.979 -17.469 14.681 1.00 94.31 300 PHE A CA 1
ATOM 2372 C C . PHE A 1 300 ? -9.532 -18.333 13.501 1.00 94.31 300 PHE A C 1
ATOM 2374 O O . PHE A 1 300 ? -8.337 -18.467 13.233 1.00 94.31 300 PHE A O 1
ATOM 2381 N N . THR A 1 301 ? -10.482 -18.936 12.794 1.00 91.56 301 THR A N 1
ATOM 2382 C CA . THR A 1 301 ? -10.198 -19.748 11.608 1.00 91.56 301 THR A CA 1
ATOM 2383 C C . THR A 1 301 ? -10.990 -19.248 10.410 1.00 91.56 301 THR A C 1
ATOM 2385 O O . THR A 1 301 ? -12.153 -18.853 10.528 1.00 91.56 301 THR A O 1
ATOM 2388 N N . ILE A 1 302 ? -10.357 -19.261 9.238 1.00 87.50 302 ILE A N 1
ATOM 2389 C CA . ILE A 1 302 ? -11.028 -19.051 7.952 1.00 87.50 302 ILE A CA 1
ATOM 2390 C C . ILE A 1 302 ? -10.746 -20.273 7.079 1.00 87.50 302 ILE A C 1
ATOM 2392 O O . ILE A 1 302 ? -9.624 -20.475 6.614 1.00 87.50 302 ILE A O 1
ATOM 2396 N N . GLY A 1 303 ? -11.770 -21.094 6.840 1.00 84.50 303 GLY A N 1
ATOM 2397 C CA . GLY A 1 303 ? -11.586 -22.386 6.178 1.00 84.50 303 GLY A CA 1
ATOM 2398 C C . GLY A 1 303 ? -10.617 -23.268 6.971 1.00 84.50 303 GLY A C 1
ATOM 2399 O O . GLY A 1 303 ? -10.852 -23.525 8.148 1.00 84.50 303 GLY A O 1
ATOM 2400 N N . ASP A 1 304 ? -9.520 -23.678 6.331 1.00 86.44 304 ASP A N 1
ATOM 2401 C CA . ASP A 1 304 ? -8.468 -24.516 6.929 1.00 86.44 304 ASP A CA 1
ATOM 2402 C C . ASP A 1 304 ? -7.267 -23.700 7.453 1.00 86.44 304 ASP A C 1
ATOM 2404 O O . ASP A 1 304 ? -6.215 -24.262 7.760 1.00 86.44 304 ASP A O 1
ATOM 2408 N N . HIS A 1 305 ? -7.391 -22.370 7.513 1.00 90.56 305 HIS A N 1
ATOM 2409 C CA . HIS A 1 305 ? -6.317 -21.480 7.941 1.00 90.56 305 HIS A CA 1
ATOM 2410 C C . HIS A 1 305 ? -6.565 -20.939 9.348 1.00 90.56 305 HIS A C 1
ATOM 2412 O O . HIS A 1 305 ? -7.547 -20.232 9.593 1.00 90.56 305 HIS A O 1
ATOM 2418 N N . ASP A 1 306 ? -5.628 -21.234 10.248 1.00 93.25 306 ASP A N 1
ATOM 2419 C CA . ASP A 1 306 ? -5.558 -20.613 11.564 1.00 93.25 306 ASP A CA 1
ATOM 2420 C C . ASP A 1 306 ? -5.046 -19.180 11.438 1.00 93.25 306 ASP A C 1
ATOM 2422 O O . ASP A 1 306 ? -4.004 -18.922 10.836 1.00 93.25 306 ASP A O 1
ATOM 2426 N N . MET A 1 307 ? -5.764 -18.257 12.062 1.00 94.00 307 MET A N 1
ATOM 2427 C CA . MET A 1 307 ? -5.481 -16.830 12.048 1.00 94.00 307 MET A CA 1
ATOM 2428 C C . MET A 1 307 ? -5.344 -16.301 13.470 1.00 94.00 307 MET A C 1
ATOM 2430 O O . MET A 1 307 ? -5.804 -16.920 14.435 1.00 94.00 307 MET A O 1
ATOM 2434 N N . HIS A 1 308 ? -4.710 -15.142 13.591 1.00 96.00 308 HIS A N 1
ATOM 2435 C CA . HIS A 1 308 ? -4.664 -14.374 14.822 1.00 96.00 308 HIS A CA 1
ATOM 2436 C C . HIS A 1 308 ? -4.899 -12.905 14.483 1.00 96.00 308 HIS A C 1
ATOM 2438 O O . HIS A 1 308 ? -4.230 -12.385 13.597 1.00 96.00 308 HIS A O 1
ATOM 2444 N N . TYR A 1 309 ? -5.866 -12.284 15.158 1.00 96.12 309 TYR A N 1
ATOM 2445 C CA . TYR A 1 309 ? -6.137 -10.853 15.091 1.00 96.12 309 TYR A CA 1
ATOM 2446 C C . TYR A 1 309 ? -5.344 -10.170 16.203 1.00 96.12 309 TYR A C 1
ATOM 2448 O O . TYR A 1 309 ? -5.676 -10.354 17.379 1.00 96.12 309 TYR A O 1
ATOM 2456 N N . ALA A 1 310 ? -4.287 -9.443 15.858 1.00 94.81 310 ALA A N 1
ATOM 2457 C CA . ALA A 1 310 ? -3.374 -8.811 16.803 1.00 94.81 310 ALA A CA 1
ATOM 2458 C C . ALA A 1 310 ? -3.686 -7.321 16.933 1.00 94.81 310 ALA A C 1
ATOM 2460 O O . ALA A 1 310 ? -3.104 -6.510 16.231 1.00 94.81 310 ALA A O 1
ATOM 2461 N N . SER A 1 311 ? -4.564 -6.954 17.874 1.00 95.00 311 SER A N 1
ATOM 2462 C CA . SER A 1 311 ? -4.846 -5.538 18.160 1.00 95.00 311 SER A CA 1
ATOM 2463 C C . SER A 1 311 ? -5.366 -4.780 16.933 1.00 95.00 311 SER A C 1
ATOM 2465 O O . SER A 1 311 ? -4.921 -3.679 16.645 1.00 95.00 311 SER A O 1
ATOM 2467 N N . GLY A 1 312 ? -6.322 -5.357 16.208 1.00 96.31 312 GLY A N 1
ATOM 2468 C CA . GLY A 1 312 ? -6.888 -4.720 15.021 1.00 96.31 312 GLY A CA 1
ATOM 2469 C C . GLY A 1 312 ? -8.156 -3.908 15.299 1.00 96.31 312 GLY A C 1
ATOM 2470 O O . GLY A 1 312 ? -8.877 -4.154 16.275 1.00 96.31 312 GLY A O 1
ATOM 2471 N N . SER A 1 313 ? -8.473 -2.974 14.402 1.00 97.00 313 SER A N 1
ATOM 2472 C CA . SER A 1 313 ? -9.723 -2.196 14.409 1.00 97.00 313 SER A CA 1
ATOM 2473 C C . SER A 1 313 ? -10.864 -2.959 13.732 1.00 97.00 313 SER A C 1
ATOM 2475 O O . SER A 1 313 ? -10.634 -3.681 12.770 1.00 97.00 313 SER A O 1
ATOM 2477 N N . SER A 1 314 ? -12.117 -2.809 14.171 1.00 96.62 314 SER A N 1
ATOM 2478 C CA . SER A 1 314 ? -13.259 -3.371 13.419 1.00 96.62 314 SER A CA 1
ATOM 2479 C C . SER A 1 314 ? -13.752 -2.451 12.296 1.00 96.62 314 SER A C 1
ATOM 2481 O O . SER A 1 314 ? -13.472 -1.253 12.294 1.00 96.62 314 SER A O 1
ATOM 2483 N N . ILE A 1 315 ? -14.506 -2.987 11.335 1.00 97.12 315 ILE A N 1
ATOM 2484 C CA . ILE A 1 315 ? -15.142 -2.197 10.270 1.00 97.12 315 ILE A CA 1
ATOM 2485 C C . ILE A 1 315 ? -16.440 -1.568 10.799 1.00 97.12 315 ILE A C 1
ATOM 2487 O O . ILE A 1 315 ? -17.425 -2.248 11.072 1.00 97.12 315 ILE A O 1
ATOM 2491 N N . ALA A 1 316 ? -16.446 -0.244 10.908 1.00 95.44 316 ALA A N 1
ATOM 2492 C CA . ALA A 1 316 ? -17.561 0.565 11.394 1.00 95.44 316 ALA A CA 1
ATOM 2493 C C . ALA A 1 316 ? -18.657 0.778 10.347 1.00 95.44 316 ALA A C 1
ATOM 2495 O O . ALA A 1 316 ? -19.846 0.842 10.663 1.00 95.44 316 ALA A O 1
ATOM 2496 N N . LYS A 1 317 ? -18.245 0.961 9.092 1.00 95.25 317 LYS A N 1
ATOM 2497 C CA . LYS A 1 317 ? -19.133 1.312 7.988 1.00 95.25 317 LYS A CA 1
ATOM 2498 C C . LYS A 1 317 ? -18.721 0.542 6.752 1.00 95.25 317 LYS A C 1
ATOM 2500 O O . LYS A 1 317 ? -17.540 0.512 6.405 1.00 95.25 317 LYS A O 1
ATOM 2505 N N . PHE A 1 318 ? -19.697 -0.048 6.079 1.00 94.81 318 PHE A N 1
ATOM 2506 C CA . PHE A 1 318 ? -19.481 -0.772 4.837 1.00 94.81 318 PHE A CA 1
ATOM 2507 C C . PHE A 1 318 ? -20.744 -0.713 3.966 1.00 94.81 318 PHE A C 1
ATOM 2509 O O . PHE A 1 318 ? -21.844 -0.632 4.521 1.00 94.81 318 PHE A O 1
ATOM 2516 N N . PRO A 1 319 ? -20.629 -0.720 2.627 1.00 92.50 319 PRO A N 1
ATOM 2517 C CA . PRO A 1 319 ? -21.791 -0.796 1.743 1.00 92.50 319 PRO A CA 1
ATOM 2518 C C . PRO A 1 319 ? -22.610 -2.081 1.945 1.00 92.50 319 PRO A C 1
ATOM 2520 O O . PRO A 1 319 ? -22.046 -3.150 2.169 1.00 92.50 319 PRO A O 1
ATOM 2523 N N . GLU A 1 320 ? -23.938 -1.979 1.822 1.00 87.25 320 GLU A N 1
ATOM 2524 C CA . GLU A 1 320 ? -2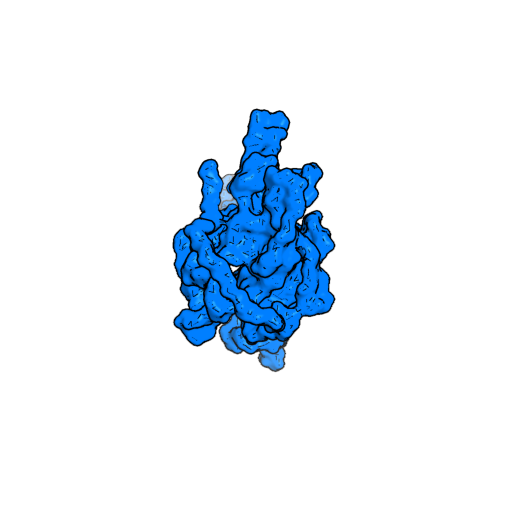4.882 -3.098 2.013 1.00 87.25 320 GLU A CA 1
ATOM 2525 C C . GLU A 1 320 ? -24.717 -4.221 0.978 1.00 87.25 320 GLU A C 1
ATOM 2527 O O . GLU A 1 320 ? -25.019 -5.379 1.253 1.00 87.25 320 GLU A O 1
ATOM 2532 N N . ASP A 1 321 ? -24.246 -3.887 -0.226 1.00 87.19 321 ASP A N 1
ATOM 2533 C CA . ASP A 1 321 ? -23.964 -4.843 -1.300 1.00 87.19 321 ASP A CA 1
ATOM 2534 C C . ASP A 1 321 ? -22.562 -5.473 -1.194 1.00 87.19 321 ASP A C 1
ATOM 2536 O O . ASP A 1 321 ? -22.157 -6.257 -2.059 1.00 87.19 321 ASP A O 1
ATOM 2540 N N . GLY A 1 322 ? -21.833 -5.134 -0.131 1.00 89.62 322 GLY A N 1
ATOM 2541 C CA . GLY A 1 322 ? -20.532 -5.677 0.211 1.00 89.62 322 GLY A CA 1
ATOM 2542 C C . GLY A 1 322 ? -20.602 -6.964 1.018 1.00 89.62 322 GLY A C 1
ATOM 2543 O O . GLY A 1 322 ? -21.601 -7.298 1.650 1.00 89.62 322 GLY A O 1
ATOM 2544 N N . MET A 1 323 ? -19.500 -7.705 1.012 1.00 90.69 323 MET A N 1
ATOM 2545 C CA . MET A 1 323 ? -19.335 -8.910 1.819 1.00 90.69 323 MET A CA 1
ATOM 2546 C C . MET A 1 323 ? -18.526 -8.588 3.069 1.00 90.69 323 MET A C 1
ATOM 2548 O O . MET A 1 323 ? -17.411 -8.085 2.960 1.00 90.69 323 MET A O 1
ATOM 2552 N N . LEU A 1 324 ? -19.066 -8.922 4.240 1.00 92.31 324 LEU A N 1
ATOM 2553 C CA . LEU A 1 324 ? -18.399 -8.776 5.531 1.00 92.31 324 LEU A CA 1
ATOM 2554 C C . LEU A 1 324 ? -18.180 -10.147 6.167 1.00 92.31 324 LEU A C 1
ATOM 2556 O O . LEU A 1 324 ? -19.084 -10.978 6.199 1.00 92.31 324 LEU A O 1
ATOM 2560 N N . LEU A 1 325 ? -16.979 -10.363 6.692 1.00 92.38 325 LEU A N 1
ATOM 2561 C CA . LEU A 1 325 ? -16.646 -11.492 7.547 1.00 92.38 325 LEU A CA 1
ATOM 2562 C C . LEU A 1 325 ? -16.608 -11.000 8.989 1.00 92.38 325 LEU A C 1
ATOM 2564 O O . LEU A 1 325 ? -15.877 -10.056 9.313 1.00 92.38 325 LEU A O 1
ATOM 2568 N N . THR A 1 326 ? -17.356 -11.679 9.852 1.00 93.94 326 THR A N 1
ATOM 2569 C CA . THR A 1 326 ? -17.371 -11.385 11.284 1.00 93.94 326 THR A CA 1
ATOM 2570 C C . THR A 1 326 ? -16.749 -12.499 12.105 1.00 93.94 326 THR A C 1
ATOM 2572 O O . THR A 1 326 ? -16.779 -13.671 11.719 1.00 93.94 326 THR A O 1
ATOM 2575 N N . GLN A 1 327 ? -16.183 -12.120 13.247 1.00 94.38 327 GLN A N 1
ATOM 2576 C CA . GLN A 1 327 ? -15.547 -13.023 14.196 1.00 94.38 327 GLN A CA 1
ATOM 2577 C C . GLN A 1 327 ? -15.952 -12.703 15.633 1.00 94.38 327 GLN A C 1
ATOM 2579 O O . GLN A 1 327 ? -16.406 -11.605 15.956 1.00 94.38 327 GLN A O 1
ATOM 2584 N N . THR A 1 328 ? -15.770 -13.682 16.513 1.00 96.06 328 THR A N 1
ATOM 2585 C CA . THR A 1 328 ? -15.922 -13.499 17.957 1.00 96.06 328 THR A CA 1
ATOM 2586 C C . THR A 1 328 ? -14.547 -13.263 18.565 1.00 96.06 328 THR A C 1
ATOM 2588 O O . THR A 1 328 ? -13.728 -14.177 18.613 1.00 96.06 328 THR A O 1
ATOM 2591 N N . LEU A 1 329 ? -14.288 -12.038 19.025 1.00 97.25 329 LEU A N 1
ATOM 2592 C CA . LEU A 1 329 ? -12.965 -11.588 19.471 1.00 97.25 329 LEU A CA 1
ATOM 2593 C C . LEU A 1 329 ? -13.020 -10.966 20.870 1.00 97.25 329 LEU A C 1
ATOM 2595 O O . LEU A 1 329 ? -14.079 -10.582 21.370 1.00 97.25 329 LEU A O 1
ATOM 2599 N N . LYS A 1 330 ? -11.867 -10.860 21.530 1.00 97.44 330 LYS A N 1
ATOM 2600 C CA . LYS A 1 330 ? -11.731 -10.140 22.802 1.00 97.44 330 LYS A CA 1
ATOM 2601 C C . LYS A 1 330 ? -11.672 -8.644 22.529 1.00 97.44 330 LYS A C 1
ATOM 2603 O O . LYS A 1 330 ? -10.937 -8.214 21.649 1.00 97.44 330 LYS A O 1
ATOM 2608 N N . ASN A 1 331 ? -12.403 -7.852 23.305 1.00 96.69 331 ASN A N 1
ATOM 2609 C CA . ASN A 1 331 ? -12.295 -6.398 23.303 1.00 96.69 331 ASN A CA 1
ATOM 2610 C C . ASN A 1 331 ? -11.033 -5.995 24.077 1.00 96.69 331 ASN A C 1
ATOM 2612 O O . ASN A 1 331 ? -11.051 -5.796 25.296 1.00 96.69 331 ASN A O 1
ATOM 2616 N N . GLN A 1 332 ? -9.917 -5.935 23.359 1.00 96.12 332 GLN A N 1
ATOM 2617 C CA . GLN A 1 332 ? -8.610 -5.657 23.932 1.00 96.12 332 GLN A CA 1
ATOM 2618 C C . GLN A 1 332 ? -8.503 -4.203 24.408 1.00 96.12 332 GLN A C 1
ATOM 2620 O O . GLN A 1 332 ? -7.882 -3.945 25.438 1.00 96.12 332 GLN A O 1
ATOM 2625 N N . GLY A 1 333 ? -9.168 -3.259 23.735 1.00 95.38 333 GLY A N 1
ATOM 2626 C CA . GLY A 1 333 ? -9.247 -1.872 24.201 1.00 95.38 333 GLY A CA 1
ATOM 2627 C C . GLY A 1 333 ? -9.867 -1.774 25.600 1.00 95.38 333 GLY A C 1
ATOM 2628 O O . GLY A 1 333 ? -9.319 -1.116 26.488 1.00 95.38 333 GLY A O 1
ATOM 2629 N N . TYR A 1 334 ? -10.963 -2.499 25.840 1.00 95.88 334 TYR A N 1
ATOM 2630 C CA . TYR A 1 334 ? -11.584 -2.595 27.163 1.00 95.88 334 TYR A CA 1
ATOM 2631 C C . TYR A 1 334 ? -10.652 -3.248 28.192 1.00 95.88 334 TYR A C 1
ATOM 2633 O O . TYR A 1 334 ? -10.503 -2.726 29.300 1.00 95.88 334 TYR A O 1
ATOM 2641 N N . GLU A 1 335 ? -9.965 -4.331 27.813 1.00 95.56 335 GLU A N 1
ATOM 2642 C CA . GLU A 1 335 ? -8.984 -5.010 28.670 1.00 95.56 335 GLU A CA 1
ATOM 2643 C C . GLU A 1 335 ? -7.846 -4.070 29.092 1.00 95.56 335 GLU A C 1
ATOM 2645 O O . GLU A 1 335 ? -7.512 -4.000 30.275 1.00 95.56 335 GLU A O 1
ATOM 2650 N N . VAL A 1 336 ? -7.295 -3.271 28.175 1.00 93.62 336 VAL A N 1
ATOM 2651 C CA . VAL A 1 336 ? -6.229 -2.302 28.488 1.00 93.62 336 VAL A CA 1
ATOM 2652 C C . VAL A 1 336 ? -6.724 -1.189 29.421 1.00 93.62 336 VAL A C 1
ATOM 2654 O O . VAL A 1 336 ? -5.998 -0.744 30.318 1.00 93.62 336 VAL A O 1
ATOM 2657 N N . LEU A 1 337 ? -7.965 -0.734 29.241 1.00 94.94 337 LEU A N 1
ATOM 2658 C CA . LEU A 1 337 ? -8.529 0.373 30.015 1.00 94.94 337 LEU A CA 1
ATOM 2659 C C . LEU A 1 337 ? -9.020 -0.041 31.407 1.00 94.94 337 LEU A C 1
ATOM 2661 O O . LEU A 1 337 ? -8.901 0.749 32.351 1.00 94.94 337 LEU A O 1
ATOM 2665 N N . LYS A 1 338 ? -9.596 -1.240 31.537 1.00 95.31 338 LYS A N 1
ATOM 2666 C CA . LYS A 1 338 ? -10.277 -1.714 32.755 1.00 95.31 338 LYS A CA 1
ATOM 2667 C C . LYS A 1 338 ? -9.577 -2.879 33.449 1.00 95.31 338 LYS A C 1
ATOM 2669 O O . LYS A 1 338 ? -9.816 -3.085 34.633 1.00 95.31 338 LYS A O 1
ATOM 2674 N N . GLY A 1 339 ? -8.690 -3.596 32.762 1.00 92.56 339 GLY A N 1
ATOM 2675 C CA . GLY A 1 339 ? -8.053 -4.811 33.277 1.00 92.56 339 GLY A CA 1
ATOM 2676 C C . GLY A 1 339 ? -8.973 -6.035 33.280 1.00 92.56 339 GLY A C 1
ATOM 2677 O O . GLY A 1 339 ? -8.666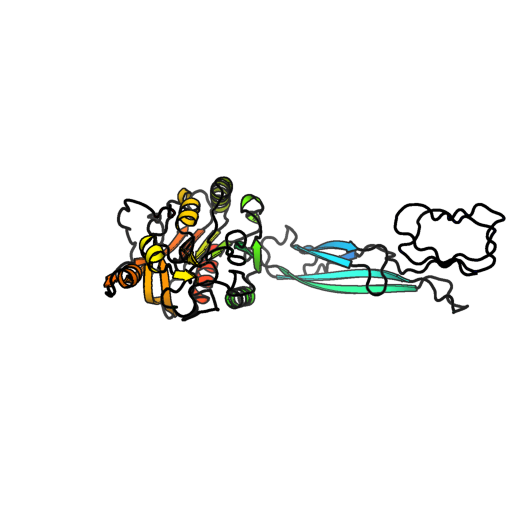 -7.019 33.947 1.00 92.56 339 GLY A O 1
ATOM 2678 N N . GLU A 1 340 ? -10.098 -5.972 32.567 1.00 93.88 340 GLU A N 1
ATOM 2679 C CA . GLU A 1 340 ? -11.108 -7.027 32.494 1.00 93.88 340 GLU A CA 1
ATOM 2680 C C . GLU A 1 340 ? -11.224 -7.542 31.057 1.00 93.88 340 GLU A C 1
ATOM 2682 O O . GLU A 1 340 ? -11.350 -6.757 30.119 1.00 93.88 340 GLU A O 1
ATOM 2687 N N . THR A 1 341 ? -11.205 -8.861 30.871 1.00 93.50 341 THR A N 1
ATOM 2688 C CA . THR A 1 341 ? -11.389 -9.463 29.546 1.00 93.50 341 THR A CA 1
ATOM 2689 C C . THR A 1 341 ? -12.877 -9.583 29.230 1.00 93.50 341 THR A C 1
ATOM 2691 O O . THR A 1 341 ? -13.618 -10.266 29.937 1.00 93.50 341 THR A O 1
ATOM 2694 N N . GLN A 1 342 ? -13.297 -8.972 28.124 1.00 95.06 342 GLN A N 1
ATOM 2695 C CA . GLN A 1 342 ? -14.642 -9.103 27.569 1.00 95.06 342 GLN A CA 1
ATOM 2696 C C . GLN A 1 342 ? -14.559 -9.625 26.136 1.00 95.06 342 GLN A C 1
ATOM 2698 O O . GLN A 1 342 ? -13.709 -9.191 25.365 1.00 95.06 342 GLN A O 1
ATOM 2703 N N . THR A 1 343 ? -15.455 -10.535 25.763 1.00 96.25 343 THR A N 1
ATOM 2704 C CA . THR A 1 343 ? -15.596 -11.013 24.382 1.00 96.25 343 THR A CA 1
ATOM 2705 C C . THR A 1 343 ? -16.775 -10.315 23.711 1.00 96.25 343 THR A C 1
ATOM 2707 O O . THR A 1 343 ? -17.804 -10.086 24.350 1.00 96.25 343 THR A O 1
ATOM 2710 N N . LYS A 1 344 ? -16.624 -9.981 22.430 1.00 95.00 344 LYS A N 1
ATOM 2711 C CA . LYS A 1 344 ? -17.670 -9.434 21.568 1.00 95.00 344 LYS A CA 1
ATOM 2712 C C . LYS A 1 344 ? -17.874 -10.377 20.385 1.00 95.00 344 LYS A C 1
ATOM 2714 O O . LYS A 1 344 ? -16.912 -10.787 19.741 1.00 95.00 344 LYS A O 1
ATOM 2719 N N . GLU A 1 345 ? -19.124 -10.743 20.137 1.00 94.19 345 GLU A N 1
ATOM 2720 C CA . GLU A 1 345 ? -19.526 -11.529 18.968 1.00 94.19 345 GLU A CA 1
ATOM 2721 C C . GLU A 1 345 ? -19.818 -10.604 17.782 1.00 94.19 345 GLU A C 1
ATOM 2723 O O . GLU A 1 345 ? -20.156 -9.433 17.971 1.00 94.19 345 GLU A O 1
ATOM 2728 N N . GLY A 1 346 ? -19.706 -11.135 16.562 1.00 92.62 346 GLY A N 1
ATOM 2729 C CA . GLY A 1 346 ? -20.094 -10.409 15.351 1.00 92.62 346 GLY A CA 1
ATOM 2730 C C . GLY A 1 346 ? -19.184 -9.225 15.006 1.00 92.62 346 GLY A C 1
ATOM 2731 O O . GLY A 1 346 ? -19.648 -8.267 14.398 1.00 92.62 346 GLY A O 1
ATOM 2732 N N . VAL A 1 347 ? -17.907 -9.260 15.397 1.00 95.12 347 VAL A N 1
ATOM 2733 C CA . VAL A 1 347 ? -16.931 -8.203 15.095 1.00 95.12 347 VAL A CA 1
ATOM 2734 C C . VAL A 1 347 ? -16.546 -8.271 13.613 1.00 95.12 347 VAL A C 1
ATOM 2736 O O . VAL A 1 347 ? -15.969 -9.280 13.208 1.00 95.12 347 VAL A O 1
ATOM 2739 N N . PRO A 1 348 ? -16.835 -7.249 12.790 1.00 95.06 348 PRO A N 1
ATOM 2740 C CA . PRO A 1 348 ? -16.499 -7.247 11.367 1.00 95.06 348 PRO A CA 1
ATOM 2741 C C . PRO A 1 348 ? -15.005 -6.965 11.163 1.00 95.06 348 PRO A C 1
ATOM 2743 O O . PRO A 1 348 ? -14.526 -5.876 11.477 1.00 95.06 348 PRO A O 1
ATOM 2746 N N . VAL A 1 349 ? -14.269 -7.949 10.640 1.00 95.81 349 VAL A N 1
ATOM 2747 C CA . VAL A 1 349 ? -12.795 -7.896 10.518 1.00 95.81 349 VAL A CA 1
ATOM 2748 C C . VAL A 1 349 ? -12.298 -7.793 9.080 1.00 95.81 349 VAL A C 1
ATOM 2750 O O . VAL A 1 349 ? -11.223 -7.250 8.849 1.00 95.81 349 VAL A O 1
ATOM 2753 N N . LEU A 1 350 ? -13.064 -8.305 8.110 1.00 95.56 350 LEU A N 1
ATOM 2754 C CA . LEU A 1 350 ? -12.725 -8.275 6.686 1.00 95.56 350 LEU A CA 1
ATOM 2755 C C . LEU A 1 350 ? -13.950 -7.860 5.873 1.00 95.56 350 LEU A C 1
ATOM 2757 O O . LEU A 1 350 ? -15.020 -8.447 6.029 1.00 95.56 350 LEU A O 1
ATOM 2761 N N . GLY A 1 351 ? -13.776 -6.894 4.977 1.00 95.19 351 GLY A N 1
ATOM 2762 C CA . GLY A 1 351 ? -14.805 -6.430 4.052 1.00 95.19 351 GLY A CA 1
ATOM 2763 C C . GLY A 1 351 ? -14.322 -6.480 2.610 1.00 95.19 351 GLY A C 1
ATOM 2764 O O . GLY A 1 351 ? -13.235 -5.991 2.320 1.00 95.19 351 GLY A O 1
ATOM 2765 N N . LEU A 1 352 ? -15.124 -7.033 1.698 1.00 94.62 352 LEU A N 1
ATOM 2766 C CA . LEU A 1 352 ? -14.871 -7.033 0.256 1.00 94.62 352 LEU A CA 1
ATOM 2767 C C . LEU A 1 352 ? -16.017 -6.355 -0.495 1.00 94.62 352 LEU A C 1
ATOM 2769 O O . LEU A 1 352 ? -17.166 -6.784 -0.414 1.00 94.62 352 LEU A O 1
ATOM 2773 N N . GLN A 1 353 ? -15.686 -5.346 -1.295 1.00 93.19 353 GLN A N 1
ATOM 2774 C CA . GLN A 1 353 ? -16.639 -4.600 -2.109 1.00 93.19 353 GLN A CA 1
ATOM 2775 C C . GLN A 1 353 ? -16.232 -4.618 -3.577 1.00 93.19 353 GLN A C 1
ATOM 2777 O O . GLN A 1 353 ? -15.080 -4.354 -3.927 1.00 93.19 353 GLN A O 1
ATOM 2782 N N . GLN A 1 354 ? -17.195 -4.875 -4.457 1.00 92.56 354 GLN A N 1
ATOM 2783 C CA . GLN A 1 354 ? -17.089 -4.521 -5.868 1.00 92.56 354 GLN A CA 1
ATOM 2784 C C . GLN A 1 354 ? -17.741 -3.153 -6.043 1.00 92.56 354 GLN A C 1
ATOM 2786 O O . GLN A 1 354 ? -18.929 -2.994 -5.774 1.00 92.56 354 GLN A O 1
ATOM 2791 N N . THR A 1 355 ? -16.981 -2.148 -6.473 1.00 91.38 355 THR A N 1
ATOM 2792 C CA . THR A 1 355 ? -17.579 -0.828 -6.704 1.00 91.38 355 THR A CA 1
ATOM 2793 C C . THR A 1 355 ? -18.462 -0.872 -7.952 1.00 91.38 355 THR A C 1
ATOM 2795 O O . THR A 1 355 ? -18.127 -1.540 -8.935 1.00 91.38 355 THR A O 1
ATOM 2798 N N . ASN A 1 356 ? -19.609 -0.192 -7.886 1.00 86.62 356 ASN A N 1
ATOM 2799 C CA . ASN A 1 356 ? -20.662 -0.236 -8.906 1.00 86.62 356 ASN A CA 1
ATOM 2800 C C . ASN A 1 356 ? -20.844 1.109 -9.638 1.00 86.62 356 ASN A C 1
ATOM 2802 O O . ASN A 1 356 ? -21.885 1.345 -10.247 1.00 86.62 356 ASN A O 1
ATOM 2806 N N . SER A 1 357 ? -19.838 1.992 -9.599 1.00 83.19 357 SER A N 1
ATOM 2807 C CA . SER A 1 357 ? -19.889 3.306 -10.258 1.00 83.19 357 SER A CA 1
ATOM 2808 C C . SER A 1 357 ? -20.037 3.192 -11.779 1.00 83.19 357 SER A C 1
ATOM 2810 O O . SER A 1 357 ? -20.817 3.928 -12.380 1.00 83.19 357 SER A O 1
ATOM 2812 N N . GLN A 1 358 ? -19.298 2.273 -12.409 1.00 86.44 358 GLN A N 1
ATOM 2813 C CA . GLN A 1 358 ? -19.385 1.973 -13.839 1.00 86.44 358 GLN A CA 1
ATOM 2814 C C . GLN A 1 358 ? -18.950 0.525 -14.147 1.00 86.44 358 GLN A C 1
ATOM 2816 O O . GLN A 1 358 ? -18.307 -0.130 -13.321 1.00 86.44 358 GLN A O 1
ATOM 2821 N N . PRO A 1 359 ? -19.287 -0.024 -15.331 1.00 84.75 359 PRO A N 1
ATOM 2822 C CA . PRO A 1 359 ? -18.793 -1.334 -15.738 1.00 84.75 359 PRO A CA 1
ATOM 2823 C C . PRO A 1 359 ? -17.261 -1.370 -15.740 1.00 84.75 359 PRO A C 1
ATOM 2825 O O . PRO A 1 359 ? -16.618 -0.591 -16.437 1.00 84.75 359 PRO A O 1
ATOM 2828 N N . GLY A 1 360 ? -16.686 -2.296 -14.973 1.00 85.25 360 GLY A N 1
ATOM 2829 C CA . GLY A 1 360 ? -15.233 -2.439 -14.860 1.00 85.25 360 GLY A CA 1
ATOM 2830 C C . GLY A 1 360 ? -14.581 -1.592 -13.768 1.00 85.25 360 GLY A C 1
ATOM 2831 O O . GLY A 1 360 ? -13.356 -1.577 -13.709 1.00 85.25 360 GLY A O 1
ATOM 2832 N N . SER A 1 361 ? -15.354 -0.935 -12.893 1.00 92.31 361 SER A N 1
ATOM 2833 C CA . SER A 1 361 ? -14.788 -0.298 -11.700 1.00 92.31 361 SER A CA 1
ATOM 2834 C C . SER A 1 361 ? -14.054 -1.304 -10.808 1.00 92.31 361 SER A C 1
ATOM 2836 O O . SER A 1 361 ? -14.300 -2.518 -10.837 1.00 92.31 361 SER A O 1
ATOM 2838 N N . GLY A 1 362 ? -13.120 -0.786 -10.022 1.00 94.62 362 GLY A N 1
ATOM 2839 C CA . GLY A 1 362 ? -12.250 -1.566 -9.163 1.00 94.62 362 GLY A CA 1
ATOM 2840 C C . GLY A 1 362 ? -12.960 -2.162 -7.954 1.00 94.62 362 GLY A C 1
ATOM 2841 O O . GLY A 1 362 ? -14.175 -2.035 -7.756 1.00 94.62 362 GLY A O 1
ATOM 2842 N N . ARG A 1 363 ? -12.178 -2.841 -7.123 1.00 95.25 363 ARG A N 1
ATOM 2843 C CA . ARG A 1 363 ? -12.640 -3.493 -5.895 1.00 95.25 363 ARG A CA 1
ATOM 2844 C C . ARG A 1 363 ? -11.921 -2.900 -4.700 1.00 95.25 363 ARG A C 1
ATOM 2846 O O . ARG A 1 363 ? -10.776 -2.483 -4.829 1.00 95.25 363 ARG A O 1
ATOM 2853 N N . ILE A 1 364 ? -12.582 -2.882 -3.553 1.00 97.38 364 ILE A N 1
ATOM 2854 C CA . ILE A 1 364 ? -11.980 -2.436 -2.297 1.00 97.38 364 ILE A CA 1
ATOM 2855 C C . ILE A 1 364 ? -12.049 -3.585 -1.302 1.00 97.38 364 ILE A C 1
ATOM 2857 O O . ILE A 1 364 ? -13.096 -4.222 -1.168 1.00 97.38 364 ILE A O 1
ATOM 2861 N N . ALA A 1 365 ? -10.930 -3.860 -0.644 1.00 97.44 365 ALA A N 1
ATOM 2862 C CA . ALA A 1 365 ? -10.840 -4.800 0.459 1.00 97.44 365 ALA A CA 1
ATOM 2863 C C . ALA A 1 365 ? -10.307 -4.085 1.700 1.00 97.44 365 ALA A C 1
ATOM 2865 O O . ALA A 1 365 ? -9.317 -3.363 1.601 1.00 97.44 365 ALA A O 1
ATOM 2866 N N . LEU A 1 366 ? -10.952 -4.298 2.843 1.00 98.19 366 LEU A N 1
ATOM 2867 C CA . LEU A 1 366 ? -10.547 -3.754 4.137 1.00 98.19 366 LEU A CA 1
ATOM 2868 C C . LEU A 1 366 ? -10.283 -4.900 5.102 1.00 98.19 366 LEU A C 1
ATOM 2870 O O . LEU A 1 366 ? -11.146 -5.762 5.257 1.00 98.19 366 LEU A O 1
ATOM 2874 N N . TYR A 1 367 ? -9.139 -4.885 5.767 1.00 98.00 367 TYR A N 1
ATOM 2875 C CA . TYR A 1 367 ? -8.807 -5.767 6.876 1.00 98.00 367 TYR A CA 1
ATOM 2876 C C . TYR A 1 367 ? -8.193 -4.921 7.991 1.00 98.00 367 TYR A C 1
ATOM 2878 O O . TYR A 1 367 ? -7.399 -4.029 7.715 1.00 98.00 367 TYR A O 1
ATOM 2886 N N . GLY A 1 368 ? -8.613 -5.124 9.235 1.00 97.19 368 GLY A N 1
ATOM 2887 C CA . GLY A 1 368 ? -8.281 -4.185 10.309 1.00 97.19 368 GLY A CA 1
ATOM 2888 C C . GLY A 1 368 ? -7.037 -4.511 11.134 1.00 97.19 368 GLY A C 1
ATOM 2889 O O . GLY A 1 368 ? -6.913 -3.925 12.203 1.00 97.19 368 GLY A O 1
ATOM 2890 N N . ASP A 1 369 ? -6.183 -5.440 10.688 1.00 96.62 369 ASP A N 1
ATOM 2891 C CA . ASP A 1 369 ? -4.926 -5.828 11.358 1.00 96.62 369 ASP A CA 1
ATOM 2892 C C . ASP A 1 369 ? -3.778 -5.996 10.335 1.00 96.62 369 ASP A C 1
ATOM 2894 O O . ASP A 1 369 ? -3.861 -6.876 9.471 1.00 96.62 369 ASP A O 1
ATOM 2898 N N . SER A 1 370 ? -2.710 -5.191 10.417 1.00 95.25 370 SER A N 1
ATOM 2899 C CA . SER A 1 370 ? -1.517 -5.305 9.555 1.00 95.25 370 SER A CA 1
ATOM 2900 C C . SER A 1 370 ? -0.438 -6.191 10.148 1.00 95.25 370 SER A C 1
ATOM 2902 O O . SER A 1 370 ? 0.393 -6.707 9.395 1.00 95.25 370 SER A O 1
ATOM 2904 N N . ASN A 1 371 ? -0.436 -6.407 11.464 1.00 93.94 371 ASN A N 1
ATOM 2905 C CA . ASN A 1 371 ? 0.627 -7.114 12.180 1.00 93.94 371 ASN A CA 1
ATOM 2906 C C . ASN A 1 371 ? 0.831 -8.544 11.639 1.00 93.94 371 ASN A C 1
ATOM 2908 O O . ASN A 1 371 ? 1.911 -9.115 11.755 1.00 93.94 371 ASN A O 1
ATOM 2912 N N . CYS A 1 372 ? -0.182 -9.152 11.015 1.00 93.50 372 CYS A N 1
ATOM 2913 C CA . CYS A 1 372 ? -0.049 -10.456 10.356 1.00 93.50 372 CYS A CA 1
ATOM 2914 C C . CYS A 1 372 ? 0.755 -10.435 9.031 1.00 93.50 372 CYS A C 1
ATOM 2916 O O . CYS A 1 372 ? 1.055 -11.498 8.469 1.00 93.50 372 CYS A O 1
ATOM 2918 N N . LEU A 1 373 ? 1.099 -9.246 8.524 1.00 95.44 373 LEU A N 1
ATOM 2919 C CA . LEU A 1 373 ? 1.986 -9.003 7.383 1.00 95.44 373 LEU A CA 1
ATOM 2920 C C . LEU A 1 373 ? 3.394 -8.538 7.804 1.00 95.44 373 LEU A C 1
ATOM 2922 O O . LEU A 1 373 ? 4.336 -8.720 7.024 1.00 95.44 373 LEU A O 1
ATOM 2926 N N . ASP A 1 374 ? 3.538 -7.985 9.011 1.00 91.88 374 ASP A N 1
ATOM 2927 C CA . ASP A 1 374 ? 4.809 -7.556 9.606 1.00 91.88 374 ASP A CA 1
ATOM 2928 C C . ASP A 1 374 ? 5.549 -8.743 10.262 1.00 91.88 374 ASP A C 1
ATOM 2930 O O . ASP A 1 374 ? 5.017 -9.467 11.098 1.00 91.88 374 ASP A O 1
ATOM 2934 N N . THR A 1 375 ? 6.821 -8.944 9.905 1.00 88.81 375 THR A N 1
ATOM 2935 C CA . THR A 1 375 ? 7.678 -10.021 10.440 1.00 88.81 375 THR A CA 1
ATOM 2936 C C . THR A 1 375 ? 8.421 -9.718 11.744 1.00 88.81 375 THR A C 1
ATOM 2938 O O . THR A 1 375 ? 8.962 -10.637 12.360 1.00 88.81 375 THR A O 1
ATOM 2941 N N . SER A 1 376 ? 8.463 -8.465 12.182 1.00 84.50 376 SER A N 1
ATOM 2942 C CA . SER A 1 376 ? 9.170 -7.983 13.372 1.00 84.50 376 SER A CA 1
ATOM 2943 C C . SER A 1 376 ? 8.662 -8.664 14.636 1.00 84.50 376 SER A C 1
ATOM 2945 O O . SER A 1 376 ? 9.465 -9.109 15.458 1.00 84.50 376 SER A O 1
ATOM 2947 N N . HIS A 1 377 ? 7.337 -8.794 14.752 1.00 78.94 377 HIS A N 1
ATOM 2948 C CA . HIS A 1 377 ? 6.650 -9.336 15.929 1.00 78.94 377 HIS A CA 1
ATOM 2949 C C . HIS A 1 377 ? 5.517 -10.299 15.567 1.00 78.94 377 HIS A C 1
ATOM 2951 O O . HIS A 1 377 ? 4.495 -10.413 16.252 1.00 78.94 377 HIS A O 1
ATOM 2957 N N . LEU A 1 378 ? 5.720 -11.023 14.471 1.00 83.75 378 LEU A N 1
ATOM 2958 C CA . LEU A 1 378 ? 4.729 -11.915 13.901 1.00 83.75 378 LEU A CA 1
ATOM 2959 C C . LEU A 1 378 ? 4.389 -13.073 14.839 1.00 83.75 378 LEU A C 1
ATOM 2961 O O . LEU A 1 378 ? 5.251 -13.874 15.207 1.00 83.75 378 LEU A O 1
ATOM 2965 N N . GLN A 1 379 ? 3.106 -13.205 15.172 1.00 85.38 379 GLN A N 1
ATOM 2966 C CA . GLN A 1 379 ? 2.599 -14.395 15.858 1.00 85.38 379 GLN A CA 1
ATOM 2967 C C . GLN A 1 379 ? 2.163 -15.472 14.861 1.00 85.38 379 GLN A C 1
ATOM 2969 O O . GLN A 1 379 ? 2.554 -16.633 14.989 1.00 85.38 379 GLN A O 1
ATOM 2974 N N . LYS A 1 380 ? 1.358 -15.083 13.867 1.00 92.50 380 LYS A N 1
ATOM 2975 C CA . LYS A 1 380 ? 0.905 -15.925 12.754 1.00 92.50 380 LYS A CA 1
ATOM 2976 C C . LYS A 1 380 ? 0.820 -15.080 11.490 1.00 92.50 380 LYS A C 1
ATOM 2978 O O . LYS A 1 380 ? 0.265 -13.985 11.536 1.00 92.50 380 LYS A O 1
ATOM 2983 N N . ASP A 1 381 ? 1.339 -15.597 10.380 1.00 94.06 381 ASP A N 1
ATOM 2984 C CA . ASP A 1 381 ? 1.259 -14.917 9.091 1.00 94.06 381 ASP A CA 1
ATOM 2985 C C . ASP A 1 381 ? -0.132 -15.014 8.461 1.00 94.06 381 ASP A C 1
ATOM 2987 O O . ASP A 1 381 ? -0.844 -16.011 8.598 1.00 94.06 381 ASP A O 1
ATOM 2991 N N . CYS A 1 382 ? -0.496 -13.972 7.719 1.00 94.62 382 CYS A N 1
ATOM 2992 C CA . CYS A 1 382 ? -1.701 -13.934 6.895 1.00 94.62 382 CYS A CA 1
ATOM 2993 C C . CYS A 1 382 ? -1.376 -13.760 5.406 1.00 94.62 382 CYS A C 1
ATOM 2995 O O . CYS A 1 382 ? -2.194 -13.256 4.632 1.00 94.62 382 CYS A O 1
ATOM 2997 N N . PHE A 1 383 ? -0.196 -14.203 4.953 1.00 95.19 383 PHE A N 1
ATOM 2998 C CA . PHE A 1 383 ? 0.210 -14.045 3.550 1.00 95.19 383 PHE A CA 1
ATOM 2999 C C . PHE A 1 383 ? -0.752 -14.750 2.585 1.00 95.19 383 PHE A C 1
ATOM 3001 O O . PHE A 1 383 ? -1.005 -14.267 1.477 1.00 95.19 383 PHE A O 1
ATOM 3008 N N . TRP A 1 384 ? -1.340 -15.867 3.023 1.00 93.75 384 TRP A N 1
ATOM 3009 C CA . TRP A 1 384 ? -2.382 -16.569 2.278 1.00 93.75 384 TRP A CA 1
ATOM 3010 C C . TRP A 1 384 ? -3.640 -15.703 2.093 1.00 93.75 384 TRP A C 1
ATOM 3012 O O . TRP A 1 384 ? -4.225 -15.712 1.007 1.00 93.75 384 TRP A O 1
ATOM 3022 N N . LEU A 1 385 ? -4.030 -14.931 3.117 1.00 94.38 385 LEU A N 1
ATOM 3023 C CA . LEU A 1 385 ? -5.200 -14.057 3.094 1.00 94.38 385 LEU A CA 1
ATOM 3024 C C . LEU A 1 385 ? -4.953 -12.886 2.149 1.00 94.38 385 LEU A C 1
ATOM 3026 O O . LEU A 1 385 ? -5.776 -12.637 1.270 1.00 94.38 385 LEU A O 1
ATOM 3030 N N . LEU A 1 386 ? -3.791 -12.231 2.255 1.00 95.69 386 LEU A N 1
ATOM 3031 C CA . LEU A 1 386 ? -3.389 -11.176 1.321 1.00 95.69 386 LEU A CA 1
ATOM 3032 C C . LEU A 1 386 ? -3.436 -11.679 -0.125 1.00 95.69 386 LEU A C 1
ATOM 3034 O O . LEU A 1 386 ? -3.999 -11.020 -0.996 1.00 95.69 386 LEU A O 1
ATOM 3038 N N . LYS A 1 387 ? -2.911 -12.878 -0.390 1.00 93.12 387 LYS A N 1
ATOM 3039 C CA . LYS A 1 387 ? -2.987 -13.489 -1.720 1.00 93.12 387 LYS A CA 1
ATOM 3040 C C . LYS A 1 387 ? -4.432 -13.732 -2.165 1.00 93.12 387 LYS A C 1
ATOM 3042 O O . LYS A 1 387 ? -4.763 -13.431 -3.307 1.00 93.12 387 LYS A O 1
ATOM 3047 N N . ALA A 1 388 ? -5.289 -14.257 -1.294 1.00 92.50 388 ALA A N 1
ATOM 3048 C CA . ALA A 1 388 ? -6.699 -14.484 -1.609 1.00 92.50 388 ALA A CA 1
ATOM 3049 C C . ALA A 1 388 ? -7.433 -13.169 -1.930 1.00 92.50 388 ALA A C 1
ATOM 3051 O O . ALA A 1 388 ? -8.198 -13.109 -2.894 1.00 92.50 388 ALA A O 1
ATOM 3052 N N . ILE A 1 389 ? -7.147 -12.104 -1.176 1.00 94.75 389 ILE A N 1
ATOM 3053 C CA . ILE A 1 389 ? -7.658 -10.754 -1.432 1.00 94.75 389 ILE A CA 1
ATOM 3054 C C . ILE A 1 389 ? -7.137 -10.227 -2.775 1.00 94.75 389 ILE A C 1
ATOM 3056 O O . ILE A 1 389 ? -7.921 -9.699 -3.557 1.00 94.75 389 ILE A O 1
ATOM 3060 N N . LEU A 1 390 ? -5.854 -10.414 -3.092 1.00 94.06 390 LEU A N 1
ATOM 3061 C CA . LEU A 1 390 ? -5.269 -9.972 -4.363 1.00 94.06 390 LEU A CA 1
ATOM 3062 C C . LEU A 1 390 ? -5.822 -10.728 -5.579 1.00 94.06 390 LEU A C 1
ATOM 3064 O O . LEU A 1 390 ? -5.979 -10.152 -6.654 1.00 94.06 390 LEU A O 1
ATOM 3068 N N . GLU A 1 391 ? -6.134 -12.015 -5.440 1.00 91.12 391 GLU A N 1
ATOM 3069 C CA . GLU A 1 391 ? -6.842 -12.778 -6.476 1.00 91.12 391 GLU A CA 1
ATOM 3070 C C . GLU A 1 391 ? -8.279 -12.251 -6.653 1.00 91.12 391 GLU A C 1
ATOM 3072 O O . GLU A 1 391 ? -8.754 -12.088 -7.785 1.00 91.12 391 GLU A O 1
ATOM 3077 N N . TYR A 1 392 ? -8.950 -11.880 -5.555 1.00 91.31 392 TYR A N 1
ATOM 3078 C CA . TYR A 1 392 ? -10.240 -11.195 -5.612 1.00 91.31 392 TYR A CA 1
ATOM 3079 C C . TYR A 1 392 ? -10.136 -9.828 -6.294 1.00 91.31 392 TYR A C 1
ATOM 3081 O O . TYR A 1 392 ? -10.951 -9.555 -7.175 1.00 91.31 392 TYR A O 1
ATOM 3089 N N . THR A 1 393 ? -9.156 -8.981 -5.966 1.00 91.69 393 THR A N 1
ATOM 3090 C CA . THR A 1 393 ? -8.999 -7.645 -6.567 1.00 91.69 393 THR A CA 1
ATOM 3091 C C . THR A 1 393 ? -8.538 -7.693 -8.021 1.00 91.69 393 THR A C 1
ATOM 3093 O O . THR A 1 393 ? -9.000 -6.892 -8.832 1.00 91.69 393 THR A O 1
ATOM 3096 N N . ALA A 1 394 ? -7.738 -8.685 -8.411 1.00 86.69 394 ALA A N 1
ATOM 3097 C CA . ALA A 1 394 ? -7.303 -8.855 -9.795 1.00 86.69 394 ALA A CA 1
ATOM 3098 C C . ALA A 1 394 ? -8.385 -9.499 -10.682 1.00 86.69 394 ALA A C 1
ATOM 3100 O O . ALA A 1 394 ? -8.704 -8.979 -11.751 1.00 86.69 394 ALA A O 1
ATOM 3101 N N . HIS A 1 395 ? -9.014 -10.593 -10.239 1.00 83.38 395 HIS A N 1
ATOM 3102 C CA . HIS A 1 395 ? -9.767 -11.489 -11.135 1.00 83.38 395 HIS A CA 1
ATOM 3103 C C . HIS A 1 395 ? -11.254 -11.675 -10.798 1.00 83.38 395 HIS A C 1
ATOM 3105 O O . HIS A 1 395 ? -11.955 -12.393 -11.507 1.00 83.38 395 HIS A O 1
ATOM 3111 N N . LYS A 1 396 ? -11.761 -11.019 -9.750 1.00 80.88 396 LYS A N 1
ATOM 3112 C CA . LYS A 1 396 ? -13.136 -11.150 -9.233 1.00 80.88 396 LYS A CA 1
ATOM 3113 C C . LYS A 1 396 ? -13.426 -12.567 -8.742 1.00 80.88 396 LYS A C 1
ATOM 3115 O O . LYS A 1 396 ? -14.579 -12.987 -8.673 1.00 80.88 396 LYS A O 1
ATOM 3120 N N . VAL A 1 397 ? -12.371 -13.310 -8.423 1.00 80.50 397 VAL A N 1
ATOM 3121 C CA . VAL A 1 397 ? -12.475 -14.653 -7.875 1.00 80.50 397 VAL A CA 1
ATOM 3122 C C . VAL A 1 397 ? -12.730 -14.492 -6.389 1.00 80.50 397 VAL A C 1
ATOM 3124 O O . VAL A 1 397 ? -11.835 -14.123 -5.636 1.00 80.50 397 VAL A O 1
ATOM 3127 N N . LEU A 1 398 ? -13.971 -14.729 -5.976 1.00 73.00 398 LEU A N 1
ATOM 3128 C CA . LEU A 1 398 ? -14.283 -14.857 -4.563 1.00 73.00 398 LEU A CA 1
ATOM 3129 C C . LEU A 1 398 ? -13.718 -16.191 -4.078 1.00 73.00 398 LEU A C 1
ATOM 3131 O O . LEU A 1 398 ? -14.063 -17.230 -4.648 1.00 73.00 398 LEU A O 1
ATOM 3135 N N . PRO A 1 399 ? -12.863 -16.200 -3.049 1.00 65.00 399 PRO A N 1
ATOM 3136 C CA . PRO A 1 399 ? -12.424 -17.450 -2.462 1.00 65.00 399 PRO A CA 1
ATOM 3137 C C . PRO A 1 399 ? -13.646 -18.092 -1.795 1.00 65.00 399 PRO A C 1
ATOM 3139 O O . PRO A 1 399 ? -14.181 -17.566 -0.822 1.00 65.00 399 PRO A O 1
ATOM 3142 N N . THR A 1 400 ? -14.117 -19.217 -2.331 1.00 61.28 400 THR A N 1
ATOM 3143 C CA . THR A 1 400 ? -15.381 -19.868 -1.936 1.00 61.28 400 THR A CA 1
ATOM 3144 C C . THR A 1 400 ? -15.448 -20.211 -0.441 1.00 61.28 400 THR A C 1
ATOM 3146 O O . THR A 1 400 ? -16.532 -20.331 0.115 1.00 61.28 400 THR A O 1
ATOM 3149 N N . ASN A 1 401 ? -14.289 -20.330 0.215 1.00 61.62 401 ASN A N 1
ATOM 3150 C CA . ASN A 1 401 ? -14.159 -20.647 1.639 1.00 61.62 401 ASN A CA 1
ATOM 3151 C C . ASN A 1 401 ? -14.171 -19.410 2.558 1.00 61.62 401 ASN A C 1
ATOM 3153 O O . ASN A 1 401 ? -14.236 -19.574 3.772 1.00 61.62 401 ASN A O 1
ATOM 3157 N N . LEU A 1 402 ? -14.075 -18.192 2.009 1.00 64.56 402 LEU A N 1
ATOM 3158 C CA . LEU A 1 402 ? -13.959 -16.951 2.786 1.00 64.56 402 LEU A CA 1
ATOM 3159 C C . LEU A 1 402 ? -15.323 -16.362 3.179 1.00 64.56 402 LEU A C 1
ATOM 3161 O O . LEU A 1 402 ? -15.435 -15.763 4.240 1.00 64.56 402 LEU A O 1
ATOM 3165 N N . PHE A 1 403 ? -16.368 -16.583 2.374 1.00 63.34 403 PHE A N 1
ATOM 3166 C CA . PHE A 1 403 ? -17.711 -16.040 2.612 1.00 63.34 403 PHE A CA 1
ATOM 3167 C C . PHE A 1 403 ? -18.772 -17.135 2.472 1.00 63.34 403 PHE A C 1
ATOM 3169 O O . PHE A 1 403 ? -19.464 -17.233 1.463 1.00 63.34 403 PHE A O 1
ATOM 3176 N N . MET A 1 404 ? -18.887 -17.981 3.497 1.00 54.34 404 MET A N 1
ATOM 3177 C CA . MET A 1 404 ? -20.083 -18.810 3.719 1.00 54.34 404 MET A CA 1
ATOM 3178 C C . MET A 1 404 ? -21.037 -18.187 4.755 1.00 54.34 404 MET A C 1
ATOM 3180 O O . MET A 1 404 ? -21.982 -18.839 5.189 1.00 54.34 404 MET A O 1
ATOM 3184 N N . GLN A 1 405 ? -20.779 -16.947 5.181 1.00 56.47 405 GLN A N 1
ATOM 3185 C CA . GLN A 1 405 ? -21.581 -16.253 6.188 1.00 56.47 405 GLN A CA 1
ATOM 3186 C C . GLN A 1 405 ? -22.742 -15.482 5.545 1.00 56.47 405 GLN A C 1
ATOM 3188 O O . GLN A 1 405 ? -22.643 -15.016 4.409 1.00 56.47 405 GLN A O 1
ATOM 3193 N N . GLU A 1 406 ? -23.851 -15.381 6.278 1.00 59.56 406 GLU A N 1
ATOM 3194 C CA . GLU A 1 406 ? -24.994 -14.555 5.888 1.00 59.56 406 GLU A CA 1
ATOM 3195 C C . GLU A 1 406 ? -24.604 -13.066 5.838 1.00 59.56 406 GLU A C 1
ATOM 3197 O O . GLU A 1 406 ? -23.659 -12.661 6.520 1.00 59.56 406 GLU A O 1
ATOM 3202 N N . PRO A 1 407 ? -25.313 -12.240 5.044 1.00 64.12 407 PRO A N 1
ATOM 3203 C CA . PRO A 1 407 ? -25.102 -10.798 5.027 1.00 64.12 407 PRO A CA 1
ATOM 3204 C C . PRO A 1 407 ? -25.201 -10.224 6.444 1.00 64.12 407 PRO A C 1
ATOM 3206 O O . PRO A 1 407 ? -26.185 -10.458 7.145 1.00 64.12 407 PRO A O 1
ATOM 3209 N N . VAL A 1 408 ? -24.182 -9.474 6.858 1.00 74.75 408 VAL A N 1
ATOM 3210 C CA . VAL A 1 408 ? -24.143 -8.827 8.172 1.00 74.75 408 VAL A CA 1
ATOM 3211 C C . VAL A 1 408 ? -24.552 -7.372 8.012 1.00 74.75 408 VAL A C 1
ATOM 3213 O O . VAL A 1 408 ? -23.895 -6.613 7.303 1.00 74.75 408 VAL A O 1
ATOM 3216 N N . GLU A 1 409 ? -25.618 -6.977 8.701 1.00 73.94 409 GLU A N 1
ATOM 3217 C CA . GLU A 1 409 ? -26.021 -5.578 8.804 1.00 73.94 409 GLU A CA 1
ATOM 3218 C C . GLU A 1 409 ? -25.285 -4.930 9.984 1.00 73.94 409 GLU A C 1
ATOM 3220 O O . GLU A 1 409 ? -25.392 -5.378 11.129 1.00 73.94 409 GLU A O 1
ATOM 3225 N N . LEU A 1 410 ? -24.491 -3.895 9.701 1.00 81.81 410 LEU A N 1
ATOM 3226 C CA . LEU A 1 410 ? -23.758 -3.167 10.733 1.00 81.81 410 LEU A CA 1
ATOM 3227 C C . LEU A 1 410 ? -24.707 -2.238 11.502 1.00 81.81 410 LEU A C 1
ATOM 3229 O O . LEU A 1 410 ? -25.577 -1.608 10.894 1.00 81.81 410 LEU A O 1
ATOM 3233 N N . PRO A 1 411 ? -24.544 -2.104 12.831 1.00 73.62 411 PRO A N 1
ATOM 3234 C CA . PRO A 1 411 ? -25.349 -1.167 13.596 1.00 73.62 411 PRO A CA 1
ATOM 3235 C C . PRO A 1 411 ? -25.106 0.270 13.105 1.00 73.62 411 PRO A C 1
ATOM 3237 O O . PRO A 1 411 ? -23.978 0.614 12.744 1.00 73.62 411 PRO A O 1
ATOM 3240 N N . PRO A 1 412 ? -26.132 1.142 13.119 1.00 65.81 412 PRO A N 1
ATOM 3241 C CA . PRO A 1 412 ? -25.962 2.536 12.742 1.00 65.81 412 PRO A CA 1
ATOM 3242 C C . PRO A 1 412 ? -24.979 3.203 13.704 1.00 65.81 412 PRO A C 1
ATOM 3244 O O . PRO A 1 412 ? -25.239 3.316 14.904 1.00 65.81 412 PRO A O 1
ATOM 3247 N N . MET A 1 413 ? -23.836 3.627 13.173 1.00 67.56 413 MET A N 1
ATOM 3248 C CA . MET A 1 413 ? -22.800 4.271 13.965 1.00 67.56 413 MET A CA 1
ATOM 3249 C C . MET A 1 413 ? -23.066 5.771 14.109 1.00 67.56 413 MET A C 1
ATOM 3251 O O . MET A 1 413 ? -23.394 6.447 13.134 1.00 67.56 413 MET A O 1
ATOM 3255 N N . LEU A 1 414 ? -22.933 6.275 15.338 1.00 62.47 414 LEU A N 1
ATOM 3256 C CA . LEU A 1 414 ? -23.234 7.668 15.680 1.00 62.47 414 LEU A CA 1
ATOM 3257 C C . LEU A 1 414 ? -22.071 8.614 15.346 1.00 62.47 414 LEU A C 1
ATOM 3259 O O . LEU A 1 414 ? -22.321 9.682 14.795 1.00 62.47 414 LEU A O 1
ATOM 3263 N N . GLU A 1 415 ? -20.826 8.223 15.639 1.00 83.81 415 GLU A N 1
ATOM 3264 C CA . GLU A 1 415 ? -19.632 9.072 15.485 1.00 83.81 415 GLU A CA 1
ATOM 3265 C C . GLU A 1 415 ? -18.417 8.228 15.072 1.00 83.81 415 GLU A C 1
ATOM 3267 O O . GLU A 1 415 ? -18.162 7.181 15.661 1.00 83.81 415 GLU A O 1
ATOM 3272 N N . LEU A 1 416 ? -17.690 8.664 14.038 1.00 91.25 416 LEU A N 1
ATOM 3273 C CA . LEU A 1 416 ? -16.437 8.039 13.599 1.00 91.25 416 LEU A CA 1
ATOM 3274 C C . LEU A 1 416 ? -15.266 8.498 14.482 1.00 91.25 416 LEU A C 1
ATOM 3276 O O . LEU A 1 416 ? -15.340 9.592 15.036 1.00 91.25 416 LEU A O 1
ATOM 3280 N N . PRO A 1 417 ? -14.178 7.709 14.593 1.00 92.25 417 PRO A N 1
ATOM 3281 C CA . PRO A 1 417 ? -12.975 8.160 15.281 1.00 92.25 417 PRO A CA 1
ATOM 3282 C C . PRO A 1 417 ? -12.452 9.467 14.695 1.00 92.25 417 PRO A C 1
ATOM 3284 O O . PRO A 1 417 ? -12.221 9.574 13.489 1.00 92.25 417 PRO A O 1
ATOM 3287 N N . GLU A 1 418 ? -12.206 10.425 15.579 1.00 92.38 418 GLU A N 1
ATOM 3288 C CA . GLU A 1 418 ? -11.544 11.683 15.265 1.00 92.38 418 GLU A CA 1
ATOM 3289 C C . GLU A 1 418 ? -10.109 11.670 15.784 1.00 92.38 418 GLU A C 1
ATOM 3291 O O . GLU A 1 418 ? -9.762 10.918 16.701 1.00 92.38 418 GLU A O 1
ATOM 3296 N N . ARG A 1 419 ? -9.271 12.521 15.187 1.00 89.25 419 ARG A N 1
ATOM 3297 C CA . ARG A 1 419 ? -7.887 12.717 15.612 1.00 89.25 419 ARG A CA 1
ATOM 3298 C C . ARG A 1 419 ? -7.848 13.190 17.069 1.00 89.25 419 ARG A C 1
ATOM 3300 O O . ARG A 1 419 ? -8.683 13.979 17.500 1.00 89.25 419 ARG A O 1
ATOM 3307 N N . MET A 1 420 ? -6.850 12.733 17.824 1.00 85.75 420 MET A N 1
ATOM 3308 C CA . MET A 1 420 ? -6.614 13.237 19.173 1.00 85.75 420 MET A CA 1
ATOM 3309 C C . MET A 1 420 ? -6.131 14.690 19.102 1.00 85.75 420 MET A C 1
ATOM 3311 O O . MET A 1 420 ? -5.082 14.953 18.515 1.00 85.75 420 MET A O 1
ATOM 3315 N N . GLU A 1 421 ? -6.909 15.599 19.695 1.00 74.19 421 GLU A N 1
ATOM 3316 C CA . GLU A 1 421 ? -6.545 17.011 19.901 1.00 74.19 421 GLU A CA 1
ATOM 3317 C C . GLU A 1 421 ? -5.456 17.219 20.959 1.00 74.19 421 GLU A C 1
ATOM 3319 O O . GLU A 1 421 ? -5.483 16.518 22.007 1.00 74.19 421 GLU A O 1
#

Sequence (421 aa):
MVLTVGGLGHHGVDCWGTGTSSTVDCWGTGTSSTVDCWGTGTSSTVDCWGTGTSSTPRWEPYVPEFGSYIEVAFSTSAHLWPWSGFIAVSITASKAAASWDGIAKGQVTLTIESPPDDMSEEEKEPRQSTVTLPIRVKIVPTKRILWDQYHNLRYPPGYFPRDNLRMKNDPLDWNGDHIHTNFRDMYQHLRNSGYYVEVLGSPFTCFDASQYGTLLIVDAEEEYFPEEVTKLKRDVDNGLSVVVFADWYNVSVMKKVKFYDENTRQWWMPDTGGANIPAINNLLLPFNMAFSDEVFEGDFTIGDHDMHYASGSSIAKFPEDGMLLTQTLKNQGYEVLKGETQTKEGVPVLGLQQTNSQPGSGRIALYGDSNCLDTSHLQKDCFWLLKAILEYTAHKVLPTNLFMQEPVELPPMLELPERME

Radius of gyration: 30.7 Å; chains: 1; bounding box: 86×56×70 Å

pLDDT: mean 83.31, std 18.24, range [33.53, 98.69]

InterPro domains:
  IPR050131 Subtilisin-like serine protease [PTHR43806] (59-321)
  IPR057032 MBTPS1, fourth domain [PF23090] (142-403)

Organism: NCBI:txid370345

Foldseek 3Di:
DADADDDDDADADEDDDAEDADEHEHDDDDYPDDRDYPYPDYPDDYDYAWKFFPDDKDWFWDPVQARVQKDWDWDWDRTDDVVDIDIDIDIDGDPVCQQPWDKTKTKIKTKIWGQFDPVDPPTHDIDIDIDIGIDIDTDDHALEEEEELQQWFQADPAAEAALFPVDDPDGGDGQTDDCVTQLVVLVVLSVVVVHHYDYDNDAQVPDDLVRHLEYEAFQGAHAHDPVSLVSVVVSLQVAYEYEYAAGAWAQLLQVLSWDQDPVVRDTGGHQTYSHPQQRVCSSCVVQFWGWANFWWWDWDDQQPDIDTARRFTFIQTHDQQKAWDWDWTWRVVCCSNPVDTDIDGGGTAKIKDDDVSDVNRFIYIYGGGRLLSGNPDHPHHPSVVVVQVSCCRRPVDNPPRRDPDDRDDHDDDDDGDDRDD